Protein 3PPZ (pdb70)

Organism: Arabidopsis thaliana (NCBI:txid3702)

Structure (mmCIF, N/CA/C/O backbone):
data_3PPZ
#
_entry.id   3PPZ
#
_cell.length_a   95.271
_cell.length_b   95.271
_cell.length_c   179.692
_cell.angle_alpha   90.00
_cell.angle_beta   90.00
_cell.angle_gamma   90.00
#
_symmetry.space_group_name_H-M   'P 41 21 2'
#
loop_
_entity.id
_entity.type
_entity.pdbx_description
1 polymer 'Serine/threonine-protein kinase CTR1'
2 non-polymer STAUROSPORINE
#
loop_
_atom_site.group_PDB
_atom_site.id
_atom_site.type_symbol
_atom_site.label_atom_id
_atom_site.label_alt_id
_atom_site.label_comp_id
_atom_site.label_asym_id
_atom_site.label_entity_id
_atom_site.label_seq_id
_atom_site.pdbx_PDB_ins_code
_atom_site.Cartn_x
_atom_site.Cartn_y
_atom_site.Cartn_z
_atom_site.occupancy
_atom_site.B_iso_or_equiv
_atom_site.auth_seq_id
_atom_site.auth_comp_id
_atom_site.auth_asym_id
_atom_site.auth_atom_id
_atom_site.pdbx_PDB_model_num
ATOM 1 N N . ASP A 1 28 ? -6.763 10.152 5.337 1.00 146.85 540 ASP A N 1
ATOM 2 C CA . ASP A 1 28 ? -7.674 11.276 5.513 1.00 143.68 540 ASP A CA 1
ATOM 3 C C . ASP A 1 28 ? -8.118 11.838 4.168 1.00 141.44 540 ASP A C 1
ATOM 4 O O . ASP A 1 28 ? -8.415 11.089 3.239 1.00 141.73 540 ASP A O 1
ATOM 6 N N . GLY A 1 29 ? -8.162 13.162 4.072 1.00 98.92 541 GLY A N 1
ATOM 7 C CA . GLY A 1 29 ? -8.524 13.822 2.834 1.00 97.02 541 GLY A CA 1
ATOM 8 C C . GLY A 1 29 ? -9.936 14.368 2.835 1.00 94.45 541 GLY A C 1
ATOM 9 O O . GLY A 1 29 ? -10.905 13.615 2.748 1.00 94.20 541 GLY A O 1
ATOM 10 N N . ASP A 1 30 ? -10.050 15.688 2.940 1.00 70.64 542 ASP A N 1
ATOM 11 C CA . ASP A 1 30 ? -11.344 16.357 2.865 1.00 68.36 542 ASP A CA 1
ATOM 12 C C . ASP A 1 30 ? -11.623 16.786 1.428 1.00 67.30 542 ASP A C 1
ATOM 13 O O . ASP A 1 30 ? -12.713 17.263 1.109 1.00 65.67 542 ASP A O 1
ATOM 18 N N . ASP A 1 31 ? -10.622 16.611 0.570 1.00 78.35 543 ASP A N 1
ATOM 19 C CA . ASP A 1 31 ? -10.748 16.915 -0.851 1.00 77.80 543 ASP A CA 1
ATOM 20 C C . ASP A 1 31 ? -11.008 18.400 -1.099 1.00 76.12 543 ASP A C 1
ATOM 21 O O . ASP A 1 31 ? -11.811 18.763 -1.957 1.00 75.03 543 ASP A O 1
ATOM 26 N N . MET A 1 32 ? -10.326 19.253 -0.345 1.00 65.04 544 MET A N 1
ATOM 27 C CA . MET A 1 32 ? -10.437 20.694 -0.536 1.00 63.80 544 MET A CA 1
ATOM 28 C C . MET A 1 32 ? -9.106 21.278 -0.981 1.00 64.83 544 MET A C 1
ATOM 29 O O . MET A 1 32 ? -8.893 22.487 -0.915 1.00 64.29 544 MET A O 1
ATOM 34 N N . ASP A 1 33 ? -8.213 20.406 -1.435 1.00 55.05 545 ASP A N 1
ATOM 35 C CA . ASP A 1 33 ? -6.906 20.828 -1.916 1.00 56.85 545 ASP A CA 1
ATOM 36 C C . ASP A 1 33 ? -6.887 20.819 -3.441 1.00 56.92 545 ASP A C 1
ATOM 37 O O . ASP A 1 33 ? -7.227 19.815 -4.067 1.00 57.15 545 ASP A O 1
ATOM 42 N N . ILE A 1 34 ? -6.495 21.942 -4.035 1.00 67.74 546 ILE A N 1
ATOM 43 C CA . ILE A 1 34 ? -6.490 22.070 -5.488 1.00 67.92 546 ILE A CA 1
ATOM 44 C C . ILE A 1 34 ? -5.096 22.341 -6.044 1.00 70.21 546 ILE A C 1
ATOM 45 O O . ILE A 1 34 ? -4.395 23.235 -5.570 1.00 70.85 546 ILE A O 1
ATOM 50 N N . PRO A 1 35 ? -4.690 21.553 -7.051 1.00 62.78 547 PRO A N 1
ATOM 51 C CA . PRO A 1 35 ? -3.453 21.771 -7.808 1.00 65.08 547 PRO A CA 1
ATOM 52 C C . PRO A 1 35 ? -3.602 22.953 -8.762 1.00 64.47 547 PRO A C 1
ATOM 53 O O . PRO A 1 35 ? -4.648 23.102 -9.393 1.00 62.85 547 PRO A O 1
ATOM 57 N N . TRP A 1 36 ? -2.568 23.771 -8.881 1.00 62.32 548 TRP A N 1
ATOM 58 C CA . TRP A 1 36 ? -2.645 24.976 -9.686 1.00 62.03 548 TRP A CA 1
ATOM 59 C C . TRP A 1 36 ? -2.787 24.721 -11.179 1.00 62.49 548 TRP A C 1
ATOM 60 O O . TRP A 1 36 ? -3.177 25.609 -11.925 1.00 61.70 548 TRP A O 1
ATOM 71 N N . CYS A 1 37 ? -2.455 23.514 -11.616 1.00 54.95 549 CYS A N 1
ATOM 72 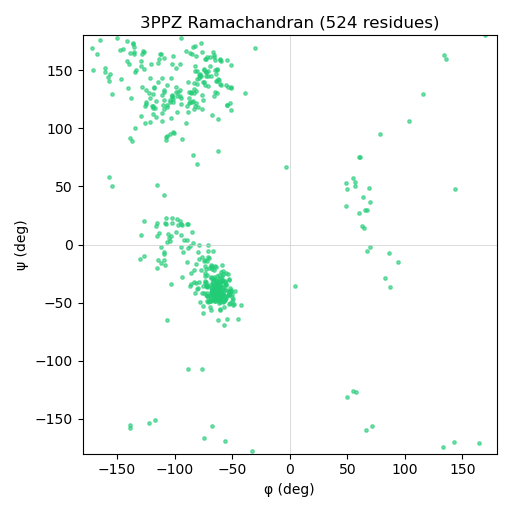C CA . CYS A 1 37 ? -2.572 23.149 -13.023 1.00 55.81 549 CYS A CA 1
ATOM 73 C C . CYS A 1 37 ? -4.016 22.850 -13.420 1.00 53.76 549 CYS A C 1
ATOM 74 O O . CYS A 1 37 ? -4.373 22.927 -14.595 1.00 54.06 549 CYS A O 1
ATOM 77 N N . ASP A 1 38 ? -4.844 22.515 -12.435 1.00 70.97 550 ASP A N 1
ATOM 78 C CA . ASP A 1 38 ? -6.246 22.194 -12.688 1.00 69.15 550 ASP A CA 1
ATOM 79 C C . ASP A 1 38 ? -7.084 23.443 -12.941 1.00 67.51 550 ASP A C 1
ATOM 80 O O . ASP A 1 38 ? -8.239 23.350 -13.359 1.00 66.31 550 ASP A O 1
ATOM 85 N N . LEU A 1 39 ? -6.497 24.608 -12.685 1.00 79.61 551 LEU A N 1
ATOM 86 C CA . LEU A 1 39 ? -7.203 25.874 -12.846 1.00 78.34 551 LEU A CA 1
ATOM 87 C C . LEU A 1 39 ? -6.783 26.614 -14.111 1.00 79.78 551 LEU A C 1
ATOM 88 O O . LEU A 1 39 ? -5.602 26.886 -14.318 1.00 81.58 551 LEU A O 1
ATOM 93 N N . ASN A 1 40 ? -7.759 26.940 -14.952 1.00 65.43 552 ASN A N 1
ATOM 94 C CA . ASN A 1 40 ? -7.511 27.768 -16.128 1.00 66.89 552 ASN A CA 1
ATOM 95 C C . ASN A 1 40 ? -7.958 29.205 -15.889 1.00 66.44 552 ASN A C 1
ATOM 96 O O . ASN A 1 40 ? -9.135 29.535 -16.035 1.00 65.61 552 ASN A O 1
ATOM 101 N N . ILE A 1 41 ? -6.994 30.037 -15.524 1.00 61.27 553 ILE A N 1
ATOM 102 C CA . ILE A 1 41 ? -7.241 31.416 -15.165 1.00 61.06 553 ILE A CA 1
ATOM 103 C C . ILE A 1 41 ? -7.774 32.247 -16.309 1.00 62.16 553 ILE A C 1
ATOM 104 O O . ILE A 1 41 ? -7.365 32.099 -17.446 1.00 63.89 553 ILE A O 1
ATOM 109 N N . LYS A 1 42 ? -8.706 33.123 -15.975 1.00 80.19 554 LYS A N 1
ATOM 110 C CA . LYS A 1 42 ? -9.352 33.995 -16.933 1.00 81.37 554 LYS A CA 1
ATOM 111 C C . LYS A 1 42 ? -9.162 35.447 -16.558 1.00 81.96 554 LYS A C 1
ATOM 112 O O . LYS A 1 42 ? -8.203 35.807 -15.887 1.00 82.43 554 LYS A O 1
ATOM 118 N N . GLU A 1 43 ? -10.097 36.276 -16.994 1.00 88.63 555 GLU A N 1
ATOM 119 C CA . GLU A 1 43 ? -10.020 37.710 -16.790 1.00 89.51 555 GLU A CA 1
ATOM 120 C C . GLU A 1 43 ? -10.000 38.100 -15.332 1.00 88.10 555 GLU A C 1
ATOM 121 O O . GLU A 1 43 ? -10.680 37.501 -14.517 1.00 86.21 555 GLU A O 1
ATOM 127 N N . LYS A 1 44 ? -9.210 39.116 -15.014 1.00 69.74 556 LYS A N 1
ATOM 128 C CA . LYS A 1 44 ? -9.163 39.641 -13.657 1.00 68.82 556 LYS A CA 1
ATOM 129 C C . LYS A 1 44 ? -10.535 40.193 -13.297 1.00 67.89 556 LYS A C 1
ATOM 130 O O . LYS A 1 44 ? -11.270 40.653 -14.171 1.00 68.74 556 LYS A O 1
ATOM 136 N N . ILE A 1 45 ? -10.882 40.148 -12.014 1.00 58.72 557 ILE A N 1
ATOM 137 C CA . ILE A 1 45 ? -12.184 40.636 -11.571 1.00 57.90 557 ILE A CA 1
ATOM 138 C C . ILE A 1 45 ? -12.092 41.600 -10.389 1.00 57.89 557 ILE A C 1
ATOM 139 O O . ILE A 1 45 ? -13.065 42.275 -10.057 1.00 57.73 557 ILE A O 1
ATOM 144 N N . GLY A 1 46 ? -10.924 41.667 -9.760 1.00 71.63 558 GLY A N 1
ATOM 145 C CA . GLY A 1 46 ? -10.724 42.572 -8.641 1.00 71.90 558 GLY A CA 1
ATOM 146 C C . GLY A 1 46 ? -9.284 42.650 -8.172 1.00 72.87 558 GLY A C 1
ATOM 147 O O . GLY A 1 46 ? -8.444 41.846 -8.577 1.00 73.09 558 GLY A O 1
ATOM 148 N N . ALA A 1 47 ? -9.001 43.623 -7.311 1.00 129.10 559 ALA A N 1
ATOM 149 C CA . ALA A 1 47 ? -7.655 43.814 -6.784 1.00 130.36 559 ALA A CA 1
ATOM 150 C C . ALA A 1 47 ? -7.677 44.170 -5.300 1.00 130.02 559 ALA A C 1
ATOM 151 O O . ALA A 1 47 ? -8.664 44.701 -4.793 1.00 129.39 559 ALA A O 1
ATOM 153 N N . GLY A 1 48 ? -6.580 43.872 -4.611 1.00 116.28 560 GLY A N 1
ATOM 154 C CA . GLY A 1 48 ? -6.462 44.160 -3.193 1.00 116.28 560 GLY A CA 1
ATOM 155 C C . GLY A 1 48 ? -5.028 44.071 -2.707 1.00 117.89 560 GLY A C 1
ATOM 156 O O . GLY A 1 48 ? -4.129 43.716 -3.469 1.00 118.91 560 GLY A O 1
ATOM 157 N N . SER A 1 49 ? -4.814 44.394 -1.436 1.00 138.66 561 SER A N 1
ATOM 158 C CA . SER A 1 49 ? -3.482 44.344 -0.843 1.00 140.45 561 SER A CA 1
ATOM 159 C C . SER A 1 49 ? -2.940 42.918 -0.830 1.00 139.71 561 SER A C 1
ATOM 160 O O . SER A 1 49 ? -1.758 42.688 -1.083 1.00 141.47 561 SER A O 1
ATOM 163 N N . PHE A 1 50 ? -3.819 41.967 -0.534 1.00 121.02 562 PHE A N 1
ATOM 164 C CA . PHE A 1 50 ? -3.453 40.555 -0.472 1.00 120.36 562 PHE A CA 1
ATOM 165 C C . PHE A 1 50 ? -2.925 40.039 -1.806 1.00 120.86 562 PHE A C 1
ATOM 166 O O . PHE A 1 50 ? -1.918 39.335 -1.858 1.00 122.27 562 PHE A O 1
ATOM 174 N N . GLY A 1 51 ? -3.615 40.393 -2.884 1.00 108.26 563 GLY A N 1
ATOM 175 C CA . GLY A 1 51 ? -3.237 39.957 -4.215 1.00 108.76 563 GLY A CA 1
ATOM 176 C C . GLY A 1 51 ? -4.361 40.168 -5.210 1.00 107.69 563 GLY A C 1
ATOM 177 O O . GLY A 1 51 ? -5.369 40.799 -4.894 1.00 106.81 563 GLY A O 1
ATOM 178 N N . THR A 1 52 ? -4.189 39.636 -6.414 1.00 118.15 564 THR A N 1
ATOM 179 C CA . THR A 1 52 ? -5.192 39.777 -7.462 1.00 117.47 564 THR A CA 1
ATOM 180 C C . THR A 1 52 ? -6.246 38.678 -7.367 1.00 115.24 564 THR A C 1
ATOM 181 O O . THR A 1 52 ? -6.052 37.677 -6.678 1.00 114.38 564 THR A O 1
ATOM 185 N N . VAL A 1 53 ? -7.366 38.875 -8.055 1.00 63.10 565 VAL A N 1
ATOM 186 C CA . VAL A 1 53 ? -8.418 37.865 -8.115 1.00 61.27 565 VAL A CA 1
ATOM 187 C C . VAL A 1 53 ? -8.979 37.735 -9.530 1.00 61.55 565 VAL A C 1
ATOM 188 O O . VAL A 1 53 ? -9.397 38.722 -10.137 1.00 62.38 565 VAL A O 1
ATOM 192 N N . HIS A 1 54 ? -8.976 36.511 -10.050 1.00 61.69 566 HIS A N 1
ATOM 193 C CA . HIS A 1 54 ? -9.436 36.250 -11.409 1.00 62.15 566 HIS A CA 1
ATOM 194 C C . HIS A 1 54 ? -10.595 35.262 -11.425 1.00 60.59 566 HIS A C 1
ATOM 195 O O . HIS A 1 54 ? -10.748 34.453 -10.510 1.00 59.29 566 HIS A O 1
ATOM 202 N N . ARG A 1 55 ? -11.410 35.332 -12.471 1.00 59.79 567 ARG A N 1
ATOM 203 C CA . ARG A 1 55 ? -12.400 34.298 -12.736 1.00 58.77 567 ARG A CA 1
ATOM 204 C C . ARG A 1 55 ? -11.696 33.165 -13.469 1.00 59.35 567 ARG A C 1
ATOM 205 O O . ARG A 1 55 ? -10.863 33.411 -14.337 1.00 60.93 567 ARG A O 1
ATOM 213 N N . ALA A 1 56 ? -12.012 31.925 -13.116 1.00 36.61 568 ALA A N 1
ATOM 214 C CA . ALA A 1 56 ? -11.316 30.787 -13.704 1.00 37.26 568 ALA A CA 1
ATOM 215 C C . ALA A 1 56 ? -12.238 29.606 -13.979 1.00 36.56 568 ALA A C 1
ATOM 216 O O . ALA A 1 56 ? -13.309 29.487 -13.384 1.00 35.30 568 ALA A O 1
ATOM 218 N N . GLU A 1 57 ? -11.810 28.740 -14.891 1.00 48.42 569 GLU A N 1
ATOM 219 C CA . GLU A 1 57 ? -12.540 27.518 -15.192 1.00 48.07 569 GLU A CA 1
ATOM 220 C C . GLU A 1 57 ? -11.907 26.346 -14.452 1.00 47.69 569 GLU A C 1
ATOM 221 O O . GLU A 1 57 ? -10.690 26.161 -14.488 1.00 48.64 569 GLU A O 1
ATOM 227 N N . TRP A 1 58 ? -12.739 25.562 -13.777 1.00 57.88 570 TRP A N 1
ATOM 228 C CA . TRP A 1 58 ? -12.265 24.429 -12.994 1.00 57.71 570 TRP A CA 1
ATOM 229 C C . TRP A 1 58 ? -13.132 23.206 -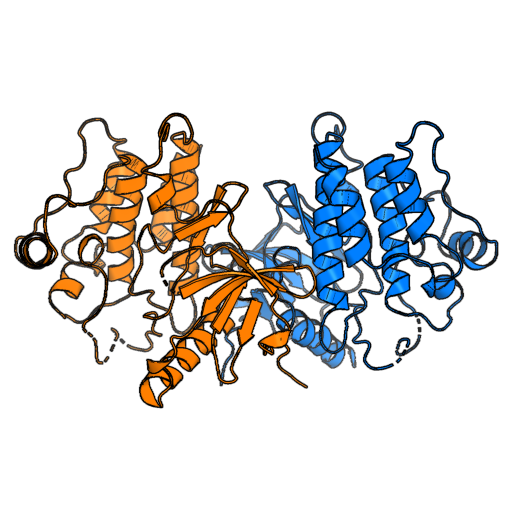13.255 1.00 57.59 570 TRP A C 1
ATOM 230 O O . TRP A 1 58 ? -14.224 23.084 -12.702 1.00 56.46 570 TRP A O 1
ATOM 241 N N . HIS A 1 59 ? -12.640 22.305 -14.099 1.00 54.08 571 HIS A N 1
ATOM 242 C CA . HIS A 1 59 ? -13.386 21.107 -14.471 1.00 54.34 571 HIS A CA 1
ATOM 243 C C . HIS A 1 59 ? -14.816 21.442 -14.876 1.00 53.64 571 HIS A C 1
ATOM 244 O O . HIS A 1 59 ? -15.768 20.876 -14.343 1.00 52.86 571 HIS A O 1
ATOM 251 N N . GLY A 1 60 ? -14.960 22.369 -15.817 1.00 54.46 572 GLY A N 1
ATOM 252 C CA . GLY A 1 60 ? -16.269 22.773 -16.294 1.00 54.30 572 GLY A CA 1
ATOM 253 C C . GLY A 1 60 ? -16.919 23.810 -15.400 1.00 52.94 572 GLY A C 1
ATOM 254 O O . GLY A 1 60 ? -17.712 24.631 -15.863 1.00 53.16 572 GLY A O 1
ATOM 255 N N . SER A 1 61 ? -16.577 23.777 -14.116 1.00 60.72 573 SER A N 1
ATOM 256 C CA . SER A 1 61 ? -17.174 24.678 -13.134 1.00 59.47 573 SER A CA 1
ATOM 257 C C . SER A 1 61 ? -16.560 26.074 -13.193 1.00 59.71 573 SER A C 1
ATOM 258 O O . SER A 1 61 ? -15.361 26.224 -13.419 1.00 60.43 573 SER A O 1
ATOM 261 N N . ASP A 1 62 ? -17.391 27.090 -12.982 1.00 62.59 574 ASP A N 1
ATOM 262 C CA . ASP A 1 62 ? -16.941 28.478 -13.019 1.00 62.98 574 ASP A CA 1
ATOM 263 C C . ASP A 1 62 ? -16.664 28.996 -11.607 1.00 61.88 574 ASP A C 1
ATOM 264 O O . ASP A 1 62 ? -17.580 29.123 -10.794 1.00 60.92 574 ASP A O 1
ATOM 269 N N . VAL A 1 63 ? -15.400 29.297 -11.322 1.00 52.24 575 VAL A N 1
ATOM 270 C CA . VAL A 1 63 ? -14.994 29.688 -9.975 1.00 51.48 575 VAL A CA 1
ATOM 271 C C . VAL A 1 63 ? -14.197 30.990 -9.955 1.00 52.22 575 VAL A C 1
ATOM 272 O O . VAL A 1 63 ? -13.697 31.439 -10.985 1.00 53.44 575 VAL A O 1
ATOM 276 N N . ALA A 1 64 ? -14.082 31.585 -8.770 1.00 52.15 576 ALA A N 1
ATOM 277 C CA . ALA A 1 64 ? -13.274 32.785 -8.577 1.00 52.95 576 ALA A CA 1
ATOM 278 C C . ALA A 1 64 ? -12.042 32.470 -7.730 1.00 53.18 576 ALA A C 1
ATOM 279 O O . ALA A 1 64 ? -12.155 31.894 -6.648 1.00 52.33 576 ALA A O 1
ATOM 281 N N . VAL A 1 65 ? -10.870 32.856 -8.226 1.00 54.55 577 VAL A N 1
ATOM 282 C CA . VAL A 1 65 ? -9.609 32.525 -7.567 1.00 55.17 577 VAL A CA 1
ATOM 283 C C . VAL A 1 65 ? -8.936 33.742 -6.937 1.00 55.96 577 VAL A C 1
ATOM 284 O O . VAL A 1 65 ? -8.784 34.781 -7.576 1.00 56.93 577 VAL A O 1
ATOM 288 N N . LYS A 1 66 ? -8.523 33.596 -5.682 1.00 72.12 578 LYS A N 1
ATOM 289 C CA . LYS A 1 66 ? -7.874 34.677 -4.951 1.00 73.00 578 LYS A CA 1
ATOM 290 C C . LYS A 1 66 ? -6.380 34.410 -4.784 1.00 74.50 578 LYS A C 1
ATOM 291 O O . LYS A 1 66 ? -5.958 33.806 -3.798 1.00 74.44 578 LYS A O 1
ATOM 297 N N . ILE A 1 67 ? -5.583 34.862 -5.748 1.00 49.09 579 ILE A N 1
ATOM 298 C CA . ILE A 1 67 ? -4.137 34.654 -5.701 1.00 51.08 579 ILE A CA 1
ATOM 299 C C . ILE A 1 67 ? -3.455 35.674 -4.793 1.00 52.41 579 ILE A C 1
ATOM 300 O O . ILE A 1 67 ? -3.844 36.841 -4.754 1.00 52.22 579 ILE A O 1
ATOM 305 N N . LEU A 1 68 ? -2.436 35.228 -4.066 1.00 85.73 580 LEU A N 1
ATOM 306 C CA . LEU A 1 68 ? -1.683 36.108 -3.179 1.00 87.40 580 LEU A CA 1
ATOM 307 C C . LEU A 1 68 ? -0.437 36.652 -3.867 1.00 90.09 580 LEU A C 1
ATOM 308 O O . LEU A 1 68 ? 0.079 36.041 -4.803 1.00 90.97 580 LEU A O 1
ATOM 313 N N . MET A 1 69 ? 0.037 37.804 -3.399 1.00 115.60 581 MET A N 1
ATOM 314 C CA . MET A 1 69 ? 1.296 38.361 -3.873 1.00 118.51 581 MET A CA 1
ATOM 315 C C . MET A 1 69 ? 2.370 37.289 -3.778 1.00 120.33 581 MET A C 1
ATOM 316 O O . MET A 1 69 ? 2.468 36.591 -2.770 1.00 120.30 581 MET A O 1
ATOM 321 N N . GLU A 1 70 ? 3.171 37.152 -4.827 1.00 146.16 582 GLU A N 1
ATOM 322 C CA . GLU A 1 70 ? 4.209 36.129 -4.843 1.00 148.18 582 GLU A CA 1
ATOM 323 C C . GLU A 1 70 ? 5.229 36.347 -3.730 1.00 150.73 582 GLU A C 1
ATOM 324 O O . GLU A 1 70 ? 5.509 35.437 -2.949 1.00 151.23 582 GLU A O 1
ATOM 330 N N . ALA A 1 75 ? 7.570 35.423 5.555 1.00 134.64 587 ALA A N 1
ATOM 331 C CA . ALA A 1 75 ? 6.394 36.083 6.106 1.00 131.92 587 ALA A CA 1
ATOM 332 C C . ALA A 1 75 ? 5.548 35.109 6.919 1.00 130.05 587 ALA A C 1
ATOM 333 O O . ALA A 1 75 ? 5.210 34.024 6.449 1.00 128.59 587 ALA A O 1
ATOM 335 N N . GLU A 1 76 ? 5.210 35.507 8.141 1.00 198.99 588 GLU A N 1
ATOM 336 C CA . GLU A 1 76 ? 4.364 34.696 9.011 1.00 197.38 588 GLU A CA 1
ATOM 337 C C . GLU A 1 76 ? 2.962 34.611 8.422 1.00 193.18 588 GLU A C 1
ATOM 338 O O . GLU A 1 76 ? 2.104 33.886 8.925 1.00 191.37 588 GLU A O 1
ATOM 344 N N . ARG A 1 77 ? 2.743 35.354 7.342 1.00 127.75 589 ARG A N 1
ATOM 345 C CA . ARG A 1 77 ? 1.452 35.378 6.668 1.00 124.10 589 ARG A CA 1
ATOM 346 C C . ARG A 1 77 ? 1.080 34.015 6.097 1.00 122.54 589 ARG A C 1
ATOM 347 O O . ARG A 1 77 ? -0.099 33.705 5.942 1.00 119.69 589 ARG A O 1
ATOM 355 N N . VAL A 1 78 ? 2.084 33.206 5.776 1.00 160.68 590 VAL A N 1
ATOM 356 C CA . VAL A 1 78 ? 1.834 31.848 5.306 1.00 159.71 590 VAL A CA 1
ATOM 357 C C . VAL A 1 78 ? 1.002 31.094 6.334 1.00 158.45 590 VAL A C 1
ATOM 358 O O . VAL A 1 78 ? 0.110 30.321 5.986 1.00 156.19 590 VAL A O 1
ATOM 362 N N . ASN A 1 79 ? 1.303 31.331 7.605 1.00 137.04 591 ASN A N 1
ATOM 363 C CA . ASN A 1 79 ? 0.544 30.738 8.694 1.00 136.18 591 ASN A CA 1
ATOM 364 C C . ASN A 1 79 ? -0.816 31.415 8.812 1.00 133.08 591 ASN A C 1
ATOM 365 O O . ASN A 1 79 ? -1.803 30.792 9.201 1.00 131.24 591 ASN A O 1
ATOM 370 N N . GLU A 1 80 ? -0.854 32.698 8.466 1.00 81.63 592 GLU A N 1
ATOM 371 C CA . GLU A 1 80 ? -2.076 33.492 8.520 1.00 79.07 592 GLU A CA 1
ATOM 372 C C . GLU A 1 80 ? -3.043 33.104 7.407 1.00 76.16 592 GLU A C 1
ATOM 373 O O . GLU A 1 80 ? -4.259 33.170 7.573 1.00 73.86 592 GLU A O 1
ATOM 379 N N . PHE A 1 81 ? -2.488 32.707 6.269 1.00 82.10 593 PHE A N 1
ATOM 380 C CA . PHE A 1 81 ? -3.288 32.246 5.144 1.00 79.78 593 PHE A CA 1
ATOM 381 C C . PHE A 1 81 ? -4.041 30.976 5.516 1.00 78.46 593 PHE A C 1
ATOM 382 O O . PHE A 1 81 ? -5.235 30.847 5.246 1.00 76.06 593 PHE A O 1
ATOM 390 N N . LEU A 1 82 ? -3.334 30.041 6.144 1.00 78.60 594 LEU A N 1
ATOM 391 C CA . LEU A 1 82 ? -3.931 28.785 6.577 1.00 77.85 594 LEU A CA 1
ATOM 392 C C . LEU A 1 82 ? -5.096 29.045 7.524 1.00 76.16 594 LEU A C 1
ATOM 393 O O . LEU A 1 82 ? -6.003 28.221 7.651 1.00 74.69 594 LEU A O 1
ATOM 398 N N . ARG A 1 83 ? -5.060 30.197 8.187 1.00 71.68 595 ARG A N 1
ATOM 399 C CA . ARG A 1 83 ? -6.116 30.585 9.112 1.00 70.37 595 ARG A CA 1
ATOM 400 C C . ARG A 1 83 ? -7.394 30.956 8.366 1.00 67.53 595 ARG A C 1
ATOM 401 O O . ARG A 1 83 ? -8.488 30.547 8.752 1.00 65.96 595 ARG A O 1
ATOM 409 N N . GLU A 1 84 ? -7.249 31.730 7.295 1.00 97.13 596 GLU A N 1
ATOM 410 C CA . GLU A 1 84 ? -8.399 32.148 6.502 1.00 94.02 596 GLU A CA 1
ATOM 411 C C . GLU A 1 84 ? -9.036 30.965 5.781 1.00 92.50 596 GLU A C 1
ATOM 412 O O . GLU A 1 84 ? -10.225 30.983 5.469 1.00 89.99 596 GLU A O 1
ATOM 418 N N . VAL A 1 85 ? -8.196 30.000 5.395 1.00 59.80 597 VAL A N 1
ATOM 419 C CA . VAL A 1 85 ? -8.626 28.707 4.834 1.00 58.80 597 VAL A CA 1
ATOM 420 C C . VAL A 1 85 ? -9.328 27.720 5.788 1.00 58.19 597 VAL A C 1
ATOM 421 O O . VAL A 1 85 ? -10.342 27.117 5.436 1.00 56.13 597 VAL A O 1
ATOM 425 N N . ALA A 1 86 ? -8.776 27.570 6.991 1.00 55.45 598 ALA A N 1
ATOM 426 C CA . ALA A 1 86 ? -9.327 26.713 8.032 1.00 55.54 598 ALA A CA 1
ATOM 427 C C . ALA A 1 86 ? -10.664 27.247 8.535 1.00 53.10 598 ALA A C 1
ATOM 428 O O . ALA A 1 86 ? -11.526 26.482 8.965 1.00 52.35 598 ALA A O 1
ATOM 430 N N . ILE A 1 87 ? -10.830 28.563 8.473 1.00 69.15 599 ILE A N 1
ATOM 431 C CA . ILE A 1 87 ? -12.040 29.205 8.972 1.00 67.07 599 ILE A CA 1
ATOM 432 C C . ILE A 1 87 ? -13.168 29.174 7.942 1.00 64.39 599 ILE A C 1
ATOM 433 O O . ILE A 1 87 ? -14.341 29.093 8.302 1.00 62.85 599 ILE A O 1
ATOM 438 N N . MET A 1 88 ? -12.814 29.237 6.662 1.00 69.75 600 MET A N 1
ATOM 439 C CA . MET A 1 88 ? -13.819 29.195 5.606 1.00 67.70 600 MET A CA 1
ATOM 440 C C . MET A 1 88 ? -14.390 27.792 5.450 1.00 67.43 600 MET A C 1
ATOM 441 O O . MET A 1 88 ? -15.510 27.617 4.970 1.00 65.84 600 MET A O 1
ATOM 446 N N . LYS A 1 89 ? -13.616 26.793 5.858 1.00 40.75 601 LYS A N 1
ATOM 447 C CA . LYS A 1 89 ? -14.079 25.414 5.815 1.00 40.88 601 LYS A CA 1
ATOM 448 C C . LYS A 1 89 ? -15.122 25.163 6.898 1.00 40.25 601 LYS A C 1
ATOM 449 O O . LYS A 1 89 ? -15.907 24.220 6.811 1.00 39.91 601 LYS A O 1
ATOM 455 N N . ARG A 1 90 ? -15.128 26.013 7.919 1.00 45.68 602 ARG A N 1
ATOM 456 C CA . ARG A 1 90 ? -16.070 25.866 9.021 1.00 45.43 602 ARG A CA 1
ATOM 457 C C . ARG A 1 90 ? -17.380 26.594 8.731 1.00 43.12 602 ARG A C 1
ATOM 458 O O . ARG A 1 90 ? -18.323 26.531 9.521 1.00 42.79 602 ARG A O 1
ATOM 466 N N . LEU A 1 91 ? -17.434 27.278 7.593 1.00 53.56 603 LEU A N 1
ATOM 467 C CA . LEU A 1 91 ? -18.614 28.054 7.228 1.00 51.64 603 LEU A CA 1
ATOM 468 C C . LEU A 1 91 ? -19.412 27.384 6.117 1.00 50.80 603 LEU A C 1
ATOM 469 O O . LEU A 1 91 ? -18.915 27.194 5.008 1.00 50.99 603 LEU A O 1
ATOM 474 N N . ARG A 1 92 ? -20.655 27.032 6.423 1.00 43.52 604 ARG A N 1
ATOM 475 C CA . ARG A 1 92 ? -21.545 26.432 5.439 1.00 43.04 604 ARG A CA 1
ATOM 476 C C . ARG A 1 92 ? -22.940 27.043 5.532 1.00 42.58 604 ARG A C 1
ATOM 477 O O . ARG A 1 92 ? -23.798 26.552 6.265 1.00 43.38 604 ARG A O 1
ATOM 485 N N . HIS A 1 93 ? -23.150 28.123 4.787 1.00 43.23 605 HIS A N 1
ATOM 486 C CA . HIS A 1 93 ? -24.431 28.817 4.771 1.00 42.96 605 HIS A CA 1
ATOM 487 C C . HIS A 1 93 ? -24.698 29.396 3.384 1.00 42.47 605 HIS A C 1
ATOM 488 O O . HIS A 1 93 ? -23.776 29.866 2.716 1.00 42.00 605 HIS A O 1
ATOM 495 N N . PRO A 1 94 ? -25.964 29.360 2.944 1.00 43.01 606 PRO A N 1
ATOM 496 C CA . PRO A 1 94 ? -26.344 29.859 1.617 1.00 42.96 606 PRO A CA 1
ATOM 497 C C . PRO A 1 94 ? -26.003 31.332 1.400 1.00 42.09 606 PRO A C 1
ATOM 498 O O . PRO A 1 94 ? -25.785 31.739 0.260 1.00 42.12 606 PRO A O 1
ATOM 502 N N . ASN A 1 95 ? -25.956 32.116 2.471 1.00 39.20 607 ASN A N 1
ATOM 503 C CA . ASN A 1 95 ? -25.661 33.541 2.348 1.00 38.63 607 ASN A CA 1
ATOM 504 C C . ASN A 1 95 ? -24.196 33.878 2.607 1.00 38.27 607 ASN A C 1
ATOM 505 O O . ASN A 1 95 ? -23.842 35.032 2.834 1.00 38.08 607 ASN A O 1
ATOM 510 N N . ILE A 1 96 ? -23.349 32.856 2.566 1.00 33.28 608 ILE A N 1
ATOM 511 C CA . ILE A 1 96 ? -21.910 33.039 2.676 1.00 33.74 608 ILE A CA 1
ATOM 512 C C . ILE A 1 96 ? -21.255 32.551 1.390 1.00 34.66 608 ILE A C 1
ATOM 513 O O . ILE A 1 96 ? -21.615 31.493 0.869 1.00 34.91 608 ILE A O 1
ATOM 518 N N . VAL A 1 97 ? -20.303 33.322 0.870 1.00 38.14 609 VAL A N 1
ATOM 519 C CA . VAL A 1 97 ? -19.606 32.930 -0.350 1.00 39.35 609 VAL A CA 1
ATOM 520 C C . VAL A 1 97 ? -19.073 31.508 -0.221 1.00 39.98 609 VAL A C 1
ATOM 521 O O . VAL A 1 97 ? -18.302 31.204 0.692 1.00 40.37 609 VAL A O 1
ATOM 525 N N . LEU A 1 98 ? -19.497 30.641 -1.135 1.00 38.76 610 LEU A N 1
ATOM 526 C CA . LEU A 1 98 ? -19.155 29.224 -1.068 1.00 39.40 610 LEU A CA 1
ATOM 527 C C . LEU A 1 98 ? -17.675 28.955 -1.305 1.00 40.90 610 LEU A C 1
ATOM 528 O O . LEU A 1 98 ? -17.171 29.135 -2.413 1.00 42.00 610 LEU A O 1
ATOM 533 N N . PHE A 1 99 ? -16.988 28.518 -0.253 1.00 32.24 611 PHE A N 1
ATOM 534 C CA . PHE A 1 99 ? -15.607 28.071 -0.364 1.00 33.96 611 PHE A CA 1
ATOM 535 C C . PHE A 1 99 ? -15.585 26.745 -1.115 1.00 34.78 611 PHE A C 1
ATOM 536 O O . PHE A 1 99 ? -16.413 25.872 -0.864 1.00 34.18 611 PHE A O 1
ATOM 544 N N . MET A 1 100 ? -14.649 26.595 -2.045 1.00 42.87 612 MET A N 1
ATOM 545 C CA . MET A 1 100 ? -14.612 25.395 -2.875 1.00 43.86 612 MET A CA 1
ATOM 546 C C . MET A 1 100 ? -13.237 24.737 -2.904 1.00 45.88 612 MET A C 1
ATOM 547 O O . MET A 1 100 ? -13.007 23.795 -3.666 1.00 47.06 612 MET A O 1
ATOM 552 N N . GLY A 1 101 ? -12.332 25.228 -2.065 1.00 48.38 613 GLY A N 1
ATOM 553 C CA . GLY A 1 101 ? -10.994 24.674 -1.987 1.00 50.61 613 GLY A CA 1
ATOM 554 C C . GLY A 1 101 ? -9.929 25.750 -2.002 1.00 51.96 613 GLY A C 1
ATOM 555 O O . GLY A 1 101 ? -10.237 26.940 -1.967 1.00 51.05 613 GLY A O 1
ATOM 556 N N . ALA A 1 102 ? -8.669 25.331 -2.058 1.00 41.70 614 ALA A N 1
ATOM 557 C CA . ALA A 1 102 ? -7.557 26.272 -2.055 1.00 43.56 614 ALA A CA 1
ATOM 558 C C . ALA A 1 102 ? -6.279 25.635 -2.587 1.00 46.54 614 ALA A C 1
ATOM 559 O O . ALA A 1 102 ? -6.059 24.435 -2.427 1.00 47.30 614 ALA A O 1
ATOM 561 N N . VAL A 1 103 ? -5.446 26.448 -3.228 1.00 64.32 615 VAL A N 1
ATOM 562 C CA . VAL A 1 103 ? -4.127 26.006 -3.657 1.00 67.59 615 VAL A CA 1
ATOM 563 C C . VAL A 1 103 ? -3.146 26.224 -2.513 1.00 69.43 615 VAL A C 1
ATOM 564 O O . VAL A 1 103 ? -2.980 27.345 -2.032 1.00 69.54 615 VAL A O 1
ATOM 568 N N . THR A 1 104 ? -2.500 25.150 -2.076 1.00 78.62 616 THR A N 1
ATOM 569 C CA . THR A 1 104 ? -1.641 25.214 -0.901 1.00 80.63 616 THR A CA 1
ATOM 570 C C . THR A 1 104 ? -0.159 25.116 -1.252 1.00 84.71 616 THR A C 1
ATOM 571 O O . THR A 1 104 ? 0.674 24.832 -0.391 1.00 87.11 616 THR A O 1
ATOM 575 N N . GLN A 1 105 ? 0.178 25.362 -2.510 1.00 87.64 617 GLN A N 1
ATOM 576 C CA . GLN A 1 105 ? 1.566 25.296 -2.926 1.00 91.76 617 GLN A CA 1
ATOM 577 C C . GLN A 1 105 ? 2.021 26.619 -3.499 1.00 93.31 617 GLN A C 1
ATOM 578 O O . GLN A 1 105 ? 1.399 27.147 -4.410 1.00 91.97 617 GLN A O 1
ATOM 584 N N . PRO A 1 106 ? 3.111 27.153 -2.961 1.00 96.54 618 PRO A N 1
ATOM 585 C CA . PRO A 1 106 ? 3.656 28.417 -3.455 1.00 98.74 618 PRO A CA 1
ATOM 586 C C . PRO A 1 106 ? 4.184 28.269 -4.868 1.00 101.34 618 PRO A C 1
ATOM 587 O O . PRO A 1 106 ? 4.367 27.161 -5.355 1.00 102.07 618 PRO A O 1
ATOM 591 N N . PRO A 1 107 ? 4.422 29.391 -5.522 1.00 128.26 619 PRO A N 1
ATOM 592 C CA . PRO A 1 107 ? 4.216 30.693 -4.900 1.00 127.73 619 PRO A CA 1
ATOM 593 C C . PRO A 1 107 ? 2.760 31.106 -4.996 1.00 123.44 619 PRO A C 1
ATOM 594 O O . PRO A 1 107 ? 2.296 31.939 -4.227 1.00 122.83 619 PRO A O 1
ATOM 598 N N . ASN A 1 108 ? 2.048 30.527 -5.951 1.00 83.84 620 ASN A N 1
ATOM 599 C CA . ASN A 1 108 ? 0.670 30.910 -6.205 1.00 80.17 620 ASN A CA 1
ATOM 600 C C . ASN A 1 108 ? -0.355 30.295 -5.258 1.00 76.21 620 ASN A C 1
ATOM 601 O O . ASN A 1 108 ? -1.164 29.472 -5.665 1.00 74.11 620 ASN A O 1
ATOM 606 N N . LEU A 1 109 ? -0.334 30.711 -3.999 1.00 78.06 621 LEU A N 1
ATOM 607 C CA . LEU A 1 109 ? -1.381 30.328 -3.070 1.00 74.54 621 LEU A CA 1
ATOM 608 C C . LEU A 1 109 ? -2.658 31.015 -3.508 1.00 71.45 621 LEU A C 1
ATOM 609 O O . LEU A 1 109 ? -2.626 32.131 -3.995 1.00 72.06 621 LEU A O 1
ATOM 614 N N . SER A 1 110 ? -3.783 30.346 -3.328 1.00 45.73 622 SER A N 1
ATOM 615 C CA . SER A 1 110 ? -5.077 30.886 -3.711 1.00 43.01 622 SER A CA 1
ATOM 616 C C . SER A 1 110 ? -6.282 30.247 -3.038 1.00 39.80 622 SER A C 1
ATOM 617 O O . SER A 1 110 ? -6.262 29.078 -2.656 1.00 39.67 622 SER A O 1
ATOM 620 N N . ILE A 1 111 ? -7.332 31.047 -2.910 1.00 53.74 623 ILE A N 1
ATOM 621 C CA . ILE A 1 111 ? -8.589 30.620 -2.310 1.00 50.84 623 ILE A CA 1
ATOM 622 C C . ILE A 1 111 ? -9.671 30.556 -3.378 1.00 49.44 623 ILE A C 1
ATOM 623 O O . ILE A 1 111 ? -10.074 31.581 -3.930 1.00 49.15 623 ILE A O 1
ATOM 628 N N . VAL A 1 112 ? -10.136 29.345 -3.666 1.00 52.84 624 VAL A N 1
ATOM 629 C CA . VAL A 1 112 ? -11.137 29.140 -4.704 1.00 51.98 624 VAL A CA 1
ATOM 630 C C . VAL A 1 112 ? -12.552 29.124 -4.133 1.00 49.35 624 VAL A C 1
ATOM 631 O O . VAL A 1 112 ? -12.851 28.373 -3.206 1.00 48.37 624 VAL A O 1
ATOM 635 N N . THR A 1 113 ? -13.416 29.964 -4.692 1.00 35.24 625 THR A N 1
ATOM 636 C CA . THR A 1 113 ? -14.812 30.012 -4.284 1.00 33.07 625 THR A CA 1
ATOM 637 C C . THR A 1 113 ? -15.700 30.086 -5.517 1.00 33.21 625 THR A C 1
ATOM 638 O O . THR A 1 113 ? -15.208 30.219 -6.638 1.00 35.00 625 THR A O 1
ATOM 642 N N . GLU A 1 114 ? -17.010 29.996 -5.311 1.00 39.37 626 GLU A N 1
ATOM 643 C CA . GLU A 1 114 ? -17.950 30.102 -6.418 1.00 39.75 626 GLU A CA 1
ATOM 644 C C . GLU A 1 114 ? -17.889 31.494 -7.034 1.00 40.48 626 GLU A C 1
ATOM 645 O O . GLU A 1 114 ? -17.441 32.446 -6.394 1.00 40.08 626 GLU A O 1
ATOM 651 N N . TYR A 1 115 ? -18.344 31.607 -8.277 1.00 47.34 627 TYR A N 1
ATOM 652 C CA . TYR A 1 115 ? -18.303 32.876 -8.995 1.00 48.55 627 TYR A CA 1
ATOM 653 C C . TYR A 1 115 ? -19.666 33.561 -9.015 1.00 47.65 627 TYR A C 1
ATOM 654 O O . TYR A 1 115 ? -20.652 32.993 -9.484 1.00 47.78 627 TYR A O 1
ATOM 663 N N . LEU A 1 116 ? -19.710 34.784 -8.497 1.00 36.63 628 LEU A N 1
ATOM 664 C CA . LEU A 1 116 ? -20.924 35.590 -8.508 1.00 36.02 628 LEU A CA 1
ATOM 665 C C . LEU A 1 116 ? -20.819 36.653 -9.599 1.00 38.25 628 LEU A C 1
ATOM 666 O O . LEU A 1 116 ? -20.055 37.607 -9.478 1.00 38.85 628 LEU A O 1
ATOM 671 N N . SER A 1 117 ? -21.597 36.483 -10.661 1.00 55.62 629 SER A N 1
ATOM 672 C CA . SER A 1 117 ? -21.393 37.245 -11.891 1.00 58.49 629 SER A CA 1
ATOM 673 C C . SER A 1 117 ? -21.748 38.731 -11.817 1.00 58.79 629 SER A C 1
ATOM 674 O O . SER A 1 117 ? -21.512 39.469 -12.776 1.00 61.42 629 SER A O 1
ATOM 677 N N . ARG A 1 118 ? -22.304 39.176 -10.694 1.00 45.07 630 ARG A N 1
ATOM 678 C CA . ARG A 1 118 ? -22.743 40.567 -10.593 1.00 45.35 630 ARG A CA 1
ATOM 679 C C . ARG A 1 118 ? -21.830 41.462 -9.755 1.00 44.62 630 ARG A C 1
ATOM 680 O O . ARG A 1 118 ? -22.145 42.626 -9.512 1.00 44.68 630 ARG A O 1
ATOM 688 N N . GLY A 1 119 ? -20.697 40.919 -9.322 1.00 41.72 631 GLY A N 1
ATOM 689 C CA . GLY A 1 119 ? -19.709 41.701 -8.602 1.00 41.61 631 GLY A CA 1
ATOM 690 C C . GLY A 1 119 ? -20.177 42.193 -7.248 1.00 39.19 631 GLY A C 1
ATOM 691 O O . GLY A 1 119 ? -21.124 41.657 -6.674 1.00 37.23 631 GLY A O 1
ATOM 692 N N . SER A 1 120 ? -19.509 43.224 -6.740 1.00 53.24 632 SER A N 1
ATOM 693 C CA . SER A 1 120 ? -19.809 43.747 -5.413 1.00 51.28 632 SER A CA 1
ATOM 694 C C . SER A 1 120 ? -21.061 44.612 -5.417 1.00 50.81 632 SER A C 1
ATOM 695 O O . SER A 1 120 ? -21.340 45.322 -6.386 1.00 52.61 632 SER A O 1
ATOM 698 N N . LEU A 1 121 ? -21.808 44.545 -4.321 1.00 30.12 633 LEU A N 1
ATOM 699 C CA . LEU A 1 121 ? -23.016 45.336 -4.154 1.00 29.81 633 LEU A CA 1
ATOM 700 C C . LEU A 1 121 ? -22.701 46.826 -4.197 1.00 31.55 633 LEU A C 1
ATOM 701 O O . LEU A 1 121 ? -23.524 47.633 -4.630 1.00 32.34 633 LEU A O 1
ATOM 706 N N . TYR A 1 122 ? -21.505 47.185 -3.742 1.00 31.12 634 TYR A N 1
ATOM 707 C CA . TYR A 1 122 ? -21.081 48.578 -3.739 1.00 33.02 634 TYR A CA 1
ATOM 708 C C . TYR A 1 122 ? -21.055 49.146 -5.152 1.00 35.49 634 TYR A C 1
ATOM 709 O O . TYR A 1 122 ? -21.705 50.149 -5.442 1.00 36.55 634 TYR A O 1
ATOM 718 N N . ARG A 1 123 ? -20.296 48.500 -6.029 1.00 51.30 635 ARG A N 1
ATOM 719 C CA . ARG A 1 123 ? -20.197 48.937 -7.415 1.00 54.10 635 ARG A CA 1
ATOM 720 C C . ARG A 1 123 ? -21.543 48.809 -8.120 1.00 53.91 635 ARG A C 1
ATOM 721 O O . ARG A 1 123 ? -21.773 49.427 -9.158 1.00 56.40 635 ARG A O 1
ATOM 729 N N . LEU A 1 124 ? -22.432 48.009 -7.542 1.00 50.29 636 LEU A N 1
ATOM 730 C CA . LEU A 1 124 ? -23.739 47.765 -8.137 1.00 50.09 636 LEU A CA 1
ATOM 731 C C . LEU A 1 124 ? -24.730 48.881 -7.816 1.00 50.20 636 LEU A C 1
ATOM 732 O O . LEU A 1 124 ? -25.498 49.307 -8.678 1.00 51.84 636 LEU A O 1
ATOM 737 N N . LEU A 1 125 ? -24.707 49.352 -6.573 1.00 56.35 637 LEU A N 1
ATOM 738 C CA . LEU A 1 125 ? -25.618 50.405 -6.131 1.00 56.43 637 LEU A CA 1
ATOM 739 C C . LEU A 1 125 ? -25.351 51.738 -6.825 1.00 59.37 637 LEU A C 1
ATOM 740 O O . LEU A 1 125 ? -26.263 52.546 -7.008 1.00 60.25 637 LEU A O 1
ATOM 745 N N . HIS A 1 126 ? -24.100 51.968 -7.206 1.00 73.49 638 HIS A N 1
ATOM 746 C CA . HIS A 1 126 ? -23.721 53.228 -7.829 1.00 76.63 638 HIS A CA 1
ATOM 747 C C . HIS A 1 126 ? -23.268 52.998 -9.264 1.00 79.38 638 HIS A C 1
ATOM 748 O O . HIS A 1 126 ? -22.184 53.423 -9.665 1.00 81.73 638 HIS A O 1
ATOM 755 N N . LYS A 1 127 ? -24.074 52.300 -10.054 1.00 115.12 639 LYS A N 1
ATOM 756 C CA . LYS A 1 127 ? -23.698 52.068 -11.445 1.00 117.90 639 LYS A CA 1
ATOM 757 C C . LYS A 1 127 ? -24.855 52.160 -12.420 1.00 119.65 639 LYS A C 1
ATOM 758 O O . LYS A 1 127 ? -25.920 51.606 -12.175 1.00 117.91 639 LYS A O 1
ATOM 764 N N . SER A 1 128 ? -24.645 52.852 -13.532 1.00 134.64 640 SER A N 1
ATOM 765 C CA . SER A 1 128 ? -25.659 52.912 -14.568 1.00 137.45 640 SER A CA 1
ATOM 766 C C . SER A 1 128 ? -26.990 53.278 -13.959 1.00 135.79 640 SER A C 1
ATOM 767 O O . SER A 1 128 ? -27.099 54.214 -13.176 1.00 134.60 640 SER A O 1
ATOM 770 N N . GLY A 1 129 ? -28.006 52.505 -14.315 1.00 128.05 641 GLY A N 1
ATOM 771 C CA . GLY A 1 129 ? -29.323 52.719 -13.770 1.00 126.80 641 GLY A CA 1
ATOM 772 C C . GLY A 1 129 ? -29.615 51.569 -12.833 1.00 122.82 641 GLY A C 1
ATOM 773 O O . GLY A 1 129 ? -29.696 50.412 -13.244 1.00 122.80 641 GLY A O 1
ATOM 774 N N . ALA A 1 130 ? -29.782 51.903 -11.562 1.00 130.90 642 ALA A N 1
ATOM 775 C CA . ALA A 1 130 ? -30.087 50.920 -10.530 1.00 127.27 642 ALA A CA 1
ATOM 776 C C . ALA A 1 130 ? -31.476 51.140 -9.946 1.00 126.38 642 ALA A C 1
ATOM 777 O O . ALA A 1 130 ? -32.000 50.287 -9.236 1.00 124.05 642 ALA A O 1
ATOM 779 N N . ARG A 1 131 ? -32.066 52.292 -10.240 1.00 107.52 643 ARG A N 1
ATOM 780 C CA . ARG A 1 131 ? -33.404 52.604 -9.758 1.00 107.19 643 ARG A CA 1
ATOM 781 C C . ARG A 1 131 ? -34.406 51.639 -10.378 1.00 108.31 643 ARG A C 1
ATOM 782 O O . ARG A 1 131 ? -35.273 51.100 -9.690 1.00 106.65 643 ARG A O 1
ATOM 790 N N . GLU A 1 132 ? -34.272 51.422 -11.683 1.00 157.42 644 GLU A N 1
ATOM 791 C CA . GLU A 1 132 ? -35.165 50.531 -12.413 1.00 159.17 644 GLU A CA 1
ATOM 792 C C . GLU A 1 132 ? -34.818 49.070 -12.145 1.00 156.86 644 GLU A C 1
ATOM 793 O O . GLU A 1 132 ? -35.703 48.235 -11.961 1.00 156.39 644 GLU A O 1
ATOM 799 N N . GLN A 1 133 ? -33.523 48.772 -12.125 1.00 92.15 645 GLN A N 1
ATOM 800 C CA . GLN A 1 133 ? -33.050 47.411 -11.899 1.00 90.15 645 GLN A CA 1
ATOM 801 C C . GLN A 1 133 ? -33.294 46.974 -10.456 1.00 86.35 645 GLN A C 1
ATOM 802 O O . GLN A 1 133 ? -33.824 45.890 -10.205 1.00 85.35 645 GLN A O 1
ATOM 808 N N . LEU A 1 134 ? -32.905 47.827 -9.512 1.00 65.15 646 LEU A N 1
ATOM 809 C CA . LEU A 1 134 ? -33.054 47.528 -8.093 1.00 61.86 646 LEU A CA 1
ATOM 810 C C . LEU A 1 134 ? -34.160 48.361 -7.458 1.00 61.71 646 LEU A C 1
ATOM 811 O O . LEU A 1 134 ? -33.923 49.479 -7.001 1.00 61.44 646 LEU A O 1
ATOM 816 N N . ASP A 1 135 ? -35.369 47.812 -7.434 1.00 50.12 647 ASP A N 1
ATOM 817 C CA . ASP A 1 135 ? -36.490 48.475 -6.781 1.00 50.08 647 ASP A CA 1
ATOM 818 C C . ASP A 1 135 ? -36.385 48.308 -5.271 1.00 47.00 647 ASP A C 1
ATOM 819 O O . ASP A 1 135 ? -35.520 47.583 -4.782 1.00 45.25 647 ASP A O 1
ATOM 824 N N . GLU A 1 136 ? -37.265 48.980 -4.536 1.00 46.64 648 GLU A N 1
ATOM 825 C CA . GLU A 1 136 ? -37.197 48.982 -3.078 1.00 45.05 648 GLU A CA 1
ATOM 826 C C . GLU A 1 136 ? -37.236 47.577 -2.482 1.00 43.83 648 GLU A C 1
ATOM 827 O O . GLU A 1 136 ? -36.433 47.245 -1.609 1.00 42.27 648 GLU A O 1
ATOM 833 N N . ARG A 1 137 ? -38.171 46.756 -2.951 1.00 35.72 649 ARG A N 1
ATOM 834 C CA . ARG A 1 137 ? -38.316 45.407 -2.417 1.00 35.05 649 ARG A CA 1
ATOM 835 C C . ARG A 1 137 ? -37.040 44.591 -2.601 1.00 33.60 649 ARG A C 1
ATOM 836 O O . ARG A 1 137 ? -36.615 43.876 -1.693 1.00 32.38 649 ARG A O 1
ATOM 844 N N . ARG A 1 138 ? -36.427 44.701 -3.775 1.00 39.27 650 ARG A N 1
ATOM 845 C CA . ARG A 1 138 ? -35.208 43.954 -4.055 1.00 38.16 650 ARG A CA 1
ATOM 846 C C . ARG A 1 138 ? -34.075 44.383 -3.126 1.00 36.54 650 ARG A C 1
ATOM 847 O O . ARG A 1 138 ? -33.345 43.548 -2.599 1.00 35.36 650 ARG A O 1
ATOM 855 N N . ARG A 1 139 ? -33.938 45.688 -2.920 1.00 38.56 651 ARG A N 1
ATOM 856 C CA . ARG A 1 139 ? -32.858 46.218 -2.094 1.00 37.55 651 ARG A CA 1
ATOM 857 C C . ARG A 1 139 ? -32.981 45.792 -0.629 1.00 36.52 651 ARG A C 1
ATOM 858 O O . ARG A 1 139 ? -31.982 45.460 0.012 1.00 35.58 651 ARG A O 1
ATOM 866 N N . LEU A 1 140 ? -34.203 45.800 -0.103 1.00 32.22 652 LEU A N 1
ATOM 867 C CA . LEU A 1 140 ? -34.438 45.357 1.268 1.00 31.67 652 LEU A CA 1
ATOM 868 C C . LEU A 1 140 ? -34.152 43.868 1.419 1.00 31.02 652 LEU A C 1
ATOM 869 O O . LEU A 1 140 ? -33.585 43.428 2.420 1.00 30.29 652 LEU A O 1
ATOM 874 N N . SER A 1 141 ? -34.561 43.097 0.417 1.00 29.75 653 SER A N 1
ATOM 875 C CA . SER A 1 141 ? -34.304 41.667 0.397 1.00 29.40 653 SER A CA 1
ATOM 876 C C . SER A 1 141 ? -32.808 41.403 0.481 1.00 28.20 653 SER A C 1
ATOM 877 O O . SER A 1 141 ? -32.366 40.518 1.210 1.00 27.61 653 SER A O 1
ATOM 880 N N . MET A 1 142 ? -32.031 42.177 -0.269 1.00 41.40 654 MET A N 1
ATOM 881 C CA . MET A 1 142 ? -30.580 42.050 -0.250 1.00 40.61 654 MET A CA 1
ATOM 882 C C . MET A 1 142 ? -30.048 42.216 1.167 1.00 39.97 654 MET A C 1
ATOM 883 O O . MET A 1 142 ? -29.075 41.569 1.552 1.00 39.41 654 MET A O 1
ATOM 888 N N . ALA A 1 143 ? -30.696 43.085 1.939 1.00 37.70 655 ALA A N 1
ATOM 889 C CA . ALA A 1 143 ? -30.310 43.322 3.324 1.00 37.42 655 ALA A CA 1
ATOM 890 C C . ALA A 1 143 ? -30.663 42.122 4.195 1.00 37.21 655 ALA A C 1
ATOM 891 O O . ALA A 1 143 ? -29.951 41.801 5.146 1.00 36.90 655 ALA A O 1
ATOM 893 N N . TYR A 1 144 ? -31.770 41.467 3.866 1.00 40.48 656 TYR A N 1
ATOM 894 C CA . TYR A 1 144 ? -32.197 40.281 4.594 1.00 40.67 656 TYR A CA 1
ATOM 895 C C . TYR A 1 144 ? -31.194 39.154 4.381 1.00 40.07 656 TYR A C 1
ATOM 896 O O . TYR A 1 144 ? -30.898 38.394 5.300 1.00 40.02 656 TYR A O 1
ATOM 905 N N . ASP A 1 145 ? -30.669 39.054 3.164 1.00 47.12 657 ASP A N 1
ATOM 906 C CA . ASP A 1 145 ? -29.647 38.060 2.859 1.00 46.66 657 ASP A CA 1
ATOM 907 C C . ASP A 1 145 ? -28.413 38.282 3.723 1.00 46.12 657 ASP A C 1
ATOM 908 O O . ASP A 1 145 ? -27.861 37.340 4.289 1.00 45.98 657 ASP A O 1
ATOM 913 N N . VAL A 1 146 ? -27.986 39.536 3.821 1.00 30.23 658 VAL A N 1
ATOM 914 C CA . VAL A 1 146 ? -26.814 39.883 4.611 1.00 30.09 658 VAL A CA 1
ATOM 915 C C . VAL A 1 146 ? -27.029 39.517 6.072 1.00 30.22 658 VAL A C 1
ATOM 916 O O . VAL A 1 146 ? -26.178 38.883 6.693 1.00 30.16 658 VAL A O 1
ATOM 920 N N . ALA A 1 147 ? -28.175 39.918 6.611 1.00 34.72 659 ALA A N 1
ATOM 921 C CA . ALA A 1 147 ? -28.506 39.643 8.004 1.00 35.16 659 ALA A CA 1
ATOM 922 C C . ALA A 1 147 ? -28.516 38.145 8.290 1.00 35.28 659 ALA A C 1
ATOM 923 O O . ALA A 1 147 ? -28.022 37.703 9.325 1.00 35.58 659 ALA A O 1
ATOM 925 N N . LYS A 1 148 ? -29.078 37.365 7.373 1.00 33.96 660 LYS A N 1
ATOM 926 C CA . LYS A 1 148 ? -29.138 35.919 7.550 1.00 34.32 660 LYS A CA 1
ATOM 927 C C . LYS A 1 148 ? -27.745 35.306 7.628 1.00 33.91 660 LYS A C 1
ATOM 928 O O . LYS A 1 148 ? -27.490 34.432 8.457 1.00 34.41 660 LYS A O 1
ATOM 934 N N . GLY A 1 149 ? -26.848 35.765 6.762 1.00 32.40 661 GLY A N 1
ATOM 935 C CA . GLY A 1 149 ? -25.484 35.274 6.758 1.00 32.18 661 GLY A CA 1
ATOM 936 C C . GLY A 1 149 ? -24.726 35.732 7.989 1.00 32.43 661 GLY A C 1
ATOM 937 O O . GLY A 1 149 ? -24.001 34.954 8.614 1.00 32.76 661 GLY A O 1
ATOM 938 N N . MET A 1 150 ? -24.897 37.002 8.339 1.00 28.89 662 MET A N 1
ATOM 939 C CA . MET A 1 150 ? -24.242 37.560 9.513 1.00 29.31 662 MET A CA 1
ATOM 940 C C . MET A 1 150 ? -24.720 36.884 10.790 1.00 30.03 662 MET A C 1
ATOM 941 O O . MET A 1 150 ? -23.940 36.642 11.711 1.00 30.57 662 MET A O 1
ATOM 946 N N . ASN A 1 151 ? -26.011 36.578 10.834 1.00 37.48 663 ASN A N 1
ATOM 947 C CA . ASN A 1 151 ? -26.583 35.863 11.961 1.00 38.52 663 ASN A CA 1
ATOM 948 C C . ASN A 1 151 ? -25.951 34.485 12.100 1.00 38.94 663 ASN A C 1
ATOM 949 O O . ASN A 1 151 ? -25.741 33.996 13.209 1.00 40.02 663 ASN A O 1
ATOM 954 N N . TYR A 1 152 ? -25.645 33.864 10.967 1.00 35.27 664 TYR A N 1
ATOM 955 C CA . TYR A 1 152 ? -24.989 32.563 10.963 1.00 35.72 664 TYR A CA 1
ATOM 956 C C . TYR A 1 152 ? -23.619 32.655 11.624 1.00 36.00 664 TYR A C 1
ATOM 957 O O . TYR A 1 152 ? -23.276 31.838 12.477 1.00 37.16 664 TYR A O 1
ATOM 966 N N . LEU A 1 153 ? -22.843 33.659 11.227 1.00 35.08 665 LEU A N 1
ATOM 967 C CA . LEU A 1 153 ? -21.509 33.872 11.782 1.00 35.88 665 LEU A CA 1
ATOM 968 C C . LEU A 1 153 ? -21.530 34.027 13.297 1.00 37.28 665 LEU A C 1
ATOM 969 O O . LEU A 1 153 ? -20.817 33.322 14.012 1.00 39.09 665 LEU A O 1
ATOM 974 N N . HIS A 1 154 ? -22.346 34.956 13.782 1.00 31.50 666 HIS A N 1
ATOM 975 C CA . HIS A 1 154 ? -22.418 35.236 15.211 1.00 33.00 666 HIS A CA 1
ATOM 976 C C . HIS A 1 154 ? -22.804 34.009 16.029 1.00 34.36 666 HIS A C 1
ATOM 977 O O . HIS A 1 154 ? -22.600 33.980 17.241 1.00 36.32 666 HIS A O 1
ATOM 984 N N . ASN A 1 155 ? -23.359 32.999 15.365 1.00 40.63 667 ASN A N 1
ATOM 985 C CA . ASN A 1 155 ? -23.810 31.794 16.052 1.00 42.31 667 ASN A CA 1
ATOM 986 C C . ASN A 1 155 ? -22.928 30.575 15.812 1.00 42.97 667 ASN A C 1
ATOM 987 O O . ASN A 1 155 ? -23.382 29.440 15.945 1.00 44.12 667 ASN A O 1
ATOM 992 N N . ARG A 1 156 ? -21.671 30.807 15.450 1.00 35.63 668 ARG A N 1
ATOM 993 C CA . ARG A 1 156 ? -20.717 29.714 15.339 1.00 37.12 668 ARG A CA 1
ATOM 994 C C . ARG A 1 156 ? -20.143 29.447 16.720 1.00 40.02 668 ARG A C 1
ATOM 995 O O . ARG A 1 156 ? -20.375 30.220 17.650 1.00 40.75 668 ARG A O 1
ATOM 1003 N N . ASN A 1 157 ? -19.401 28.355 16.863 1.00 69.24 669 ASN A N 1
ATOM 1004 C CA . ASN A 1 157 ? -18.771 28.056 18.142 1.00 72.50 669 ASN A CA 1
ATOM 1005 C C . ASN A 1 157 ? -17.268 27.831 18.012 1.00 74.34 669 ASN A C 1
ATOM 1006 O O . ASN A 1 157 ? -16.828 26.780 17.544 1.00 74.98 669 ASN A O 1
ATOM 1011 N N . PRO A 1 158 ? -16.475 28.832 18.425 1.00 45.89 670 PRO A N 1
ATOM 1012 C CA . PRO A 1 158 ? -16.991 30.090 18.975 1.00 45.25 670 PRO A CA 1
ATOM 1013 C C . PRO A 1 158 ? -17.525 31.004 17.877 1.00 41.80 670 PRO A C 1
ATOM 1014 O O . PRO A 1 158 ? -17.250 30.761 16.703 1.00 40.31 670 PRO A O 1
ATOM 1018 N N . PRO A 1 159 ? -18.287 32.043 18.253 1.00 40.05 671 PRO A N 1
ATOM 1019 C CA . PRO A 1 159 ? -18.822 33.005 17.284 1.00 37.12 671 PRO A CA 1
ATOM 1020 C C . PRO A 1 159 ? -17.711 33.608 16.436 1.00 36.92 671 PRO A C 1
ATOM 1021 O O . PRO A 1 159 ? -16.551 33.584 16.840 1.00 39.24 671 PRO A O 1
ATOM 1025 N N . ILE A 1 160 ? -18.065 34.145 15.275 1.00 56.00 672 ILE A N 1
ATOM 1026 C CA . ILE A 1 160 ? -17.080 34.760 14.395 1.00 55.95 672 ILE A CA 1
ATOM 1027 C C . ILE A 1 160 ? -17.455 36.197 14.048 1.00 54.57 672 ILE A C 1
ATOM 1028 O O . ILE A 1 160 ? -18.535 36.456 13.515 1.00 52.45 672 ILE A O 1
ATOM 1033 N N . VAL A 1 161 ? -16.556 37.127 14.358 1.00 47.38 673 VAL A N 1
ATOM 1034 C CA . VAL A 1 161 ? -16.759 38.535 14.040 1.00 46.51 673 VAL A CA 1
ATOM 1035 C C . VAL A 1 161 ? -16.083 38.867 12.712 1.00 46.13 673 VAL A C 1
ATOM 1036 O O . VAL A 1 161 ? -14.904 38.570 12.524 1.00 47.89 673 VAL A O 1
ATOM 1040 N N . HIS A 1 162 ? -16.827 39.477 11.794 1.00 43.38 674 HIS A N 1
ATOM 1041 C CA . HIS A 1 162 ? -16.299 39.774 10.465 1.00 43.19 674 HIS A CA 1
ATOM 1042 C C . HIS A 1 162 ? -15.217 40.846 10.511 1.00 45.10 674 HIS A C 1
ATOM 1043 O O . HIS A 1 162 ? -14.242 40.785 9.766 1.00 46.29 674 HIS A O 1
ATOM 1050 N N . ARG A 1 163 ? -15.410 41.834 11.378 1.00 59.38 675 ARG A N 1
ATOM 1051 C CA . ARG A 1 163 ? -14.423 42.886 11.603 1.00 61.55 675 ARG A CA 1
ATOM 1052 C C . ARG A 1 163 ? -14.218 43.811 10.404 1.00 61.40 675 ARG A C 1
ATOM 1053 O O . ARG A 1 163 ? -13.491 44.800 10.496 1.00 63.25 675 ARG A O 1
ATOM 1061 N N . ASP A 1 164 ? -14.857 43.492 9.284 1.00 39.44 676 ASP A N 1
ATOM 1062 C CA . ASP A 1 164 ? -14.751 44.328 8.094 1.00 39.51 676 ASP A CA 1
ATOM 1063 C C . ASP A 1 164 ? -15.934 44.126 7.154 1.00 37.22 676 ASP A C 1
ATOM 1064 O O . ASP A 1 164 ? -15.761 43.756 5.991 1.00 37.21 676 ASP A O 1
ATOM 1069 N N . LEU A 1 165 ? -17.135 44.373 7.664 1.00 39.37 677 LEU A N 1
ATOM 1070 C CA . LEU A 1 165 ? -18.348 44.208 6.876 1.00 38.07 677 LEU A CA 1
ATOM 1071 C C . LEU A 1 165 ? -18.685 45.488 6.123 1.00 38.81 677 LEU A C 1
ATOM 1072 O O . LEU A 1 165 ? -19.003 46.507 6.730 1.00 39.33 677 LEU A O 1
ATOM 1077 N N . LYS A 1 166 ? -18.616 45.428 4.798 1.00 40.67 678 LYS A N 1
ATOM 1078 C CA . LYS A 1 166 ? -18.868 46.601 3.965 1.00 41.68 678 LYS A CA 1
ATOM 1079 C C . LYS A 1 166 ? -19.498 46.218 2.627 1.00 41.25 678 LYS A C 1
ATOM 1080 O O . LYS A 1 166 ? -19.521 45.046 2.253 1.00 40.36 678 LYS A O 1
ATOM 1086 N N . SER A 1 167 ? -20.008 47.216 1.912 1.00 48.25 679 SER A N 1
ATOM 1087 C CA . SER A 1 167 ? -20.631 46.995 0.610 1.00 48.23 679 SER A CA 1
ATOM 1088 C C . SER A 1 167 ? -19.702 46.288 -0.377 1.00 48.99 679 SER A C 1
ATOM 1089 O O . SER A 1 167 ? -20.107 45.327 -1.032 1.00 48.20 679 SER A O 1
ATOM 1092 N N . PRO A 1 168 ? -18.454 46.768 -0.495 1.00 53.99 680 PRO A N 1
ATOM 1093 C CA . PRO A 1 168 ? -17.474 46.136 -1.384 1.00 55.11 680 PRO A CA 1
ATOM 1094 C C . PRO A 1 168 ? -17.262 44.652 -1.083 1.00 53.62 680 PRO A C 1
ATOM 1095 O O . PRO A 1 168 ? -16.981 43.883 -2.003 1.00 54.01 680 PRO A O 1
ATOM 1099 N N . ASN A 1 169 ? -17.389 44.259 0.182 1.00 36.81 681 ASN A N 1
ATOM 1100 C CA . ASN A 1 169 ? -17.213 42.859 0.568 1.00 35.63 681 ASN A CA 1
ATOM 1101 C C . ASN A 1 169 ? -18.499 42.038 0.491 1.00 33.72 681 ASN A C 1
ATOM 1102 O O . ASN A 1 169 ? -18.591 40.961 1.076 1.00 32.84 681 ASN A O 1
ATOM 1107 N N . LEU A 1 170 ? -19.488 42.555 -0.229 1.00 51.35 682 LEU A N 1
ATOM 1108 C CA . LEU A 1 170 ? -20.725 41.821 -0.468 1.00 50.00 682 LEU A CA 1
ATOM 1109 C C . LEU A 1 170 ? -20.915 41.609 -1.962 1.00 50.84 682 LEU A C 1
ATOM 1110 O O . LEU A 1 170 ? -21.006 42.571 -2.724 1.00 52.01 682 LEU A O 1
ATOM 1115 N N . LEU A 1 171 ? -20.970 40.349 -2.380 1.00 34.76 683 LEU A N 1
ATOM 1116 C CA . LEU A 1 171 ? -21.076 40.033 -3.799 1.00 36.13 683 LEU A CA 1
ATOM 1117 C C . LEU A 1 171 ? -22.496 39.636 -4.183 1.00 35.52 683 LEU A C 1
ATOM 1118 O O . LEU A 1 171 ? -23.267 39.166 -3.349 1.00 33.98 683 LEU A O 1
ATOM 1123 N N . VAL A 1 172 ? -22.835 39.824 -5.454 1.00 44.22 684 VAL A N 1
ATOM 1124 C CA . VAL A 1 172 ? -24.197 39.590 -5.921 1.00 44.23 684 VAL A CA 1
ATOM 1125 C C . VAL A 1 172 ? -24.292 38.426 -6.905 1.00 45.37 684 VAL A C 1
ATOM 1126 O O . VAL A 1 172 ? -23.439 38.253 -7.775 1.00 47.03 684 VAL A O 1
ATOM 1130 N N . ASP A 1 173 ? -25.351 37.638 -6.753 1.00 38.26 685 ASP A N 1
ATOM 1131 C CA . ASP A 1 173 ? -25.594 36.457 -7.571 1.00 39.34 685 ASP A CA 1
ATOM 1132 C C . ASP A 1 173 ? -26.229 36.856 -8.898 1.00 41.68 685 ASP A C 1
ATOM 1133 O O . ASP A 1 173 ? -26.756 37.958 -9.031 1.00 42.17 685 ASP A O 1
ATOM 1138 N N . LYS A 1 174 ? -26.173 35.962 -9.880 1.00 42.83 686 LYS A N 1
ATOM 1139 C CA . LYS A 1 174 ? -26.838 36.191 -11.159 1.00 45.50 686 LYS A CA 1
ATOM 1140 C C . LYS A 1 174 ? -28.320 36.466 -10.936 1.00 45.35 686 LYS A C 1
ATOM 1141 O O . LYS A 1 174 ? -28.947 37.215 -11.686 1.00 47.31 686 LYS A O 1
ATOM 1147 N N . LYS A 1 175 ? -28.872 35.851 -9.896 1.00 56.80 687 LYS A N 1
ATOM 1148 C CA . LYS A 1 175 ? -30.275 36.026 -9.548 1.00 56.66 687 LYS A CA 1
ATOM 1149 C C . LYS A 1 175 ? -30.425 36.984 -8.371 1.00 54.56 687 LYS A C 1
ATOM 1150 O O . LYS A 1 175 ? -31.424 36.959 -7.655 1.00 53.74 687 LYS A O 1
ATOM 1156 N N . TYR A 1 176 ? -29.410 37.821 -8.179 1.00 63.71 688 TYR A N 1
ATOM 1157 C CA . TYR A 1 176 ? -29.449 38.903 -7.196 1.00 62.17 688 TYR A CA 1
ATOM 1158 C C . TYR A 1 176 ? -29.494 38.434 -5.741 1.00 59.71 688 TYR A C 1
ATOM 1159 O O . TYR A 1 176 ? -30.051 39.115 -4.883 1.00 58.67 688 TYR A O 1
ATOM 1168 N N . THR A 1 177 ? -28.902 37.277 -5.467 1.00 35.82 689 THR A N 1
ATOM 1169 C CA . THR A 1 177 ? -28.717 36.828 -4.092 1.00 33.88 689 THR A CA 1
ATOM 1170 C C . THR A 1 177 ? -27.403 37.390 -3.569 1.00 33.13 689 THR A C 1
ATOM 1171 O O . THR A 1 177 ? -26.374 37.288 -4.230 1.00 33.99 689 THR A O 1
ATOM 1175 N N . VAL A 1 178 ? -27.436 37.990 -2.386 1.00 38.96 690 VAL A N 1
ATOM 1176 C CA . VAL A 1 178 ? -26.229 38.575 -1.817 1.00 38.38 690 VAL A CA 1
ATOM 1177 C C . VAL A 1 178 ? -25.563 37.627 -0.825 1.00 37.76 690 VAL A C 1
ATOM 1178 O O . VAL A 1 178 ? -26.220 37.073 0.056 1.00 37.55 690 VAL A O 1
ATOM 1182 N N . LYS A 1 179 ? -24.257 37.435 -0.984 1.00 39.81 691 LYS A N 1
ATOM 1183 C CA . LYS A 1 179 ? -23.487 36.583 -0.085 1.00 39.43 691 LYS A CA 1
ATOM 1184 C C . LYS A 1 179 ? -22.349 37.368 0.567 1.00 39.67 691 LYS A C 1
ATOM 1185 O O . LYS A 1 179 ? -21.739 38.232 -0.065 1.00 40.58 691 LYS A O 1
ATOM 1191 N N . VAL A 1 180 ? -22.075 37.065 1.834 1.00 43.81 692 VAL A N 1
ATOM 1192 C CA . VAL A 1 180 ? -20.977 37.697 2.558 1.00 44.38 692 VAL A CA 1
ATOM 1193 C C . VAL A 1 180 ? -19.642 37.115 2.107 1.00 45.70 692 VAL A C 1
ATOM 1194 O O . VAL A 1 180 ? -19.519 35.907 1.907 1.00 45.85 692 VAL A O 1
ATOM 1198 N N . CYS A 1 181 ? -18.639 37.961 1.961 1.00 37.00 693 CYS A N 1
ATOM 1199 C CA . CYS A 1 181 ? -17.351 37.527 1.466 1.00 38.62 693 CYS A CA 1
ATOM 1200 C C . CYS A 1 181 ? -16.171 38.181 2.153 1.00 39.98 693 CYS A C 1
ATOM 1201 O O . CYS A 1 181 ? -16.349 39.077 2.942 1.00 39.74 693 CYS A O 1
ATOM 1204 N N . ASP A 1 182 ? -14.964 37.756 1.810 1.00 36.73 694 ASP A N 1
ATOM 1205 C CA . ASP A 1 182 ? -13.757 38.323 2.406 1.00 38.66 694 ASP A CA 1
ATOM 1206 C C . ASP A 1 182 ? -13.638 38.179 3.908 1.00 38.64 694 ASP A C 1
ATOM 1207 O O . ASP A 1 182 ? -13.835 39.113 4.656 1.00 38.37 694 ASP A O 1
ATOM 1212 N N . PHE A 1 183 ? -13.321 36.974 4.336 1.00 78.55 695 PHE A N 1
ATOM 1213 C CA . PHE A 1 183 ? -13.180 36.653 5.743 1.00 79.02 695 PHE A CA 1
ATOM 1214 C C . PHE A 1 183 ? -11.742 36.727 6.234 1.00 81.82 695 PHE A C 1
ATOM 1215 O O . PHE A 1 183 ? -11.401 36.123 7.242 1.00 82.96 695 PHE A O 1
ATOM 1223 N N . GLY A 1 184 ? -10.898 37.449 5.508 1.00 63.78 696 GLY A N 1
ATOM 1224 C CA . GLY A 1 184 ? -9.502 37.583 5.876 1.00 66.84 696 GLY A CA 1
ATOM 1225 C C . GLY A 1 184 ? -9.247 38.234 7.224 1.00 68.08 696 GLY A C 1
ATOM 1226 O O . GLY A 1 184 ? -8.388 37.783 7.969 1.00 70.63 696 GLY A O 1
ATOM 1227 N N . LEU A 1 185 ? -9.992 39.285 7.544 1.00 66.28 697 LEU A N 1
ATOM 1228 C CA . LEU A 1 185 ? -9.847 39.970 8.823 1.00 67.44 697 LEU A CA 1
ATOM 1229 C C . LEU A 1 185 ? -10.822 39.417 9.856 1.00 65.87 697 LEU A C 1
ATOM 1230 O O . LEU A 1 185 ? -11.070 40.045 10.884 1.00 66.26 697 LEU A O 1
ATOM 1235 N N . SER A 1 186 ? -11.372 38.240 9.577 1.00 70.30 698 SER A N 1
ATOM 1236 C CA . SER A 1 186 ? -12.348 37.622 10.467 1.00 68.99 698 SER A CA 1
ATOM 1237 C C . SER A 1 186 ? -11.672 36.789 11.552 1.00 71.29 698 SER A C 1
ATOM 1238 O O . SER A 1 186 ? -10.909 35.870 11.257 1.00 72.60 698 SER A O 1
ATOM 1241 N N . ARG A 1 187 ? -11.960 37.120 12.807 1.00 63.08 699 ARG A N 1
ATOM 1242 C CA . ARG A 1 187 ? -11.372 36.425 13.948 1.00 65.71 699 ARG A CA 1
ATOM 1243 C C . ARG A 1 187 ? -12.429 35.669 14.747 1.00 64.75 699 ARG A C 1
ATOM 1244 O O . ARG A 1 187 ? -13.611 36.007 14.703 1.00 62.38 699 ARG A O 1
ATOM 1252 N N . LEU A 1 188 ? -11.997 34.644 15.475 1.00 68.50 700 LEU A N 1
ATOM 1253 C CA . LEU A 1 188 ? -12.893 33.888 16.344 1.00 68.35 700 LEU A CA 1
ATOM 1254 C C . LEU A 1 188 ? -13.004 34.549 17.712 1.00 70.22 700 LEU A C 1
ATOM 1255 O O . LEU A 1 188 ? -11.996 34.883 18.335 1.00 73.24 700 LEU A O 1
ATOM 1260 N N . LYS A 1 189 ? -14.236 34.733 18.172 1.00 73.77 701 LYS A N 1
ATOM 1261 C CA . LYS A 1 189 ? -14.490 35.365 19.460 1.00 75.47 701 LYS A CA 1
ATOM 1262 C C . LYS A 1 189 ? -14.946 34.341 20.496 1.00 77.17 701 LYS A C 1
ATOM 1263 O O . LYS A 1 189 ? -16.133 34.028 20.596 1.00 75.52 701 LYS A O 1
ATOM 1269 N N . ALA A 1 190 ? -13.993 33.816 21.259 1.00 101.13 702 ALA A N 1
ATOM 1270 C CA . ALA A 1 190 ? -14.301 32.848 22.305 1.00 103.48 702 ALA A CA 1
ATOM 1271 C C . ALA A 1 190 ? -14.492 33.547 23.645 1.00 105.96 702 ALA A C 1
ATOM 1272 O O . ALA A 1 190 ? -15.225 33.065 24.509 1.00 107.13 702 ALA A O 1
ATOM 1274 N N . SER A 1 191 ? -13.828 34.686 23.811 1.00 111.28 703 SER A N 1
ATOM 1275 C CA . SER A 1 191 ? -13.956 35.470 25.031 1.00 113.77 703 SER A CA 1
ATOM 1276 C C . SER A 1 191 ? -15.120 36.447 24.914 1.00 110.75 703 SER A C 1
ATOM 1277 O O . SER A 1 191 ? -15.981 36.299 24.046 1.00 107.07 703 SER A O 1
ATOM 1291 N N . PHE A 1 193 ? -14.710 39.881 24.503 1.00 135.23 705 PHE A N 1
ATOM 1292 C CA . PHE A 1 193 ? -14.335 40.824 23.455 1.00 133.33 705 PHE A CA 1
ATOM 1293 C C . PHE A 1 193 ? -13.323 40.201 22.496 1.00 133.33 705 PHE A C 1
ATOM 1294 O O . PHE A 1 193 ? -12.982 39.028 22.617 1.00 134.52 705 PHE A O 1
ATOM 1302 N N . LEU A 1 194 ? -12.875 40.986 21.518 1.00 107.64 706 LEU A N 1
ATOM 1303 C CA . LEU A 1 194 ? -11.828 40.567 20.583 1.00 108.00 706 LEU A CA 1
ATOM 1304 C C . LEU A 1 194 ? -10.460 40.572 21.263 1.00 112.48 706 LEU A C 1
ATOM 1305 O O . LEU A 1 194 ? -10.260 41.298 22.236 1.00 114.94 706 LEU A O 1
ATOM 1320 N N . SER A 1 196 ? -6.648 40.317 19.620 1.00 170.93 708 SER A N 1
ATOM 1321 C CA . SER A 1 196 ? -5.442 40.931 19.067 1.00 172.49 708 SER A CA 1
ATOM 1322 C C . SER A 1 196 ? -5.284 42.444 19.035 1.00 171.77 708 SER A C 1
ATOM 1323 O O . SER A 1 196 ? -4.176 42.950 19.200 1.00 174.28 708 SER A O 1
ATOM 1326 N N . LYS A 1 197 ? -6.358 43.181 18.808 1.00 145.44 709 LYS A N 1
ATOM 1327 C CA . LYS A 1 197 ? -6.176 44.607 18.752 1.00 144.79 709 LYS A CA 1
ATOM 1328 C C . LYS A 1 197 ? -5.606 44.893 17.385 1.00 143.93 709 LYS A C 1
ATOM 1329 O O . LYS A 1 197 ? -4.984 45.911 17.162 1.00 145.99 709 LYS A O 1
ATOM 1345 N N . ALA A 1 199 ? -7.215 45.646 15.091 1.00 229.77 711 ALA A N 1
ATOM 1346 C CA . ALA A 1 199 ? -7.950 46.850 14.708 1.00 228.36 711 ALA A CA 1
ATOM 1347 C C . ALA A 1 199 ? -7.944 47.213 13.228 1.00 227.39 711 ALA A C 1
ATOM 1348 O O . ALA A 1 199 ? -7.693 48.358 12.873 1.00 229.69 711 ALA A O 1
ATOM 1350 N N . ALA A 1 200 ? -8.214 46.244 12.372 1.00 103.46 712 ALA A N 1
ATOM 1351 C CA . ALA A 1 200 ? -8.219 46.464 10.933 1.00 102.42 712 ALA A CA 1
ATOM 1352 C C . ALA A 1 200 ? -9.649 46.599 10.417 1.00 98.60 712 ALA A C 1
ATOM 1353 O O . ALA A 1 200 ? -10.598 46.211 11.090 1.00 96.57 712 ALA A O 1
ATOM 1355 N N . GLY A 1 201 ? -9.795 47.160 9.222 1.00 76.67 713 GLY A N 1
ATOM 1356 C CA . GLY A 1 201 ? -11.102 47.344 8.620 1.00 73.54 713 GLY A CA 1
ATOM 1357 C C . GLY A 1 201 ? -11.294 48.711 7.998 1.00 73.96 713 GLY A C 1
ATOM 1358 O O . GLY A 1 201 ? -10.587 49.658 8.330 1.00 76.44 713 GLY A O 1
ATOM 1359 N N . THR A 1 202 ? -12.260 48.809 7.091 1.00 70.13 714 THR A N 1
ATOM 1360 C CA . THR A 1 202 ? -12.544 50.062 6.394 1.00 71.12 714 THR A CA 1
ATOM 1361 C C . THR A 1 202 ? -13.272 51.051 7.303 1.00 70.99 714 THR A C 1
ATOM 1362 O O . THR A 1 202 ? -14.331 50.738 7.848 1.00 68.85 714 THR A O 1
ATOM 1366 N N . PRO A 1 203 ? -12.701 52.256 7.458 1.00 51.25 715 PRO A N 1
ATOM 1367 C CA . PRO A 1 203 ? -13.143 53.281 8.413 1.00 50.93 715 PRO A CA 1
ATOM 1368 C C . PRO A 1 203 ? -14.589 53.698 8.138 1.00 49.72 715 PRO A C 1
ATOM 1369 O O . PRO A 1 203 ? -15.356 53.848 9.092 1.00 49.03 715 PRO A O 1
ATOM 1373 N N . GLU A 1 204 ? -14.991 53.853 6.889 1.00 34.52 716 GLU A N 1
ATOM 1374 C CA . GLU A 1 204 ? -16.342 54.326 6.601 1.00 33.80 716 GLU A CA 1
ATOM 1375 C C . GLU A 1 204 ? -17.418 53.416 7.154 1.00 32.46 716 GLU A C 1
ATOM 1376 O O . GLU A 1 204 ? -18.549 53.834 7.359 1.00 32.00 716 GLU A O 1
ATOM 1382 N N . TRP A 1 205 ? -17.065 52.160 7.359 1.00 25.50 717 TRP A N 1
ATOM 1383 C CA . TRP A 1 205 ? -18.012 51.161 7.850 1.00 24.72 717 TRP A CA 1
ATOM 1384 C C . TRP A 1 205 ? -17.832 50.660 9.280 1.00 24.37 717 TRP A C 1
ATOM 1385 O O . TRP A 1 205 ? -18.720 50.011 9.834 1.00 24.03 717 TRP A O 1
ATOM 1396 N N . MET A 1 206 ? -16.682 50.965 9.874 1.00 41.30 718 MET A N 1
ATOM 1397 C CA . MET A 1 206 ? -16.375 50.499 11.221 1.00 41.48 718 MET A CA 1
ATOM 1398 C C . MET A 1 206 ? -17.158 51.255 12.290 1.00 41.24 718 MET A C 1
ATOM 1399 O O . MET A 1 206 ? -17.510 52.421 12.111 1.00 41.37 718 MET A O 1
ATOM 1404 N N . ALA A 1 207 ? -17.420 50.577 13.403 1.00 31.03 719 ALA A N 1
ATOM 1405 C CA . ALA A 1 207 ? -18.147 51.170 14.520 1.00 31.18 719 ALA A CA 1
ATOM 1406 C C . ALA A 1 207 ? -17.264 52.147 15.290 1.00 32.51 719 ALA A C 1
ATOM 1407 O O . ALA A 1 207 ? -16.047 51.979 15.341 1.00 33.38 719 ALA A O 1
ATOM 1409 N N . PRO A 1 208 ? -17.879 53.175 15.893 1.00 41.25 720 PRO A N 1
ATOM 1410 C CA . PRO A 1 208 ? -17.142 54.209 16.628 1.00 42.95 720 PRO A CA 1
ATOM 1411 C C . PRO A 1 208 ? -16.172 53.636 17.660 1.00 44.19 720 PRO A C 1
ATOM 1412 O O . PRO A 1 208 ? -15.065 54.154 17.801 1.00 45.61 720 PRO A O 1
ATOM 1416 N N . GLU A 1 209 ? -16.577 52.586 18.369 1.00 47.45 721 GLU A N 1
ATOM 1417 C CA . GLU A 1 209 ? -15.713 51.989 19.382 1.00 49.01 721 GLU A CA 1
ATOM 1418 C C . GLU A 1 209 ? -14.462 51.393 18.743 1.00 49.27 721 GLU A C 1
ATOM 1419 O O . GLU A 1 209 ? -13.382 51.408 19.334 1.00 51.18 721 GLU A O 1
ATOM 1425 N N . VAL A 1 210 ? -14.615 50.872 17.531 1.00 36.06 722 VAL A N 1
ATOM 1426 C CA . VAL A 1 210 ? -13.485 50.330 16.789 1.00 36.55 722 VAL A CA 1
ATOM 1427 C C . VAL A 1 210 ? -12.577 51.455 16.301 1.00 37.54 722 VAL A C 1
ATOM 1428 O O . VAL A 1 210 ? -11.351 51.350 16.366 1.00 39.22 722 VAL A O 1
ATOM 1432 N N . LEU A 1 211 ? -13.189 52.532 15.817 1.00 32.82 723 LEU A N 1
ATOM 1433 C CA . LEU A 1 211 ? -12.446 53.705 15.372 1.00 33.94 723 LEU A CA 1
ATOM 1434 C C . LEU A 1 211 ? -11.596 54.278 16.498 1.00 36.22 723 LEU A C 1
ATOM 1435 O O . LEU A 1 211 ? -10.528 54.845 16.258 1.00 37.84 723 LEU A O 1
ATOM 1440 N N . ARG A 1 212 ? -12.077 54.132 17.728 1.00 38.81 724 ARG A N 1
ATOM 1441 C CA . ARG A 1 212 ? -11.340 54.603 18.893 1.00 41.35 724 ARG A CA 1
ATOM 1442 C C . ARG A 1 212 ? -10.319 53.567 19.348 1.00 42.81 724 ARG A C 1
ATOM 1443 O O . ARG A 1 212 ? -9.606 53.776 20.328 1.00 45.32 724 ARG A O 1
ATOM 1451 N N . ASP A 1 213 ? -10.251 52.454 18.625 1.00 41.54 725 ASP A N 1
ATOM 1452 C CA . ASP A 1 213 ? -9.305 51.383 18.926 1.00 43.17 725 ASP A CA 1
ATOM 1453 C C . ASP A 1 213 ? -9.437 50.901 20.369 1.00 44.72 725 ASP A C 1
ATOM 1454 O O . ASP A 1 213 ? -8.475 50.930 21.139 1.00 47.58 725 ASP A O 1
ATOM 1459 N N . GLU A 1 214 ? -10.636 50.458 20.728 1.00 53.28 726 GLU A N 1
ATOM 1460 C CA . GLU A 1 214 ? -10.886 49.933 22.063 1.00 54.86 726 GLU A CA 1
ATOM 1461 C C . GLU A 1 214 ? -11.698 48.643 21.977 1.00 53.42 726 GLU A C 1
ATOM 1462 O O . GLU A 1 214 ? -12.242 48.329 20.918 1.00 50.98 726 GLU A O 1
ATOM 1468 N N . PRO A 1 215 ? -11.768 47.884 23.084 1.00 61.04 727 PRO A N 1
ATOM 1469 C CA . PRO A 1 215 ? -12.461 46.592 23.084 1.00 60.70 727 PRO A CA 1
ATOM 1470 C C . PRO A 1 215 ? -13.742 46.607 22.255 1.00 57.37 727 PRO A C 1
ATOM 1471 O O . PRO A 1 215 ? -14.569 47.505 22.408 1.00 56.14 727 PRO A O 1
ATOM 1475 N N . SER A 1 216 ? -13.888 45.620 21.378 1.00 60.09 728 SER A N 1
ATOM 1476 C CA . SER A 1 216 ? -15.081 45.499 20.550 1.00 57.33 728 SER A CA 1
ATOM 1477 C C . SER A 1 216 ? -15.572 44.057 20.534 1.00 57.83 728 SER A C 1
ATOM 1478 O O . SER A 1 216 ? -14.846 43.138 20.912 1.00 60.18 728 SER A O 1
ATOM 1481 N N . ASN A 1 217 ? -16.811 43.868 20.095 1.00 57.25 729 ASN A N 1
ATOM 1482 C CA . ASN A 1 217 ? -17.413 42.542 20.035 1.00 57.79 729 ASN A CA 1
ATOM 1483 C C . ASN A 1 217 ? -18.225 42.350 18.759 1.00 55.40 729 ASN A C 1
ATOM 1484 O O . ASN A 1 217 ? -18.000 43.038 17.766 1.00 54.00 729 ASN A O 1
ATOM 1489 N N . GLU A 1 218 ? -19.167 41.414 18.786 1.00 47.89 730 GLU A N 1
ATOM 1490 C CA . GLU A 1 218 ? -19.971 41.119 17.604 1.00 46.91 730 GLU A CA 1
ATOM 1491 C C . GLU A 1 218 ? -20.907 42.275 17.268 1.00 45.21 730 GLU A C 1
ATOM 1492 O O . GLU A 1 218 ? -21.427 42.363 16.155 1.00 44.25 730 GLU A O 1
ATOM 1498 N N . LYS A 1 219 ? -21.117 43.160 18.235 1.00 27.52 731 LYS A N 1
ATOM 1499 C CA . LYS A 1 219 ? -22.009 44.296 18.046 1.00 26.34 731 LYS A CA 1
ATOM 1500 C C . LYS A 1 219 ? -21.426 45.331 17.083 1.00 24.98 731 LYS A C 1
ATOM 1501 O O . LYS A 1 219 ? -22.155 46.149 16.522 1.00 24.08 731 LYS A O 1
ATOM 1507 N N . SER A 1 220 ? -20.111 45.294 16.898 1.00 49.39 732 SER A N 1
ATOM 1508 C CA . SER A 1 220 ? -19.459 46.207 15.970 1.00 48.64 732 SER A CA 1
ATOM 1509 C C . SER A 1 220 ? -19.930 45.934 14.546 1.00 47.92 732 SER A C 1
ATOM 1510 O O . SER A 1 220 ? -20.110 46.861 13.755 1.00 47.21 732 SER A O 1
ATOM 1513 N N . ASP A 1 221 ? -20.135 44.659 14.227 1.00 24.15 733 ASP A N 1
ATOM 1514 C CA . ASP A 1 221 ? -20.644 44.273 12.914 1.00 23.83 733 ASP A CA 1
ATOM 1515 C C . ASP A 1 221 ? -22.050 44.815 12.691 1.00 23.11 733 ASP A C 1
ATOM 1516 O O . ASP A 1 221 ? -22.396 45.227 11.586 1.00 23.07 733 ASP A O 1
ATOM 1521 N N . VAL A 1 222 ? -22.857 44.811 13.747 1.00 32.66 734 VAL A N 1
ATOM 1522 C CA . VAL A 1 222 ? -24.225 45.309 13.666 1.00 32.73 734 VAL A CA 1
ATOM 1523 C C . VAL A 1 222 ? -24.250 46.764 13.211 1.00 32.43 734 VAL A C 1
ATOM 1524 O O . VAL A 1 222 ? -25.122 47.168 12.443 1.00 32.45 734 VAL A O 1
ATOM 1528 N N . TYR A 1 223 ? -23.287 47.547 13.687 1.00 32.52 735 TYR A N 1
ATOM 1529 C CA . TYR A 1 223 ? -23.160 48.938 13.269 1.00 32.39 735 TYR A CA 1
ATOM 1530 C C . TYR A 1 223 ? -22.816 49.019 11.789 1.00 32.18 735 TYR A C 1
ATOM 1531 O O . TYR A 1 223 ? -23.425 49.781 11.038 1.00 32.16 735 TYR A O 1
ATOM 1540 N N . SER A 1 224 ? -21.822 48.234 11.382 1.00 28.80 736 SER A N 1
ATOM 1541 C CA . SER A 1 224 ? -21.418 48.160 9.984 1.00 28.96 736 SER A CA 1
ATOM 1542 C C . SER A 1 224 ? -22.628 47.889 9.099 1.00 29.12 736 SER A C 1
ATOM 1543 O O . SER A 1 224 ? -22.771 48.476 8.026 1.00 29.26 736 SER A O 1
ATOM 1546 N N . PHE A 1 225 ? -23.499 46.997 9.561 1.00 35.59 737 PHE A N 1
ATOM 1547 C CA . PHE A 1 225 ? -24.728 46.683 8.846 1.00 35.87 737 PHE A CA 1
ATOM 1548 C C . PHE A 1 225 ? -25.634 47.903 8.768 1.00 35.67 737 PHE A C 1
ATOM 1549 O O . PHE A 1 225 ? -26.266 48.154 7.742 1.00 35.84 737 PHE A O 1
ATOM 1557 N N . GLY A 1 226 ? -25.702 48.654 9.862 1.00 32.89 738 GLY A N 1
ATOM 1558 C CA . GLY A 1 226 ? -26.488 49.872 9.891 1.00 32.83 738 GLY A CA 1
ATOM 1559 C C . GLY A 1 226 ? -26.150 50.752 8.705 1.00 32.70 738 GLY A C 1
ATOM 1560 O O . GLY A 1 226 ? -27.035 51.324 8.067 1.00 32.73 738 GLY A O 1
ATOM 1561 N N . VAL A 1 227 ? -24.859 50.855 8.406 1.00 30.63 739 VAL A N 1
ATOM 1562 C CA . VAL A 1 227 ? -24.401 51.648 7.275 1.00 30.76 739 VAL A CA 1
ATOM 1563 C C . VAL A 1 227 ? -24.873 51.027 5.964 1.00 31.14 739 VAL A C 1
ATOM 1564 O O . VAL A 1 227 ? -25.404 51.715 5.094 1.00 31.35 739 VAL A O 1
ATOM 1568 N N . ILE A 1 228 ? -24.680 49.720 5.834 1.00 18.35 740 ILE A N 1
ATOM 1569 C CA . ILE A 1 228 ? -25.057 48.998 4.625 1.00 19.00 740 ILE A CA 1
ATOM 1570 C C . ILE A 1 228 ? -26.552 49.114 4.330 1.00 19.12 740 ILE A C 1
ATOM 1571 O O . ILE A 1 228 ? -26.963 49.239 3.172 1.00 19.74 740 ILE A O 1
ATOM 1576 N N . LEU A 1 229 ? -27.362 49.079 5.382 1.00 29.65 741 LEU A N 1
ATOM 1577 C CA . LEU A 1 229 ? -28.800 49.256 5.235 1.00 29.82 741 LEU A CA 1
ATOM 1578 C C . LEU A 1 229 ? -29.094 50.679 4.769 1.00 29.71 741 LEU A C 1
ATOM 1579 O O . LEU A 1 229 ? -29.982 50.908 3.950 1.00 30.61 741 LEU A O 1
ATOM 1584 N N . TRP A 1 230 ? -28.333 51.629 5.300 1.00 21.61 742 TRP A N 1
ATOM 1585 C CA . TRP A 1 230 ? -28.442 53.026 4.901 1.00 22.32 742 TRP A CA 1
ATOM 1586 C C . TRP A 1 230 ? -28.176 53.189 3.404 1.00 23.12 742 TRP A C 1
ATOM 1587 O O . TRP A 1 230 ? -28.881 53.927 2.717 1.00 24.16 742 TRP A O 1
ATOM 1598 N N . GLU A 1 231 ? -27.160 52.489 2.904 1.00 40.74 743 GLU A N 1
ATOM 1599 C CA . GLU A 1 231 ? -26.793 52.558 1.492 1.00 41.73 743 GLU A CA 1
ATOM 1600 C C . GLU A 1 231 ? -27.887 51.997 0.594 1.00 42.56 743 GLU A C 1
ATOM 1601 O O . GLU A 1 231 ? -28.219 52.581 -0.436 1.00 43.80 743 GLU A O 1
ATOM 1607 N N . LEU A 1 232 ? -28.428 50.848 0.979 1.00 31.02 744 LEU A N 1
ATOM 1608 C CA . LEU A 1 232 ? -29.491 50.214 0.212 1.00 32.03 744 LEU A CA 1
ATOM 1609 C C . LEU A 1 232 ? -30.779 51.031 0.275 1.00 32.74 744 LEU A C 1
ATOM 1610 O O . LEU A 1 232 ? -31.592 50.999 -0.648 1.00 34.12 744 LEU A O 1
ATOM 1615 N N . ALA A 1 233 ? -30.953 51.771 1.364 1.00 42.11 745 ALA A N 1
ATOM 1616 C CA . ALA A 1 233 ? -32.177 52.534 1.577 1.00 43.02 745 ALA A CA 1
ATOM 1617 C C . ALA A 1 233 ? -32.144 53.912 0.918 1.00 44.07 745 ALA A C 1
ATOM 1618 O O . ALA A 1 233 ? -33.169 54.401 0.451 1.00 45.57 745 ALA A O 1
ATOM 1620 N N . THR A 1 234 ? -30.969 54.533 0.875 1.00 25.08 746 THR A N 1
ATOM 1621 C CA . THR A 1 234 ? -30.851 55.895 0.359 1.00 26.30 746 THR A CA 1
ATOM 1622 C C . THR A 1 234 ? -30.080 55.983 -0.956 1.00 27.18 746 THR A C 1
ATOM 1623 O O . THR A 1 234 ? -30.147 56.996 -1.652 1.00 28.70 746 THR A O 1
ATOM 1627 N N . LEU A 1 235 ? -29.347 54.923 -1.285 1.00 49.04 747 LEU A N 1
ATOM 1628 C CA . LEU A 1 235 ? -28.556 54.868 -2.514 1.00 50.06 747 LEU A CA 1
ATOM 1629 C C . LEU A 1 235 ? -27.426 55.894 -2.526 1.00 50.46 747 LEU A C 1
ATOM 1630 O O . LEU A 1 235 ? -27.027 56.374 -3.588 1.00 52.02 747 LEU A O 1
ATOM 1635 N N . GLN A 1 236 ? -26.912 56.224 -1.346 1.00 40.08 748 GLN A N 1
ATOM 1636 C CA . GLN A 1 236 ? -25.828 57.191 -1.232 1.00 40.63 748 GLN A CA 1
ATOM 1637 C C . GLN A 1 236 ? -24.543 56.520 -0.763 1.00 39.54 748 GLN A C 1
ATOM 1638 O O . GLN A 1 236 ? -24.569 55.394 -0.264 1.00 38.22 748 GLN A O 1
ATOM 1644 N N . GLN A 1 237 ? -23.422 57.216 -0.934 1.00 46.27 749 GLN A N 1
ATOM 1645 C CA . GLN A 1 237 ? -22.128 56.724 -0.473 1.00 45.60 749 GLN A CA 1
ATOM 1646 C C . GLN A 1 237 ? -21.776 57.337 0.874 1.00 44.97 749 GLN A C 1
ATOM 1647 O O . GLN A 1 237 ? -21.806 58.559 1.028 1.00 46.03 749 GLN A O 1
ATOM 1653 N N . PRO A 1 238 ? -21.441 56.506 1.845 1.00 41.54 750 PRO A N 1
ATOM 1654 C CA . PRO A 1 238 ? -21.138 57.030 3.170 1.00 41.04 750 PRO A CA 1
ATOM 1655 C C . PRO A 1 238 ? -19.892 57.882 3.136 1.00 42.23 750 PRO A C 1
ATOM 1656 O O . PRO A 1 238 ? -18.862 57.421 2.681 1.00 42.36 750 PRO A O 1
ATOM 1660 N N . TRP A 1 239 ? -19.973 59.100 3.650 1.00 59.99 751 TRP A N 1
ATOM 1661 C CA . TRP A 1 239 ? -18.820 59.975 3.637 1.00 61.54 751 TRP A CA 1
ATOM 1662 C C . TRP A 1 239 ? -18.333 60.163 2.210 1.00 62.98 751 TRP A C 1
ATOM 1663 O O . TRP A 1 239 ? -19.095 60.541 1.330 1.00 64.02 751 TRP A O 1
ATOM 1674 N N . GLY A 1 240 ? -17.058 59.913 1.981 1.00 69.33 752 GLY A N 1
ATOM 1675 C CA . GLY A 1 240 ? -16.496 60.008 0.650 1.00 70.97 752 GLY A CA 1
ATOM 1676 C C . GLY A 1 240 ? -15.901 61.368 0.419 1.00 73.27 752 GLY A C 1
ATOM 1677 O O . GLY A 1 240 ? -15.106 61.573 -0.487 1.00 74.97 752 GLY A O 1
ATOM 1678 N N . ASN A 1 241 ? -16.259 62.292 1.291 1.00 60.96 753 ASN A N 1
ATOM 1679 C CA . ASN A 1 241 ? -15.607 63.593 1.341 1.00 63.37 753 ASN A CA 1
ATOM 1680 C C . ASN A 1 241 ? -14.632 63.655 2.507 1.00 63.33 753 ASN A C 1
ATOM 1681 O O . ASN A 1 241 ? -14.075 64.710 2.815 1.00 65.35 753 ASN A O 1
ATOM 1686 N N . LEU A 1 242 ? -14.434 62.510 3.153 1.00 54.94 754 LEU A N 1
ATOM 1687 C CA . LEU A 1 242 ? -13.557 62.419 4.313 1.00 54.90 754 LEU A CA 1
ATOM 1688 C C . LEU A 1 242 ? -12.533 61.304 4.150 1.00 54.44 754 LEU A C 1
ATOM 1689 O O . LEU A 1 242 ? -12.866 60.201 3.714 1.00 52.96 754 LEU A O 1
ATOM 1694 N N . ASN A 1 243 ? -11.286 61.598 4.501 1.00 49.87 755 ASN A N 1
ATOM 1695 C CA . ASN A 1 243 ? -10.241 60.584 4.507 1.00 49.86 755 ASN A CA 1
ATOM 1696 C C . ASN A 1 243 ? -10.263 59.818 5.828 1.00 48.34 755 ASN A C 1
ATOM 1697 O O . ASN A 1 243 ? -10.870 60.276 6.797 1.00 47.79 755 ASN A O 1
ATOM 1702 N N . PRO A 1 244 ? -9.606 58.647 5.868 1.00 52.60 756 PRO A N 1
ATOM 1703 C CA . PRO A 1 244 ? -9.592 57.794 7.061 1.00 51.44 756 PRO A CA 1
ATOM 1704 C C . PRO A 1 244 ? -9.416 58.581 8.358 1.00 52.20 756 PRO A C 1
ATOM 1705 O O . PRO A 1 244 ? -10.212 58.419 9.283 1.00 50.88 756 PRO A O 1
ATOM 1709 N N . ALA A 1 245 ? -8.387 59.420 8.418 1.00 47.91 757 ALA A N 1
ATOM 1710 C CA . ALA A 1 245 ? -8.122 60.218 9.609 1.00 49.19 757 ALA A CA 1
ATOM 1711 C C . ALA A 1 245 ? -9.340 61.045 10.005 1.00 48.42 757 ALA A C 1
ATOM 1712 O O . ALA A 1 245 ? -9.718 61.088 11.176 1.00 48.15 757 ALA A O 1
ATOM 1714 N N . GLN A 1 246 ? -9.953 61.698 9.022 1.00 48.34 758 GLN A N 1
ATOM 1715 C CA . GLN A 1 246 ? -11.111 62.548 9.274 1.00 48.11 758 GLN A CA 1
ATOM 1716 C C . GLN A 1 246 ? -12.323 61.738 9.728 1.00 45.61 758 GLN A C 1
ATOM 1717 O O . GLN A 1 246 ? -13.165 62.228 10.481 1.00 45.57 758 GLN A O 1
ATOM 1723 N N . VAL A 1 247 ? -12.404 60.495 9.270 1.00 46.44 759 VAL A N 1
ATOM 1724 C CA . VAL A 1 247 ? -13.481 59.605 9.678 1.00 44.28 759 VAL A CA 1
ATOM 1725 C C . VAL A 1 247 ? -13.286 59.171 11.126 1.00 44.14 759 VAL A C 1
ATOM 1726 O O . VAL A 1 247 ? -14.214 59.235 11.932 1.00 43.55 759 VAL A O 1
ATOM 1730 N N . VAL A 1 248 ? -12.074 58.733 11.450 1.00 41.33 760 VAL A N 1
ATOM 1731 C CA . VAL A 1 248 ? -11.740 58.348 12.815 1.00 41.75 760 VAL A CA 1
ATOM 1732 C C . VAL A 1 248 ? -12.088 59.470 13.785 1.00 43.05 760 VAL A C 1
ATOM 1733 O O . VAL A 1 248 ? -12.644 59.231 14.854 1.00 42.80 760 VAL A O 1
ATOM 1737 N N . ALA A 1 249 ? -11.761 60.698 13.397 1.00 41.59 761 ALA A N 1
ATOM 1738 C CA . ALA A 1 249 ? -12.014 61.863 14.234 1.00 43.39 761 ALA A CA 1
ATOM 1739 C C . ALA A 1 249 ? -13.506 62.147 14.378 1.00 42.41 761 ALA A C 1
ATOM 1740 O O . ALA A 1 249 ? -14.031 62.210 15.489 1.00 42.81 761 ALA A O 1
ATOM 1742 N N . ALA A 1 250 ? -14.184 62.316 13.249 1.00 43.34 762 ALA A N 1
ATOM 1743 C CA . ALA A 1 250 ? -15.595 62.687 13.247 1.00 42.86 762 ALA A CA 1
ATOM 1744 C C . ALA A 1 250 ? -16.485 61.634 13.903 1.00 41.00 762 ALA A C 1
ATOM 1745 O O . ALA A 1 250 ? -17.102 61.889 14.936 1.00 41.69 762 ALA A O 1
ATOM 1747 N N . VAL A 1 251 ? -16.551 60.454 13.297 1.00 39.93 763 VAL A N 1
ATOM 1748 C CA . VAL A 1 251 ? -17.438 59.396 13.768 1.00 38.27 763 VAL A CA 1
ATOM 1749 C C . VAL A 1 251 ? -16.955 58.764 15.068 1.00 38.53 763 VAL A C 1
ATOM 1750 O O . VAL A 1 251 ? -17.757 58.408 15.932 1.00 38.30 763 VAL A O 1
ATOM 1754 N N . GLY A 1 252 ? -15.641 58.624 15.200 1.00 42.43 764 GLY A N 1
ATOM 1755 C CA . GLY A 1 252 ? -15.062 57.946 16.343 1.00 42.99 764 GLY A CA 1
ATOM 1756 C C . GLY A 1 252 ? -15.081 58.751 17.627 1.00 45.07 764 GLY A C 1
ATOM 1757 O O . GLY A 1 252 ? -15.561 58.275 18.654 1.00 45.24 764 GLY A O 1
ATOM 1758 N N . PHE A 1 253 ? -14.564 59.974 17.570 1.00 34.80 765 PHE A N 1
ATOM 1759 C CA . PHE A 1 253 ? -14.385 60.777 18.776 1.00 37.36 765 PHE A CA 1
ATOM 1760 C C . PHE A 1 253 ? -15.291 62.006 18.855 1.00 38.57 765 PHE A C 1
ATOM 1761 O O . PHE A 1 253 ? -15.259 62.738 19.844 1.00 41.00 765 PHE A O 1
ATOM 1769 N N . LYS A 1 254 ? -16.099 62.232 17.825 1.00 47.77 766 LYS A N 1
ATOM 1770 C CA . LYS A 1 254 ? -16.954 63.417 17.795 1.00 49.25 766 LYS A CA 1
ATOM 1771 C C . LYS A 1 254 ? -18.430 63.094 17.557 1.00 47.80 766 LYS A C 1
ATOM 1772 O O . LYS A 1 254 ? -19.207 63.960 17.150 1.00 48.72 766 LYS A O 1
ATOM 1778 N N . CYS A 1 255 ? -18.806 61.846 17.818 1.00 57.53 767 CYS A N 1
ATOM 1779 C CA . CYS A 1 255 ? -20.202 61.415 17.750 1.00 56.41 767 CYS A CA 1
ATOM 1780 C C . CYS A 1 255 ? -20.924 61.833 16.469 1.00 55.71 767 CYS A C 1
ATOM 1781 O O . CYS A 1 255 ? -22.126 62.098 16.487 1.00 56.10 767 CYS A O 1
ATOM 1784 N N . LYS A 1 256 ? -20.194 61.885 15.361 1.00 52.11 768 LYS A N 1
ATOM 1785 C CA . LYS A 1 256 ? -20.797 62.205 14.072 1.00 51.63 768 LYS A CA 1
ATOM 1786 C C . LYS A 1 256 ? -21.422 60.960 13.446 1.00 49.23 768 LYS A C 1
ATOM 1787 O O . LYS A 1 256 ? -20.811 59.891 13.424 1.00 47.77 768 LYS A O 1
ATOM 1793 N N . ARG A 1 257 ? -22.644 61.105 12.943 1.00 37.63 769 ARG A N 1
ATOM 1794 C CA . ARG A 1 257 ? -23.355 59.994 12.319 1.00 35.73 769 ARG A CA 1
ATOM 1795 C C . ARG A 1 257 ? -23.876 60.392 10.944 1.00 35.85 769 ARG A C 1
ATOM 1796 O O . ARG A 1 257 ? -24.046 61.577 10.655 1.00 37.59 769 ARG A O 1
ATOM 1804 N N . LEU A 1 258 ? -24.128 59.397 10.098 1.00 31.57 770 LEU A N 1
ATOM 1805 C CA . LEU A 1 258 ? -24.655 59.649 8.760 1.00 31.83 770 LEU A CA 1
ATOM 1806 C C . LEU A 1 258 ? -26.045 60.275 8.829 1.00 32.88 770 LEU A C 1
ATOM 1807 O O . LEU A 1 258 ? -26.822 59.987 9.741 1.00 32.74 770 LEU A O 1
ATOM 1812 N N . GLU A 1 259 ? -26.351 61.138 7.866 1.00 39.30 771 GLU A N 1
ATOM 1813 C CA . GLU A 1 259 ? -27.638 61.822 7.844 1.00 40.75 771 GLU A CA 1
ATOM 1814 C C . GLU A 1 259 ? -28.732 60.949 7.243 1.00 39.78 771 GLU A C 1
ATOM 1815 O O . GLU A 1 259 ? -28.554 60.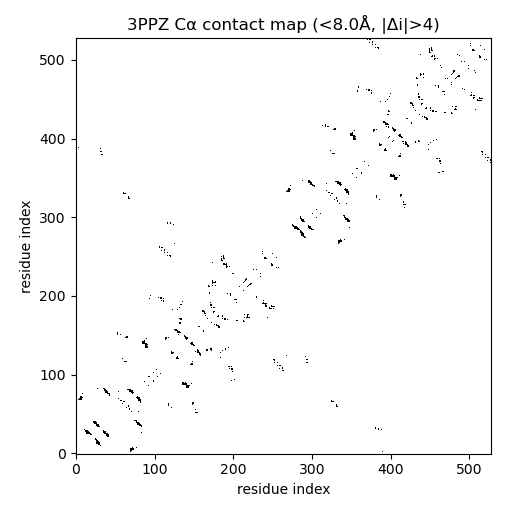355 6.180 1.00 38.99 771 GLU A O 1
ATOM 1821 N N . ILE A 1 260 ? -29.865 60.877 7.933 1.00 56.82 772 ILE A N 1
ATOM 1822 C CA . ILE A 1 260 ? -31.013 60.134 7.436 1.00 56.27 772 ILE A CA 1
ATOM 1823 C C . ILE A 1 260 ? -32.099 61.093 6.963 1.00 58.61 772 ILE A C 1
ATOM 1824 O O . ILE A 1 260 ? -32.594 61.910 7.740 1.00 60.85 772 ILE A O 1
ATOM 1829 N N . PRO A 1 261 ? -32.468 60.999 5.678 1.00 38.88 773 PRO A N 1
ATOM 1830 C CA . PRO A 1 261 ? -33.486 61.883 5.100 1.00 42.27 773 PRO A CA 1
ATOM 1831 C C . PRO A 1 261 ? -34.853 61.693 5.752 1.00 44.09 773 PRO A C 1
ATOM 1832 O O . PRO A 1 261 ? -35.236 60.566 6.064 1.00 42.59 773 PRO A O 1
ATOM 1836 N N . ARG A 1 262 ? -35.573 62.791 5.960 1.00 46.38 774 ARG A N 1
ATOM 1837 C CA . ARG A 1 262 ? -36.914 62.725 6.526 1.00 48.85 774 ARG A CA 1
ATOM 1838 C C . ARG A 1 262 ? -37.798 61.857 5.641 1.00 49.06 774 ARG A C 1
ATOM 1839 O O . ARG A 1 262 ? -38.805 61.307 6.089 1.00 50.11 774 ARG A O 1
ATOM 1847 N N . ASN A 1 263 ? -37.401 61.743 4.378 1.00 58.20 775 ASN A N 1
ATOM 1848 C CA . ASN A 1 263 ? -38.163 61.016 3.373 1.00 58.82 775 ASN A CA 1
ATOM 1849 C C . ASN A 1 263 ? -38.127 59.501 3.572 1.00 55.82 775 ASN A C 1
ATOM 1850 O O . ASN A 1 263 ? -38.922 58.772 2.982 1.00 56.59 775 ASN A O 1
ATOM 1855 N N . LEU A 1 264 ? -37.211 59.033 4.412 1.00 56.14 776 LEU A N 1
ATOM 1856 C CA . LEU A 1 264 ? -37.000 57.600 4.593 1.00 53.38 776 LEU A CA 1
ATOM 1857 C C . LEU A 1 264 ? -38.123 56.918 5.375 1.00 54.42 776 LEU A C 1
ATOM 1858 O O . LEU A 1 264 ? -38.706 57.504 6.287 1.00 56.36 776 LEU A O 1
ATOM 1863 N N . ASN A 1 265 ? -38.416 55.675 5.005 1.00 47.91 777 ASN A N 1
ATOM 1864 C CA . ASN A 1 265 ? -39.394 54.861 5.716 1.00 49.05 777 ASN A CA 1
ATOM 1865 C C . ASN A 1 265 ? -39.045 54.773 7.198 1.00 48.02 777 ASN A C 1
ATOM 1866 O O . ASN A 1 265 ? -37.971 54.295 7.558 1.00 45.48 777 ASN A O 1
ATOM 1871 N N . PRO A 1 266 ? -39.959 55.234 8.064 1.00 52.60 778 PRO A N 1
ATOM 1872 C CA . PRO A 1 266 ? -39.723 55.276 9.511 1.00 52.35 778 PRO A CA 1
ATOM 1873 C C . PRO A 1 266 ? -39.286 53.926 10.066 1.00 50.39 778 PRO A C 1
ATOM 1874 O O . PRO A 1 266 ? -38.414 53.869 10.931 1.00 48.85 778 PRO A O 1
ATOM 1878 N N . GLN A 1 267 ? -39.890 52.852 9.571 1.00 45.65 779 GLN A N 1
ATOM 1879 C CA . GLN A 1 267 ? -39.567 51.512 10.041 1.00 44.37 779 GLN A CA 1
ATOM 1880 C C . GLN A 1 267 ? -38.149 51.131 9.643 1.00 41.35 779 GLN A C 1
ATOM 1881 O O . GLN A 1 267 ? -37.441 50.466 10.399 1.00 40.08 779 GLN A O 1
ATOM 1887 N N . VAL A 1 268 ? -37.741 51.558 8.452 1.00 34.40 780 VAL A N 1
ATOM 1888 C CA . VAL A 1 268 ? -36.390 51.300 7.968 1.00 32.09 780 VAL A CA 1
ATOM 1889 C C . VAL A 1 268 ? -35.386 52.172 8.713 1.00 30.88 780 VAL A C 1
ATOM 1890 O O . VAL A 1 268 ? -34.321 51.707 9.115 1.00 29.33 780 VAL A O 1
ATOM 1894 N N . ALA A 1 269 ? -35.735 53.441 8.890 1.00 29.72 781 ALA A N 1
ATOM 1895 C CA . ALA A 1 269 ? -34.903 54.361 9.648 1.00 29.04 781 ALA A CA 1
ATOM 1896 C C . ALA A 1 269 ? -34.694 53.826 11.059 1.00 28.73 781 ALA A C 1
ATOM 1897 O O . ALA A 1 269 ? -33.589 53.878 11.599 1.00 27.43 781 ALA A O 1
ATOM 1899 N N . ALA A 1 270 ? -35.766 53.301 11.643 1.00 41.63 782 ALA A N 1
ATOM 1900 C CA . ALA A 1 270 ? -35.727 52.767 12.998 1.00 42.04 782 ALA A CA 1
ATOM 1901 C C . ALA A 1 270 ? -34.682 51.666 13.137 1.00 40.09 782 ALA A C 1
ATOM 1902 O O . ALA A 1 270 ? -33.944 51.615 14.121 1.00 39.71 782 ALA A O 1
ATOM 1904 N N . ILE A 1 271 ? -34.628 50.782 12.146 1.00 24.23 783 ILE A N 1
ATOM 1905 C CA . ILE A 1 271 ? -33.671 49.684 12.152 1.00 22.90 783 ILE A CA 1
ATOM 1906 C C . ILE A 1 271 ? -32.251 50.221 12.030 1.00 21.63 783 ILE A C 1
ATOM 1907 O O . ILE A 1 271 ? -31.332 49.735 12.689 1.00 21.41 783 ILE A O 1
ATOM 1912 N N . ILE A 1 272 ? -32.078 51.232 11.187 1.00 30.82 784 ILE A N 1
ATOM 1913 C CA . ILE A 1 272 ? -30.772 51.845 10.997 1.00 30.12 784 ILE A CA 1
ATOM 1914 C C . ILE A 1 272 ? -30.292 52.522 12.275 1.00 30.55 784 ILE A C 1
ATOM 1915 O O . ILE A 1 272 ? -29.158 52.316 12.708 1.00 30.20 784 ILE A O 1
ATOM 1920 N N . GLU A 1 273 ? -31.162 53.326 12.879 1.00 47.73 785 GLU A N 1
ATOM 1921 C CA . GLU A 1 273 ? -30.814 54.049 14.097 1.00 48.50 785 GLU A CA 1
ATOM 1922 C C . GLU A 1 273 ? -30.488 53.097 15.241 1.00 48.71 785 GLU A C 1
ATOM 1923 O O . GLU A 1 273 ? -29.649 53.400 16.092 1.00 48.91 785 GLU A O 1
ATOM 1929 N N . GLY A 1 274 ? -31.150 51.944 15.255 1.00 30.41 786 GLY A N 1
ATOM 1930 C CA . GLY A 1 274 ? -30.893 50.939 16.269 1.00 30.76 786 GLY A CA 1
ATOM 1931 C C . GLY A 1 274 ? -29.480 50.391 16.182 1.00 29.82 786 GLY A C 1
ATOM 1932 O O . GLY A 1 274 ? -28.824 50.169 17.199 1.00 30.16 786 GLY A O 1
ATOM 1933 N N . CYS A 1 275 ? -29.007 50.180 14.959 1.00 45.17 787 CYS A N 1
ATOM 1934 C CA . CYS A 1 275 ? -27.685 49.606 14.739 1.00 44.48 787 CYS A CA 1
ATOM 1935 C C . CYS A 1 275 ? -26.565 50.593 15.042 1.00 44.30 787 CYS A C 1
ATOM 1936 O O . CYS A 1 275 ? -25.398 50.209 15.138 1.00 43.97 787 CYS A O 1
ATOM 1939 N N . TRP A 1 276 ? -26.924 51.864 15.191 1.00 43.94 788 TRP A N 1
ATOM 1940 C CA . TRP A 1 276 ? -25.931 52.915 15.384 1.00 43.97 788 TRP A CA 1
ATOM 1941 C C . TRP A 1 276 ? -25.843 53.395 16.830 1.00 44.97 788 TRP A C 1
ATOM 1942 O O . TRP A 1 276 ? -25.082 54.313 17.138 1.00 45.74 788 TRP A O 1
ATOM 1953 N N . THR A 1 277 ? -26.617 52.771 17.712 1.00 32.99 789 THR A N 1
ATOM 1954 C CA . THR A 1 277 ? -26.622 53.146 19.123 1.00 34.80 789 THR A CA 1
ATOM 1955 C C . THR A 1 277 ? -25.202 53.193 19.691 1.00 35.11 789 THR A C 1
ATOM 1956 O O . THR A 1 277 ? -24.394 52.302 19.433 1.00 33.97 789 THR A O 1
ATOM 1960 N N . ASN A 1 278 ? -24.903 54.239 20.458 1.00 37.34 790 ASN A N 1
ATOM 1961 C CA . ASN A 1 278 ? -23.568 54.417 21.027 1.00 38.09 790 ASN A CA 1
ATOM 1962 C C . ASN A 1 278 ? -23.194 53.313 22.008 1.00 38.70 790 ASN A C 1
ATOM 1963 O O . ASN A 1 278 ? -22.019 52.980 22.163 1.00 38.72 790 ASN A O 1
ATOM 1968 N N . GLU A 1 279 ? -24.201 52.759 22.677 1.00 56.07 791 GLU A N 1
ATOM 1969 C CA . GLU A 1 279 ? -23.999 51.622 23.563 1.00 56.96 791 GLU A CA 1
ATOM 1970 C C . GLU A 1 279 ? -24.168 50.335 22.765 1.00 54.96 791 GLU A C 1
ATOM 1971 O O . GLU A 1 279 ? -25.288 49.949 22.434 1.00 54.59 791 GLU A O 1
ATOM 1977 N N . PRO A 1 280 ? -23.049 49.670 22.449 1.00 45.70 792 PRO A N 1
ATOM 1978 C CA . PRO A 1 280 ? -23.046 48.474 21.601 1.00 44.02 792 PRO A CA 1
ATOM 1979 C C . PRO A 1 280 ? -24.049 47.419 22.061 1.00 45.09 792 PRO A C 1
ATOM 1980 O O . PRO A 1 280 ? -24.688 46.784 21.222 1.00 44.12 792 PRO A O 1
ATOM 1984 N N . TRP A 1 281 ? -24.191 47.238 23.369 1.00 34.46 793 TRP A N 1
ATOM 1985 C CA . TRP A 1 281 ? -25.094 46.219 23.890 1.00 36.02 793 TRP A CA 1
ATOM 1986 C C . TRP A 1 281 ? -26.564 46.569 23.662 1.00 36.15 793 TRP A C 1
ATOM 1987 O O . TRP A 1 281 ? -27.442 45.724 23.830 1.00 37.27 793 TRP A O 1
ATOM 1998 N N . LYS A 1 282 ? -26.827 47.812 23.269 1.00 37.99 794 LYS A N 1
ATOM 1999 C CA . LYS A 1 282 ? -28.191 48.252 22.995 1.00 38.36 794 LYS A CA 1
ATOM 2000 C C . LYS A 1 282 ? -28.588 48.021 21.538 1.00 36.18 794 LYS A C 1
ATOM 2001 O O . LYS A 1 282 ? -29.770 48.084 21.191 1.00 36.61 794 LYS A O 1
ATOM 2007 N N . ARG A 1 283 ? -27.598 47.759 20.689 1.00 26.08 795 ARG A N 1
ATOM 2008 C CA . ARG A 1 283 ? -27.854 47.455 19.287 1.00 24.39 795 ARG A CA 1
ATOM 2009 C C . ARG A 1 283 ? -28.485 46.079 19.161 1.00 25.15 795 ARG A C 1
ATOM 2010 O O . ARG A 1 283 ? -28.157 45.172 19.925 1.00 26.34 795 ARG A O 1
ATOM 2018 N N . PRO A 1 284 ? -29.396 45.918 18.192 1.00 38.68 796 PRO A N 1
ATOM 2019 C CA . PRO A 1 284 ? -30.091 44.645 17.984 1.00 39.65 796 PRO A CA 1
ATOM 2020 C C . PRO A 1 284 ? -29.179 43.583 17.382 1.00 39.06 796 PRO A C 1
ATOM 2021 O O . PRO A 1 284 ? -28.263 43.907 16.627 1.00 37.58 796 PRO A O 1
ATOM 2025 N N . SER A 1 285 ? -29.430 42.325 17.721 1.00 28.76 797 SER A N 1
ATOM 2026 C CA . SER A 1 285 ? -28.729 41.215 17.097 1.00 28.75 797 SER A CA 1
ATOM 2027 C C . SER A 1 285 ? -29.237 41.041 15.670 1.0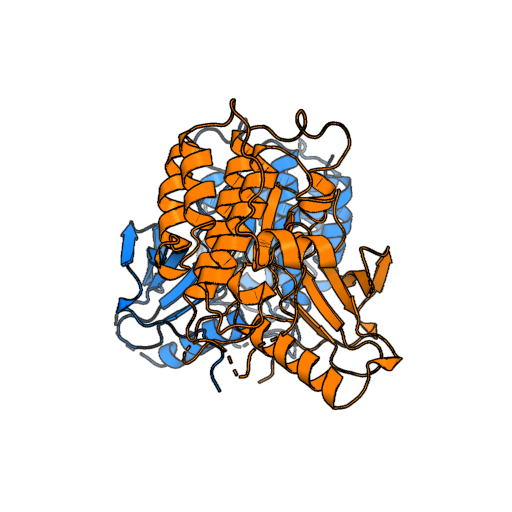0 28.03 797 SER A C 1
ATOM 2028 O O . SER A 1 285 ? -30.330 41.501 15.335 1.00 28.05 797 SER A O 1
ATOM 2031 N N . PHE A 1 286 ? -28.449 40.381 14.829 1.00 43.40 798 PHE A N 1
ATOM 2032 C CA . PHE A 1 286 ? -28.885 40.107 13.467 1.00 43.15 798 PHE A CA 1
ATOM 2033 C C . PHE A 1 286 ? -30.165 39.278 13.473 1.00 44.81 798 PHE A C 1
ATOM 2034 O O . PHE A 1 286 ? -31.006 39.415 12.585 1.00 44.80 798 PHE A O 1
ATOM 2042 N N . ALA A 1 287 ? -30.314 38.426 14.484 1.00 31.00 799 ALA A N 1
ATOM 2043 C CA . ALA A 1 287 ? -31.532 37.644 14.641 1.00 32.98 799 ALA A CA 1
ATOM 2044 C C . ALA A 1 287 ? -32.734 38.577 14.727 1.00 32.86 799 ALA A C 1
ATOM 2045 O O . ALA A 1 287 ? -33.739 38.378 14.041 1.00 33.60 799 ALA A O 1
ATOM 2047 N N . THR A 1 288 ? -32.619 39.599 15.571 1.00 36.09 800 THR A N 1
ATOM 2048 C CA . THR A 1 288 ? -33.669 40.599 15.723 1.00 36.23 800 THR A CA 1
ATOM 2049 C C . THR A 1 288 ? -33.866 41.388 14.431 1.00 34.72 800 THR A C 1
ATOM 2050 O O . THR A 1 288 ? -34.995 41.619 13.995 1.00 35.51 800 THR A O 1
ATOM 2054 N N . ILE A 1 289 ? -32.757 41.801 13.828 1.00 39.26 801 ILE A N 1
ATOM 2055 C CA . ILE A 1 289 ? -32.796 42.561 12.586 1.00 38.02 801 ILE A CA 1
ATOM 2056 C C . ILE A 1 289 ? -33.579 41.819 11.506 1.00 38.95 801 ILE A C 1
ATOM 2057 O O . ILE A 1 289 ? -34.254 42.437 10.681 1.00 38.91 801 ILE A O 1
ATOM 2062 N N . MET A 1 290 ? -33.493 40.492 11.518 1.00 40.34 802 MET A N 1
ATOM 2063 C CA . MET A 1 290 ? -34.237 39.679 10.565 1.00 41.64 802 MET A CA 1
ATOM 2064 C C . MET A 1 290 ? -35.733 39.775 10.831 1.00 43.28 802 MET A C 1
ATOM 2065 O O . MET A 1 290 ? -36.538 39.821 9.901 1.00 44.01 802 MET A O 1
ATOM 2070 N N . ASP A 1 291 ? -36.099 39.804 12.108 1.00 47.64 803 ASP A N 1
ATOM 2071 C CA . ASP A 1 291 ? -37.501 39.858 12.503 1.00 49.68 803 ASP A CA 1
ATOM 2072 C C . ASP A 1 291 ? -38.141 41.190 12.131 1.00 49.24 803 ASP A C 1
ATOM 2073 O O . ASP A 1 291 ? -39.345 41.263 11.891 1.00 51.02 803 ASP A O 1
ATOM 2078 N N . LEU A 1 292 ? -37.330 42.242 12.085 1.00 43.65 804 LEU A N 1
ATOM 2079 C CA . LEU A 1 292 ? -37.832 43.574 11.769 1.00 43.41 804 LEU A CA 1
ATOM 2080 C C . LEU A 1 292 ? -37.887 43.814 10.263 1.00 42.83 804 LEU A C 1
ATOM 2081 O O . LEU A 1 292 ? -38.661 44.646 9.789 1.00 43.57 804 LEU A O 1
ATOM 2086 N N . LEU A 1 293 ? -37.062 43.085 9.517 1.00 44.46 805 LEU A N 1
ATOM 2087 C CA . LEU A 1 293 ? -36.999 43.243 8.067 1.00 44.16 805 LEU A CA 1
ATOM 2088 C C . LEU A 1 293 ? -38.030 42.385 7.347 1.00 46.25 805 LEU A C 1
ATOM 2089 O O . LEU A 1 293 ? -38.584 42.793 6.328 1.00 46.97 805 LEU A O 1
ATOM 2094 N N . ARG A 1 294 ? -38.280 41.195 7.880 1.00 61.21 806 ARG A N 1
ATOM 2095 C CA . ARG A 1 294 ? -39.166 40.233 7.231 1.00 63.45 806 ARG A CA 1
ATOM 2096 C C . ARG A 1 294 ? -40.517 40.826 6.821 1.00 65.25 806 ARG A C 1
ATOM 2097 O O . ARG A 1 294 ? -40.983 40.587 5.708 1.00 66.49 806 ARG A O 1
ATOM 2105 N N . PRO A 1 295 ? -41.151 41.599 7.718 1.00 66.16 807 PRO A N 1
ATOM 2106 C CA . PRO A 1 295 ? -42.449 42.193 7.380 1.00 68.37 807 PRO A CA 1
ATOM 2107 C C . PRO A 1 295 ? -42.320 43.351 6.394 1.00 67.58 807 PRO A C 1
ATOM 2108 O O . PRO A 1 295 ? -43.255 43.616 5.638 1.00 69.64 807 PRO A O 1
ATOM 2112 N N . LEU A 1 296 ? -41.176 44.028 6.402 1.00 47.83 808 LEU A N 1
ATOM 2113 C CA . LEU A 1 296 ? -40.943 45.143 5.491 1.00 47.19 808 LEU A CA 1
ATOM 2114 C C . LEU A 1 296 ? -40.897 44.688 4.037 1.00 47.75 808 LEU A C 1
ATOM 2115 O O . LEU A 1 296 ? -41.104 45.482 3.121 1.00 48.37 808 LEU A O 1
ATOM 2120 N N . ILE A 1 297 ? -40.621 43.406 3.830 1.00 63.60 809 ILE A N 1
ATOM 2121 C CA . ILE A 1 297 ? -40.616 42.847 2.487 1.00 64.61 809 ILE A CA 1
ATOM 2122 C C . ILE A 1 297 ? -42.035 42.474 2.062 1.00 67.79 809 ILE A C 1
ATOM 2123 O O . ILE A 1 297 ? -42.669 41.605 2.666 1.00 69.24 809 ILE A O 1
ATOM 2128 N N . LYS A 1 298 ? -42.527 43.146 1.025 1.00 110.45 810 LYS A N 1
ATOM 2129 C CA . LYS A 1 298 ? -43.895 42.955 0.550 1.00 113.90 810 LYS A CA 1
ATOM 2130 C C . LYS A 1 298 ? -44.910 43.439 1.582 1.00 115.31 810 LYS A C 1
ATOM 2131 O O . LYS A 1 298 ? -44.914 44.612 1.959 1.00 114.74 810 LYS A O 1
ATOM 2133 N N . ASP B 1 28 ? -8.878 21.996 15.926 1.00 106.72 540 ASP B N 1
ATOM 2134 C CA . ASP B 1 28 ? -9.499 23.018 16.760 1.00 108.17 540 ASP B CA 1
ATOM 2135 C C . ASP B 1 28 ? -11.003 22.785 16.863 1.00 105.28 540 ASP B C 1
ATOM 2136 O O . ASP B 1 28 ? -11.685 23.404 17.681 1.00 106.27 540 ASP B O 1
ATOM 2141 N N . GLY B 1 29 ? -11.513 21.883 16.030 1.00 94.49 541 GLY B N 1
ATOM 2142 C CA . GLY B 1 29 ? -12.933 21.584 15.997 1.00 91.84 541 GLY B CA 1
ATOM 2143 C C . GLY B 1 29 ? -13.462 21.532 14.577 1.00 88.71 541 GLY B C 1
ATOM 2144 O O . GLY B 1 29 ? -12.817 22.022 13.649 1.00 88.76 541 GLY B O 1
ATOM 2145 N N . ASP B 1 30 ? -14.639 20.939 14.406 1.00 102.35 542 ASP B N 1
ATOM 2146 C CA . ASP B 1 30 ? -15.251 20.813 13.088 1.00 99.54 542 ASP B CA 1
ATOM 2147 C C . ASP B 1 30 ? -16.367 21.839 12.907 1.00 98.75 542 ASP B C 1
ATOM 2148 O O . ASP B 1 30 ? -16.588 22.344 11.806 1.00 97.46 542 ASP B O 1
ATOM 2153 N N . ASP B 1 31 ? -17.063 22.141 14.000 1.00 102.58 543 ASP B N 1
ATOM 2154 C CA . ASP B 1 31 ? -18.145 23.123 13.998 1.00 102.22 543 ASP B CA 1
ATOM 2155 C C . ASP B 1 31 ? -19.312 22.677 13.118 1.00 99.42 543 ASP B C 1
ATOM 2156 O O . ASP B 1 31 ? -20.194 23.472 12.790 1.00 98.82 543 ASP B O 1
ATOM 2161 N N . MET B 1 32 ? -19.313 21.402 12.743 1.00 67.21 544 MET B N 1
ATOM 2162 C CA . MET B 1 32 ? -20.383 20.843 11.924 1.00 64.93 544 MET B CA 1
ATOM 2163 C C . MET B 1 32 ? -21.188 19.816 12.708 1.00 64.82 544 MET B C 1
ATOM 2164 O O . MET B 1 32 ? -22.012 19.095 12.147 1.00 63.32 544 MET B O 1
ATOM 2169 N N . ASP B 1 33 ? -20.937 19.750 14.010 1.00 73.79 545 ASP B N 1
ATOM 2170 C CA . ASP B 1 33 ? -21.659 18.832 14.877 1.00 74.20 545 ASP B CA 1
ATOM 2171 C C . ASP B 1 33 ? -22.737 19.590 15.643 1.00 75.10 545 ASP B C 1
ATOM 2172 O O . ASP B 1 33 ? -22.449 20.575 16.321 1.00 76.80 545 ASP B O 1
ATOM 2177 N N . ILE B 1 34 ? -23.978 19.129 15.528 1.00 70.51 546 ILE B N 1
ATOM 2178 C CA . ILE B 1 34 ? -25.107 19.836 16.118 1.00 71.31 546 ILE B CA 1
ATOM 2179 C C . ILE B 1 34 ? -25.819 19.006 17.180 1.00 72.62 546 ILE B C 1
ATOM 2180 O O . ILE B 1 34 ? -26.075 17.819 16.979 1.00 72.01 546 ILE B O 1
ATOM 2185 N N . PRO B 1 35 ? -26.134 19.633 18.322 1.00 61.96 547 PRO B N 1
ATOM 2186 C CA . PRO B 1 35 ? -26.980 19.013 19.344 1.00 63.55 547 PRO B CA 1
ATOM 2187 C C . PRO B 1 35 ? -28.444 19.075 18.930 1.00 62.77 547 PRO B C 1
ATOM 2188 O O . PRO B 1 35 ? -28.862 20.047 18.302 1.00 61.88 547 PRO B O 1
ATOM 2192 N N . TRP B 1 36 ? -29.214 18.050 19.279 1.00 68.22 548 TRP B N 1
ATOM 2193 C CA . TRP B 1 36 ? -30.611 17.978 18.871 1.00 67.81 548 TRP B CA 1
ATOM 2194 C C . TRP B 1 36 ? -31.459 1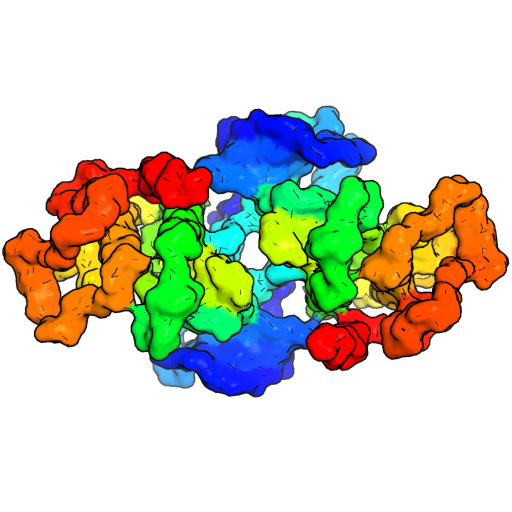9.115 19.442 1.00 69.18 548 TRP B C 1
ATOM 2195 O O . TRP B 1 36 ? -32.399 19.580 18.798 1.00 68.41 548 TRP B O 1
ATOM 2206 N N . CYS B 1 37 ? -31.124 19.562 20.648 1.00 68.90 549 CYS B N 1
ATOM 2207 C CA . CYS B 1 37 ? -31.905 20.598 21.318 1.00 70.64 549 CYS B CA 1
ATOM 2208 C C . CYS B 1 37 ? -31.747 21.971 20.662 1.00 69.62 549 CYS B C 1
ATOM 2209 O O . CYS B 1 37 ? -32.482 22.906 20.979 1.00 70.77 549 CYS B O 1
ATOM 2212 N N . ASP B 1 38 ? -30.787 22.086 19.749 1.00 64.34 550 ASP B N 1
ATOM 2213 C CA . ASP B 1 38 ? -30.543 23.343 19.045 1.00 63.50 550 ASP B CA 1
ATOM 2214 C C . ASP B 1 38 ? -31.427 23.484 17.810 1.00 61.49 550 ASP B C 1
ATOM 2215 O O . ASP B 1 38 ? -31.366 24.491 17.104 1.00 60.76 550 ASP B O 1
ATOM 2220 N N . LEU B 1 39 ? -32.246 22.470 17.556 1.00 54.72 551 LEU B N 1
ATOM 2221 C CA . LEU B 1 39 ? -33.126 22.472 16.396 1.00 53.15 551 LEU B CA 1
ATOM 2222 C C . LEU B 1 39 ? -34.589 22.621 16.793 1.00 54.51 551 LEU B C 1
ATOM 2223 O O . LEU B 1 39 ? -35.130 21.792 17.527 1.00 55.87 551 LEU B O 1
ATOM 2228 N N . ASN B 1 40 ? -35.223 23.682 16.306 1.00 71.92 552 ASN B N 1
ATOM 2229 C CA . ASN B 1 40 ? -36.656 23.866 16.491 1.00 73.17 552 ASN B CA 1
ATOM 2230 C C . ASN B 1 40 ? -37.423 23.309 15.300 1.00 71.83 552 ASN B C 1
ATOM 2231 O O . ASN B 1 40 ? -37.657 24.011 14.316 1.00 70.78 552 ASN B O 1
ATOM 2236 N N . ILE B 1 41 ? -37.804 22.040 15.395 1.00 56.31 553 ILE B N 1
ATOM 2237 C CA . ILE B 1 41 ? -38.462 21.347 14.295 1.00 55.39 553 ILE B CA 1
ATOM 2238 C C . ILE B 1 41 ? -39.777 22.006 13.897 1.00 56.21 553 ILE B C 1
ATOM 2239 O O . ILE B 1 41 ? -40.563 22.419 14.750 1.00 58.22 553 ILE B O 1
ATOM 2244 N N . LYS B 1 42 ? -40.003 22.103 12.592 1.00 60.41 554 LYS B N 1
ATOM 2245 C CA . LYS B 1 42 ? -41.236 22.665 12.060 1.00 61.22 554 LYS B CA 1
ATOM 2246 C C . LYS B 1 42 ? -41.999 21.603 11.276 1.00 61.48 554 LYS B C 1
ATOM 2247 O O . LYS B 1 42 ? -41.893 20.412 11.571 1.00 61.90 554 LYS B O 1
ATOM 2253 N N . GLU B 1 43 ? -42.762 22.032 10.275 1.00 81.80 555 GLU B N 1
ATOM 2254 C CA . GLU B 1 43 ? -43.603 21.114 9.512 1.00 82.56 555 GLU B CA 1
ATOM 2255 C C . GLU B 1 43 ? -42.791 20.023 8.818 1.00 81.09 555 GLU B C 1
ATOM 2256 O O . GLU B 1 43 ? -41.584 20.160 8.618 1.00 79.15 555 GLU B O 1
ATOM 2262 N N . LYS B 1 44 ? -43.466 18.936 8.458 1.00 88.34 556 LYS B N 1
ATOM 2263 C CA . LYS B 1 44 ? -42.820 17.820 7.780 1.00 87.37 556 LYS B CA 1
ATOM 2264 C C . LYS B 1 44 ? -42.693 18.095 6.285 1.00 86.10 556 LYS B C 1
ATOM 2265 O O . LYS B 1 44 ? -43.526 18.784 5.699 1.00 86.79 556 LYS B O 1
ATOM 2271 N N . ILE B 1 45 ? -41.646 17.553 5.672 1.00 74.39 557 ILE B N 1
ATOM 2272 C CA . ILE B 1 45 ? -41.401 17.757 4.248 1.00 73.29 557 ILE B CA 1
ATOM 2273 C C . ILE B 1 45 ? -41.706 16.504 3.431 1.00 74.21 557 ILE B C 1
ATOM 2274 O O . ILE B 1 45 ? -42.616 16.498 2.602 1.00 75.48 557 ILE B O 1
ATOM 2279 N N . GLY B 1 46 ? -40.937 15.446 3.667 1.00 116.96 558 GLY B N 1
ATOM 2280 C CA . GLY B 1 46 ? -41.121 14.196 2.952 1.00 117.99 558 GLY B CA 1
ATOM 2281 C C . GLY B 1 46 ? -40.716 12.989 3.776 1.00 118.60 558 GLY B C 1
ATOM 2282 O O . GLY B 1 46 ? -40.249 13.124 4.905 1.00 118.15 558 GLY B O 1
ATOM 2283 N N . ALA B 1 47 ? -40.898 11.802 3.207 1.00 96.89 559 ALA B N 1
ATOM 2284 C CA . ALA B 1 47 ? -40.544 10.564 3.891 1.00 97.78 559 ALA B CA 1
ATOM 2285 C C . ALA B 1 47 ? -40.325 9.423 2.901 1.00 98.45 559 ALA B C 1
ATOM 2286 O O . ALA B 1 47 ? -39.870 8.341 3.275 1.00 99.07 559 ALA B O 1
ATOM 2288 N N . THR B 1 52 ? -37.486 10.251 7.620 1.00 77.04 564 THR B N 1
ATOM 2289 C CA . THR B 1 52 ? -38.337 11.409 7.870 1.00 77.30 564 THR B CA 1
ATOM 2290 C C . THR B 1 52 ? -37.583 12.716 7.638 1.00 75.03 564 THR B C 1
ATOM 2291 O O . THR B 1 52 ? -36.431 12.860 8.043 1.00 73.81 564 THR B O 1
ATOM 2295 N N . VAL B 1 53 ? -38.243 13.666 6.982 1.00 62.90 565 VAL B N 1
ATOM 2296 C CA . VAL B 1 53 ? -37.644 14.964 6.690 1.00 61.12 565 VAL B CA 1
ATOM 2297 C C . VAL B 1 53 ? -38.508 16.104 7.222 1.00 61.87 565 VAL B C 1
ATOM 2298 O O . VAL B 1 53 ? -39.721 16.119 7.021 1.00 63.32 565 VAL B O 1
ATOM 2302 N N . HIS B 1 54 ? -37.875 17.056 7.902 1.00 75.09 566 HIS B N 1
ATOM 2303 C CA . HIS B 1 54 ? -38.587 18.190 8.483 1.00 75.92 566 HIS B CA 1
ATOM 2304 C C . HIS B 1 54 ? -37.888 19.514 8.208 1.00 74.57 566 HIS B C 1
ATOM 2305 O O . HIS B 1 54 ? -36.663 19.572 8.101 1.00 73.27 566 HIS B O 1
ATOM 2312 N N . ARG B 1 55 ? -38.675 20.579 8.093 1.00 38.82 567 ARG B N 1
ATOM 2313 C CA . ARG B 1 55 ? -38.122 21.924 8.080 1.00 38.13 567 ARG B CA 1
ATOM 2314 C C . ARG B 1 55 ? -37.847 22.307 9.525 1.00 39.09 567 ARG B C 1
ATOM 2315 O O . ARG B 1 55 ? -38.542 21.850 10.429 1.00 40.61 567 ARG B O 1
ATOM 2323 N N . ALA B 1 56 ? -36.829 23.129 9.751 1.00 47.05 568 ALA B N 1
ATOM 2324 C CA . ALA B 1 56 ? -36.464 23.509 11.111 1.00 48.21 568 ALA B CA 1
ATOM 2325 C C . ALA B 1 56 ? -35.707 24.828 11.161 1.00 48.11 568 ALA B C 1
ATOM 2326 O O . ALA B 1 56 ? -34.953 25.161 10.248 1.00 46.84 568 ALA B O 1
ATOM 2328 N N . GLU B 1 57 ? -35.917 25.574 12.239 1.00 39.20 569 GLU B N 1
ATOM 2329 C CA . GLU B 1 57 ? -35.168 26.798 12.481 1.00 39.66 569 GLU B CA 1
ATOM 2330 C C . GLU B 1 57 ? -33.967 26.492 13.367 1.00 40.12 569 GLU B C 1
ATOM 2331 O O . GLU B 1 57 ? -34.117 26.004 14.486 1.00 41.44 569 GLU B O 1
ATOM 2337 N N . TRP B 1 58 ? -32.775 26.774 12.856 1.00 65.63 570 TRP B N 1
ATOM 2338 C CA . TRP B 1 58 ? -31.544 26.473 13.574 1.00 66.16 570 TRP B CA 1
ATOM 2339 C C . TRP B 1 58 ? -30.728 27.737 13.805 1.00 67.34 570 TRP B C 1
ATOM 2340 O O . TRP B 1 58 ? -30.111 28.264 12.881 1.00 66.55 570 TRP B O 1
ATOM 2351 N N . HIS B 1 59 ? -30.729 28.218 15.045 1.00 82.55 571 HIS B N 1
ATOM 2352 C CA . HIS B 1 59 ? -30.037 29.455 15.381 1.00 84.24 571 HIS B CA 1
ATOM 2353 C C . HIS B 1 59 ? -30.430 30.556 14.406 1.00 83.82 571 HIS B C 1
ATOM 2354 O O . HIS B 1 59 ? -29.576 31.256 13.865 1.00 83.97 571 HIS B O 1
ATOM 2361 N N . GLY B 1 60 ? -31.732 30.694 14.180 1.00 53.05 572 GLY B N 1
ATOM 2362 C CA . GLY B 1 60 ? -32.252 31.701 13.274 1.00 52.82 572 GLY B CA 1
ATOM 2363 C C . GLY B 1 60 ? -32.305 31.218 11.839 1.00 50.48 572 GLY B C 1
ATOM 2364 O O . GLY B 1 60 ? -33.227 31.555 11.098 1.00 50.01 572 GLY B O 1
ATOM 2365 N N . SER B 1 61 ? -31.315 30.422 11.449 1.00 67.16 573 SER B N 1
ATOM 2366 C CA . SER B 1 61 ? -31.220 29.927 10.079 1.00 65.16 573 SER B CA 1
ATOM 2367 C C . SER B 1 61 ? -32.365 28.981 9.731 1.00 64.05 573 SER B C 1
ATOM 2368 O O . SER B 1 61 ? -33.050 28.465 10.612 1.00 64.69 573 SER B O 1
ATOM 2371 N N . ASP B 1 62 ? -32.565 28.760 8.437 1.00 56.03 574 ASP B N 1
ATOM 2372 C CA . ASP B 1 62 ? -33.653 27.919 7.952 1.00 55.27 574 ASP B CA 1
ATOM 2373 C C . ASP B 1 62 ? -33.097 26.690 7.233 1.00 53.78 574 ASP B C 1
ATOM 2374 O O . ASP B 1 62 ? -32.546 26.799 6.137 1.00 52.90 574 ASP B O 1
ATOM 2379 N N . VAL B 1 63 ? -33.246 25.522 7.853 1.00 44.41 575 VAL B N 1
ATOM 2380 C CA . VAL B 1 63 ? -32.620 24.304 7.345 1.00 43.27 575 VAL B CA 1
ATOM 2381 C C . VAL B 1 63 ? -33.594 23.143 7.171 1.00 43.18 575 VAL B C 1
ATOM 2382 O O . VAL B 1 63 ? -34.720 23.175 7.663 1.00 44.17 575 VAL B O 1
ATOM 2386 N N . ALA B 1 64 ? -33.135 22.115 6.465 1.00 39.51 576 ALA B N 1
ATOM 2387 C CA . ALA B 1 64 ? -33.889 20.881 6.296 1.00 39.68 576 ALA B CA 1
ATOM 2388 C C . ALA B 1 64 ? -33.200 19.758 7.064 1.00 39.77 576 ALA B C 1
ATOM 2389 O O . ALA B 1 64 ? -31.971 19.697 7.123 1.00 39.17 576 ALA B O 1
ATOM 2391 N N . VAL B 1 65 ? -33.995 18.869 7.650 1.00 41.65 577 VAL B N 1
ATOM 2392 C CA . VAL B 1 65 ? -33.464 17.832 8.528 1.00 42.13 577 VAL B CA 1
ATOM 2393 C C . VAL B 1 65 ? -33.873 16.425 8.099 1.00 42.43 577 VAL B C 1
ATOM 2394 O O . VAL B 1 65 ? -35.058 16.112 8.022 1.00 43.47 577 VAL B O 1
ATOM 2398 N N . LYS B 1 66 ? -32.883 15.581 7.826 1.00 41.06 578 LYS B N 1
ATOM 2399 C CA . LYS B 1 66 ? -33.132 14.183 7.489 1.00 41.58 578 LYS B CA 1
ATOM 2400 C C . LYS B 1 66 ? -32.871 13.297 8.702 1.00 42.75 578 LYS B C 1
ATOM 2401 O O . LYS B 1 66 ? -31.735 12.903 8.962 1.00 42.34 578 LYS B O 1
ATOM 2407 N N . ILE B 1 67 ? -33.931 12.983 9.438 1.00 37.35 579 ILE B N 1
ATOM 2408 C CA . ILE B 1 67 ? -33.809 12.242 10.689 1.00 38.86 579 ILE B CA 1
ATOM 2409 C C . ILE B 1 67 ? -33.654 10.737 10.479 1.00 39.58 579 ILE B C 1
ATOM 2410 O O . ILE B 1 67 ? -34.326 10.143 9.635 1.00 39.96 579 ILE B O 1
ATOM 2415 N N . LEU B 1 68 ? -32.762 10.130 11.257 1.00 57.09 580 LEU B N 1
ATOM 2416 C CA . LEU B 1 68 ? -32.582 8.682 11.247 1.00 58.13 580 LEU B CA 1
ATOM 2417 C C . LEU B 1 68 ? -33.619 8.024 12.151 1.00 60.71 580 LEU B C 1
ATOM 2418 O O . LEU B 1 68 ? -33.797 8.426 13.302 1.00 61.83 580 LEU B O 1
ATOM 2423 N N . MET B 1 69 ? -34.298 7.010 11.624 1.00 62.27 581 MET B N 1
ATOM 2424 C CA . MET B 1 69 ? -35.375 6.341 12.347 1.00 65.10 581 MET B CA 1
ATOM 2425 C C . MET B 1 69 ? -34.897 5.724 13.663 1.00 66.76 581 MET B C 1
ATOM 2426 O O . MET B 1 69 ? -33.709 5.452 13.841 1.00 65.90 581 MET B O 1
ATOM 2431 N N . GLU B 1 70 ? -35.836 5.505 14.579 1.00 74.45 582 GLU B N 1
ATOM 2432 C CA . GLU B 1 70 ? -35.532 4.939 15.890 1.00 76.53 582 GLU B CA 1
ATOM 2433 C C . GLU B 1 70 ? -34.937 3.535 15.804 1.00 77.52 582 GLU B C 1
ATOM 2434 O O . GLU B 1 70 ? -33.907 3.253 16.415 1.00 77.47 582 GLU B O 1
ATOM 2440 N N . GLN B 1 71 ? -35.589 2.656 15.048 1.00 73.81 583 GLN B N 1
ATOM 2441 C CA . GLN B 1 71 ? -35.151 1.267 14.950 1.00 75.21 583 GLN B CA 1
ATOM 2442 C C . GLN B 1 71 ? -33.969 1.084 14.001 1.00 72.69 583 GLN B C 1
ATOM 2443 O O . GLN B 1 71 ? -33.480 -0.029 13.819 1.00 73.62 583 GLN B O 1
ATOM 2449 N N . ASP B 1 72 ? -33.516 2.177 13.392 1.00 65.35 584 ASP B N 1
ATOM 2450 C CA . ASP B 1 72 ? -32.347 2.137 12.518 1.00 63.04 584 ASP B CA 1
ATOM 2451 C C . ASP B 1 72 ? -31.073 2.438 13.298 1.00 62.16 584 ASP B C 1
ATOM 2452 O O . ASP B 1 72 ? -29.987 2.520 12.723 1.00 60.37 584 ASP B O 1
ATOM 2457 N N . PHE B 1 73 ? -31.213 2.606 14.608 1.00 78.35 585 PHE B N 1
ATOM 2458 C CA . PHE B 1 73 ? -30.082 2.946 15.462 1.00 78.02 585 PHE B CA 1
ATOM 2459 C C . PHE B 1 73 ? -29.297 1.705 15.875 1.00 79.55 585 PHE B C 1
ATOM 2460 O O . PHE B 1 73 ? -29.427 1.217 16.998 1.00 81.97 585 PHE B O 1
ATOM 2468 N N . HIS B 1 74 ? -28.488 1.193 14.953 1.00 49.11 586 HIS B N 1
ATOM 2469 C CA . HIS B 1 74 ? -27.607 0.068 15.241 1.00 50.39 586 HIS B CA 1
ATOM 2470 C C . HIS B 1 74 ? -26.289 0.206 14.484 1.00 48.33 586 HIS B C 1
ATOM 2471 O O . HIS B 1 74 ? -26.160 1.047 13.594 1.00 46.01 586 HIS B O 1
ATOM 2478 N N . ALA B 1 75 ? -25.316 -0.623 14.846 1.00 48.96 587 ALA B N 1
ATOM 2479 C CA . ALA B 1 75 ? -23.963 -0.525 14.303 1.00 47.49 587 ALA B CA 1
ATOM 2480 C C . ALA B 1 75 ? -23.907 -0.330 12.784 1.00 45.34 587 ALA B C 1
ATOM 2481 O O . ALA B 1 75 ? -23.436 0.700 12.302 1.00 43.31 587 ALA B O 1
ATOM 2483 N N . GLU B 1 76 ? -24.388 -1.320 12.038 1.00 52.76 588 GLU B N 1
ATOM 2484 C CA . GLU B 1 76 ? -24.288 -1.301 10.580 1.00 51.19 588 GLU B CA 1
ATOM 2485 C C . GLU B 1 76 ? -24.947 -0.074 9.954 1.00 49.23 588 GLU B C 1
ATOM 2486 O O . GLU B 1 76 ? -24.344 0.604 9.122 1.00 47.34 588 GLU B O 1
ATOM 2492 N N . ARG B 1 77 ? -26.182 0.207 10.358 1.00 63.44 589 ARG B N 1
ATOM 2493 C CA . ARG B 1 77 ? -26.940 1.321 9.792 1.00 61.91 589 ARG B CA 1
ATOM 2494 C C . ARG B 1 77 ? -26.315 2.677 10.117 1.00 60.15 589 ARG B C 1
ATOM 2495 O O . ARG B 1 77 ? -26.304 3.579 9.280 1.00 58.38 589 ARG B O 1
ATOM 2503 N N . VAL B 1 78 ? -25.798 2.822 11.332 1.00 54.57 590 VAL B N 1
ATOM 2504 C CA . VAL B 1 78 ? -25.174 4.075 11.741 1.00 53.41 590 VAL B CA 1
ATOM 2505 C C . VAL B 1 78 ? -23.886 4.332 10.961 1.00 51.96 590 VAL B C 1
ATOM 2506 O O . VAL B 1 78 ? -23.555 5.476 10.653 1.00 50.58 590 VAL B O 1
ATOM 2510 N N . ASN B 1 79 ? -23.162 3.266 10.638 1.00 49.77 591 ASN B N 1
ATOM 2511 C CA . ASN B 1 79 ? -21.946 3.392 9.843 1.00 48.71 591 ASN B CA 1
ATOM 2512 C C . ASN B 1 79 ? -22.236 3.939 8.448 1.00 47.01 591 ASN B C 1
ATOM 2513 O O . ASN B 1 79 ? -21.475 4.751 7.919 1.00 45.85 591 ASN B O 1
ATOM 2518 N N . GLU B 1 80 ? -23.339 3.486 7.859 1.00 49.91 592 GLU B N 1
ATOM 2519 C CA . GLU B 1 80 ? -23.786 3.998 6.570 1.00 48.63 592 GLU B CA 1
ATOM 2520 C C . GLU B 1 80 ? -24.083 5.486 6.694 1.00 47.39 592 GLU B C 1
ATOM 2521 O O . GLU B 1 80 ? -23.793 6.269 5.789 1.00 46.13 592 GLU B O 1
ATOM 2527 N N . PHE B 1 81 ? -24.672 5.865 7.823 1.00 43.77 593 PHE B N 1
ATOM 2528 C CA . PHE B 1 81 ? -24.949 7.263 8.122 1.00 42.95 593 PHE B CA 1
ATOM 2529 C C . PHE B 1 81 ? -23.651 8.060 8.135 1.00 42.20 593 PHE B C 1
ATOM 2530 O O . PHE B 1 81 ? -23.562 9.133 7.538 1.00 41.11 593 PHE B O 1
ATOM 2538 N N . LEU B 1 82 ? -22.641 7.519 8.809 1.00 44.27 594 LEU B N 1
ATOM 2539 C CA . LEU B 1 82 ? -21.350 8.187 8.918 1.00 44.08 594 LEU B CA 1
ATOM 2540 C C . LEU B 1 82 ? -20.672 8.354 7.561 1.00 43.00 594 LEU B C 1
ATOM 2541 O O . LEU B 1 82 ? -19.972 9.339 7.333 1.00 42.58 594 LEU B O 1
ATOM 2546 N N . ARG B 1 83 ? -20.876 7.392 6.666 1.00 41.65 595 ARG B N 1
ATOM 2547 C CA . ARG B 1 83 ? -20.305 7.476 5.327 1.00 40.87 595 ARG B CA 1
ATOM 2548 C C . ARG B 1 83 ? -20.961 8.604 4.537 1.00 39.72 595 ARG B C 1
ATOM 2549 O O . ARG B 1 83 ? -20.289 9.356 3.829 1.00 39.20 595 ARG B O 1
ATOM 2557 N N . GLU B 1 84 ? -22.281 8.712 4.658 1.00 52.17 596 GLU B N 1
ATOM 2558 C CA . GLU B 1 84 ? -23.034 9.738 3.949 1.00 51.28 596 GLU B CA 1
ATOM 2559 C C . GLU B 1 84 ? -22.605 11.129 4.397 1.00 50.92 596 GLU B C 1
ATOM 2560 O O . GLU B 1 84 ? -22.526 12.056 3.591 1.00 50.27 596 GLU B O 1
ATOM 2566 N N . VAL B 1 85 ? -22.383 11.276 5.702 1.00 55.80 597 VAL B N 1
ATOM 2567 C CA . VAL B 1 85 ? -21.874 12.520 6.277 1.00 55.49 597 VAL B CA 1
ATOM 2568 C C . VAL B 1 85 ? -20.458 12.850 5.807 1.00 55.54 597 VAL B C 1
ATOM 2569 O O . VAL B 1 85 ? -20.146 14.001 5.500 1.00 54.41 597 VAL B O 1
ATOM 2573 N N . ALA B 1 86 ? -19.607 11.829 5.751 1.00 42.00 598 ALA B N 1
ATOM 2574 C CA . ALA B 1 86 ? -18.232 11.986 5.292 1.00 42.64 598 ALA B CA 1
ATOM 2575 C C . ALA B 1 86 ? -18.187 12.500 3.856 1.00 40.55 598 ALA B C 1
ATOM 2576 O O . ALA B 1 86 ? -17.392 13.379 3.526 1.00 40.36 598 ALA B O 1
ATOM 2578 N N . ILE B 1 87 ? -19.049 11.948 3.008 1.00 39.49 599 ILE B N 1
ATOM 2579 C CA . ILE B 1 87 ? -19.100 12.336 1.604 1.00 37.82 599 ILE B CA 1
ATOM 2580 C C . ILE B 1 87 ? -19.553 13.781 1.422 1.00 36.02 599 ILE B C 1
ATOM 2581 O O . ILE B 1 87 ? -18.964 14.528 0.643 1.00 35.50 599 ILE B O 1
ATOM 2586 N N . MET B 1 88 ? -20.600 14.171 2.142 1.00 54.97 600 MET B N 1
ATOM 2587 C CA . MET B 1 88 ? -21.171 15.505 1.992 1.00 53.61 600 MET B CA 1
ATOM 2588 C C . MET B 1 88 ? -20.232 16.602 2.487 1.00 54.23 600 MET B C 1
ATOM 2589 O O . MET B 1 88 ? -20.366 17.763 2.103 1.00 53.43 600 MET B O 1
ATOM 2594 N N . LYS B 1 89 ? -19.282 16.231 3.337 1.00 48.18 601 LYS B N 1
ATOM 2595 C CA . LYS B 1 89 ? -18.253 17.169 3.766 1.00 49.27 601 LYS B CA 1
ATOM 2596 C C . LYS B 1 89 ? -17.262 17.401 2.630 1.00 49.27 601 LYS B C 1
ATOM 2597 O O . LYS B 1 89 ? -16.518 18.381 2.629 1.00 49.98 601 LYS B O 1
ATOM 2603 N N . ARG B 1 90 ? -17.263 16.491 1.661 1.00 48.46 602 ARG B N 1
ATOM 2604 C CA . ARG B 1 90 ? -16.339 16.563 0.536 1.00 48.84 602 ARG B CA 1
ATOM 2605 C C . ARG B 1 90 ? -17.004 17.177 -0.694 1.00 47.05 602 ARG B C 1
ATOM 2606 O O . ARG B 1 90 ? -16.447 17.148 -1.793 1.00 47.32 602 ARG B O 1
ATOM 2614 N N . LEU B 1 91 ? -18.195 17.736 -0.502 1.00 46.48 603 LEU B N 1
ATOM 2615 C CA . LEU B 1 91 ? -18.943 18.332 -1.603 1.00 45.09 603 LEU B CA 1
ATOM 2616 C C . LEU B 1 91 ? -19.190 19.823 -1.390 1.00 44.87 603 LEU B C 1
ATOM 2617 O O . LEU B 1 91 ? -19.857 20.225 -0.434 1.00 44.73 603 LEU B O 1
ATOM 2622 N N . ARG B 1 92 ? -18.648 20.635 -2.292 1.00 52.05 604 ARG B N 1
ATOM 2623 C CA . ARG B 1 92 ? -18.815 22.082 -2.242 1.00 52.27 604 ARG B CA 1
ATOM 2624 C C . ARG B 1 92 ? -19.056 22.641 -3.640 1.00 51.97 604 ARG B C 1
ATOM 2625 O O . ARG B 1 92 ? -18.111 22.963 -4.361 1.00 53.05 604 ARG B O 1
ATOM 2633 N N . HIS B 1 93 ? -20.326 22.754 -4.015 1.00 36.25 605 HIS B N 1
ATOM 2634 C CA . HIS B 1 93 ? -20.697 23.225 -5.343 1.00 36.36 605 HIS B CA 1
ATOM 2635 C C . HIS B 1 93 ? -22.115 23.794 -5.350 1.00 35.81 605 HIS B C 1
ATOM 2636 O O . HIS B 1 93 ? -23.009 23.253 -4.698 1.00 34.99 605 HIS B O 1
ATOM 2643 N N . PRO B 1 94 ? -22.320 24.896 -6.086 1.00 38.76 606 PRO B N 1
ATOM 2644 C CA . PRO B 1 94 ? -23.607 25.594 -6.193 1.00 38.69 606 PRO B CA 1
ATOM 2645 C C . PRO B 1 94 ? -24.780 24.700 -6.603 1.00 37.67 606 PRO B C 1
ATOM 2646 O O . PRO B 1 94 ? -25.924 25.029 -6.289 1.00 37.64 606 PRO B O 1
ATOM 2650 N N . ASN B 1 95 ? -24.510 23.597 -7.295 1.00 20.93 607 ASN B N 1
ATOM 2651 C CA . ASN B 1 95 ? -25.582 22.711 -7.747 1.00 20.29 607 ASN B CA 1
ATOM 2652 C C . ASN B 1 95 ? -25.687 21.413 -6.947 1.00 19.62 607 ASN B C 1
ATOM 2653 O O . ASN B 1 95 ? -26.434 20.503 -7.310 1.00 19.37 607 ASN B O 1
ATOM 2658 N N . ILE B 1 96 ? -24.934 21.343 -5.854 1.00 34.61 608 ILE B N 1
ATOM 2659 C CA . ILE B 1 96 ? -25.082 20.275 -4.874 1.00 34.29 608 ILE B CA 1
ATOM 2660 C C . ILE B 1 96 ? -25.703 20.875 -3.620 1.00 34.30 608 ILE B C 1
ATOM 2661 O O . ILE B 1 96 ? -25.275 21.936 -3.161 1.00 34.66 608 ILE B O 1
ATOM 2666 N N . VAL B 1 97 ? -26.715 20.210 -3.071 1.00 28.60 609 VAL B N 1
ATOM 2667 C CA . VAL B 1 97 ? -27.388 20.726 -1.884 1.00 29.16 609 VAL B CA 1
ATOM 2668 C C . VAL B 1 97 ? -26.370 21.010 -0.785 1.00 29.58 609 VAL B C 1
ATOM 2669 O O . VAL B 1 97 ? -25.468 20.208 -0.536 1.00 29.57 609 VAL B O 1
ATOM 2673 N N . LEU B 1 98 ? -26.511 22.160 -0.137 1.00 33.88 610 LEU B N 1
ATOM 2674 C CA . LEU B 1 98 ? -25.541 22.586 0.861 1.00 34.64 610 LEU B CA 1
ATOM 2675 C C . LEU B 1 98 ? -25.686 21.846 2.187 1.00 35.35 610 LEU B C 1
ATOM 2676 O O . LEU B 1 98 ? -26.709 21.955 2.866 1.00 36.02 610 LEU B O 1
ATOM 2681 N N . PHE B 1 99 ? -24.651 21.094 2.547 1.00 32.21 611 PHE B N 1
ATOM 2682 C CA . PHE B 1 99 ? -24.582 20.447 3.848 1.00 33.34 611 PHE B CA 1
ATOM 2683 C C . PHE B 1 99 ? -24.224 21.502 4.885 1.00 34.71 611 PHE B C 1
ATOM 2684 O O . PHE B 1 99 ? -23.259 22.240 4.708 1.00 35.00 611 PHE B O 1
ATOM 2692 N N . MET B 1 100 ? -24.999 21.582 5.961 1.00 45.64 612 MET B N 1
ATOM 2693 C CA . MET B 1 100 ? -24.775 22.618 6.964 1.00 47.29 612 MET B CA 1
ATOM 2694 C C . MET B 1 100 ? -24.346 22.068 8.325 1.00 49.11 612 MET B C 1
ATOM 2695 O O . MET B 1 100 ? -23.770 22.792 9.138 1.00 50.74 612 MET B O 1
ATOM 2700 N N . GLY B 1 101 ? -24.627 20.792 8.567 1.00 47.01 613 G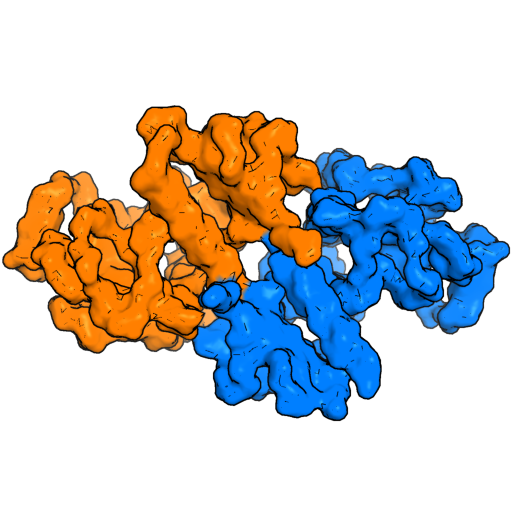LY B N 1
ATOM 2701 C CA . GLY B 1 101 ? -24.254 20.157 9.818 1.00 49.05 613 GLY B CA 1
ATOM 2702 C C . GLY B 1 101 ? -24.892 18.792 9.975 1.00 49.30 613 GLY B C 1
ATOM 2703 O O . GLY B 1 101 ? -25.633 18.343 9.100 1.00 47.87 613 GLY B O 1
ATOM 2704 N N . ALA B 1 102 ? -24.607 18.130 11.092 1.00 44.20 614 ALA B N 1
ATOM 2705 C CA . ALA B 1 102 ? -25.165 16.809 11.348 1.00 45.06 614 ALA B CA 1
ATOM 2706 C C . ALA B 1 102 ? -25.255 16.502 12.839 1.00 48.14 614 ALA B C 1
ATOM 2707 O O . ALA B 1 102 ? -24.282 16.657 13.574 1.00 49.74 614 ALA B O 1
ATOM 2709 N N . VAL B 1 103 ? -26.433 16.072 13.277 1.00 44.56 615 VAL B N 1
ATOM 2710 C CA . VAL B 1 103 ? -26.611 15.598 14.642 1.00 47.85 615 VAL B CA 1
ATOM 2711 C C . VAL B 1 103 ? -26.098 14.168 14.728 1.00 48.99 615 VAL B C 1
ATOM 2712 O O . VAL B 1 103 ? -26.603 13.280 14.041 1.00 48.22 615 VAL B O 1
ATOM 2716 N N . THR B 1 104 ? -25.086 13.950 15.562 1.00 63.91 616 THR B N 1
ATOM 2717 C CA . THR B 1 104 ? -24.450 12.640 15.657 1.00 65.42 616 THR B CA 1
ATOM 2718 C C . THR B 1 104 ? -24.650 12.001 17.025 1.00 69.47 616 THR B C 1
ATOM 2719 O O . THR B 1 104 ? -23.930 11.076 17.396 1.00 71.64 616 THR B O 1
ATOM 2723 N N . GLN B 1 105 ? -25.633 12.494 17.770 1.00 76.40 617 GLN B N 1
ATOM 2724 C CA . GLN B 1 105 ? -25.913 11.963 19.099 1.00 80.61 617 GLN B CA 1
ATOM 2725 C C . GLN B 1 105 ? -27.348 11.465 19.213 1.00 81.70 617 GLN B C 1
ATOM 2726 O O . GLN B 1 105 ? -28.287 12.175 18.853 1.00 80.19 617 GLN B O 1
ATOM 2732 N N . PRO B 1 106 ? -27.520 10.235 19.715 1.00 71.15 618 PRO B N 1
ATOM 2733 C CA . PRO B 1 106 ? -28.848 9.643 19.903 1.00 72.97 618 PRO B CA 1
ATOM 2734 C C . PRO B 1 106 ? -29.686 10.438 20.900 1.00 75.32 618 PRO B C 1
ATOM 2735 O O . PRO B 1 106 ? -29.152 10.933 21.893 1.00 77.48 618 PRO B O 1
ATOM 2739 N N . PRO B 1 107 ? -30.994 10.561 20.633 1.00 104.47 619 PRO B N 1
ATOM 2740 C CA . PRO B 1 107 ? -31.611 9.955 19.454 1.00 102.26 619 PRO B CA 1
ATOM 2741 C C . PRO B 1 107 ? -31.684 10.934 18.289 1.00 97.77 619 PRO B C 1
ATOM 2742 O O . PRO B 1 107 ? -31.280 12.089 18.425 1.00 96.51 619 PRO B O 1
ATOM 2746 N N . ASN B 1 108 ? -32.192 10.464 17.155 1.00 81.45 620 ASN B N 1
ATOM 2747 C CA . ASN B 1 108 ? -32.427 11.321 16.000 1.00 77.67 620 ASN B CA 1
ATOM 2748 C C . ASN B 1 108 ? -31.149 11.817 15.333 1.00 74.40 620 ASN B C 1
ATOM 2749 O O . ASN B 1 108 ? -31.003 13.008 15.065 1.00 72.47 620 ASN B O 1
ATOM 2754 N N . LEU B 1 109 ? -30.226 10.900 15.068 1.00 75.61 621 LEU B N 1
ATOM 2755 C CA . LEU B 1 109 ? -29.045 11.227 14.285 1.00 72.75 621 LEU B CA 1
ATOM 2756 C C . LEU B 1 109 ? -29.499 11.656 12.899 1.00 69.43 621 LEU B C 1
ATOM 2757 O O . LEU B 1 109 ? -29.949 10.832 12.109 1.00 68.94 621 LEU B O 1
ATOM 2762 N N . SER B 1 110 ? -29.386 12.943 12.600 1.00 63.99 622 SER B N 1
ATOM 2763 C CA . SER B 1 110 ? -29.907 13.456 11.339 1.00 61.27 622 SER B CA 1
ATOM 2764 C C . SER B 1 110 ? -28.879 14.241 10.530 1.00 58.62 622 SER B C 1
ATOM 2765 O O . SER B 1 110 ? -27.820 14.611 11.039 1.00 58.93 622 SER B O 1
ATOM 2768 N N . ILE B 1 111 ? -29.198 14.481 9.262 1.00 54.03 623 ILE B N 1
ATOM 2769 C CA . ILE B 1 111 ? -28.346 15.286 8.396 1.00 51.75 623 ILE B CA 1
ATOM 2770 C C . ILE B 1 111 ? -29.008 16.625 8.096 1.00 50.90 623 ILE B C 1
ATOM 2771 O O . ILE B 1 111 ? -30.136 16.678 7.603 1.00 50.71 623 ILE B O 1
ATOM 2776 N N . VAL B 1 112 ? -28.297 17.707 8.397 1.00 39.81 624 VAL B N 1
ATOM 2777 C CA . VAL B 1 112 ? -28.842 19.049 8.239 1.00 39.55 624 VAL B CA 1
ATOM 2778 C C . VAL B 1 112 ? -28.310 19.725 6.979 1.00 37.47 624 VAL B C 1
ATOM 2779 O O . VAL B 1 112 ? -27.101 19.783 6.754 1.00 36.83 624 VAL B O 1
ATOM 2783 N N . THR B 1 113 ? -29.224 20.233 6.161 1.00 35.09 625 THR B N 1
ATOM 2784 C CA . THR B 1 113 ? -28.855 20.931 4.938 1.00 33.51 625 THR B CA 1
ATOM 2785 C C . THR B 1 113 ? -29.666 22.213 4.797 1.00 34.10 625 THR B C 1
ATOM 2786 O O . THR B 1 113 ? -30.613 22.440 5.549 1.00 35.66 625 THR B O 1
ATOM 2790 N N . GLU B 1 114 ? -29.289 23.051 3.837 1.00 41.01 626 GLU B N 1
ATOM 2791 C CA . GLU B 1 114 ? -30.064 24.243 3.520 1.00 41.79 626 GLU B CA 1
ATOM 2792 C C . GLU B 1 114 ? -31.462 23.825 3.079 1.00 42.10 626 GLU B C 1
ATOM 2793 O O . GLU B 1 114 ? -31.671 22.685 2.663 1.00 41.29 626 GLU B O 1
ATOM 2799 N N . TYR B 1 115 ? -32.415 24.747 3.164 1.00 33.78 627 TYR B N 1
ATOM 2800 C CA . TYR B 1 115 ? -33.796 24.450 2.796 1.00 34.66 627 TYR B CA 1
ATOM 2801 C C . TYR B 1 115 ? -34.159 25.001 1.416 1.00 34.34 627 TYR B C 1
ATOM 2802 O O . TYR B 1 115 ? -33.938 26.179 1.132 1.00 34.88 627 TYR B O 1
ATOM 2811 N N . LEU B 1 116 ? -34.716 24.144 0.562 1.00 40.19 628 LEU B N 1
ATOM 2812 C CA . LEU B 1 116 ? -35.155 24.558 -0.771 1.00 40.27 628 LEU B CA 1
ATOM 2813 C C . LEU B 1 116 ? -36.679 24.528 -0.868 1.00 42.34 628 LEU B C 1
ATOM 2814 O O . LEU B 1 116 ? -37.288 23.462 -0.960 1.00 42.51 628 LEU B O 1
ATOM 2819 N N . SER B 1 117 ? -37.282 25.714 -0.862 1.00 35.07 629 SER B N 1
ATOM 2820 C CA . SER B 1 117 ? -38.715 25.865 -0.607 1.00 37.78 629 SER B CA 1
ATOM 2821 C C . SER B 1 117 ? -39.668 25.334 -1.680 1.00 38.57 629 SER B C 1
ATOM 2822 O O . SER B 1 117 ? -40.846 25.106 -1.400 1.00 40.87 629 SER B O 1
ATOM 2825 N N . ARG B 1 118 ? -39.177 25.140 -2.898 1.00 48.08 630 ARG B N 1
ATOM 2826 C CA . ARG B 1 118 ? -40.048 24.686 -3.980 1.00 49.12 630 ARG B CA 1
ATOM 2827 C C . ARG B 1 118 ? -40.130 23.165 -4.071 1.00 48.18 630 ARG B C 1
ATOM 2828 O O . ARG B 1 118 ? -40.766 22.621 -4.975 1.00 49.03 630 ARG B O 1
ATOM 2836 N N . GLY B 1 119 ? -39.490 22.484 -3.128 1.00 45.15 631 GLY B N 1
ATOM 2837 C CA . GLY B 1 119 ? -39.563 21.037 -3.054 1.00 44.70 631 GLY B CA 1
ATOM 2838 C C . GLY B 1 119 ? -38.798 20.338 -4.160 1.00 42.84 631 GLY B C 1
ATOM 2839 O O . GLY B 1 119 ? -37.866 20.901 -4.735 1.00 41.32 631 GLY B O 1
ATOM 2840 N N . SER B 1 120 ? -39.198 19.106 -4.461 1.00 36.58 632 SER B N 1
ATOM 2841 C CA . SER B 1 120 ? -38.508 18.303 -5.462 1.00 35.23 632 SER B CA 1
ATOM 2842 C C . SER B 1 120 ? -38.963 18.652 -6.874 1.00 36.07 632 SER B C 1
ATOM 2843 O O . SER B 1 120 ? -40.087 19.112 -7.080 1.00 38.22 632 SER B O 1
ATOM 2846 N N . LEU B 1 121 ? -38.079 18.427 -7.841 1.00 27.14 633 LEU B N 1
ATOM 2847 C CA . LEU B 1 121 ? -38.391 18.673 -9.241 1.00 28.10 633 LEU B CA 1
ATOM 2848 C C . LEU B 1 121 ? -39.569 17.810 -9.665 1.00 30.32 633 LEU B C 1
ATOM 2849 O O . LEU B 1 121 ? -40.413 18.234 -10.454 1.00 32.29 633 LEU B O 1
ATOM 2854 N N . TYR B 1 122 ? -39.619 16.597 -9.125 1.00 28.66 634 TYR B N 1
ATOM 2855 C CA . TYR B 1 122 ? -40.695 15.663 -9.428 1.00 31.06 634 TYR B CA 1
ATOM 2856 C C . TYR B 1 122 ? -42.062 16.287 -9.153 1.00 33.65 634 TYR B C 1
ATOM 2857 O O . TYR B 1 122 ? -42.856 16.490 -10.069 1.00 35.73 634 TYR B O 1
ATOM 2866 N N . ARG B 1 123 ? -42.327 16.594 -7.887 1.00 58.74 635 ARG B N 1
ATOM 2867 C CA . ARG B 1 123 ? -43.597 17.193 -7.490 1.00 61.53 635 ARG B CA 1
ATOM 2868 C C . ARG B 1 123 ? -43.905 18.422 -8.334 1.00 62.41 635 ARG B C 1
ATOM 2869 O O . ARG B 1 123 ? -45.055 18.668 -8.696 1.00 65.45 635 ARG B O 1
ATOM 2877 N N . LEU B 1 124 ? -42.864 19.186 -8.646 1.00 38.61 636 LEU B N 1
ATOM 2878 C CA . LEU B 1 124 ? -43.011 20.438 -9.376 1.00 39.50 636 LEU B CA 1
ATOM 2879 C C . LEU B 1 124 ? -43.475 20.220 -10.813 1.00 41.20 636 LEU B C 1
ATOM 2880 O O . LEU B 1 124 ? -44.324 20.954 -11.316 1.00 43.84 636 LEU B O 1
ATOM 2885 N N . LEU B 1 125 ? -42.915 19.211 -11.470 1.00 57.80 637 LEU B N 1
ATOM 2886 C CA . LEU B 1 125 ? -43.241 18.936 -12.864 1.00 59.48 637 LEU B CA 1
ATOM 2887 C C . LEU B 1 125 ? -44.642 18.361 -13.029 1.00 62.96 637 LEU B C 1
ATOM 2888 O O . LEU B 1 125 ? -45.262 18.508 -14.082 1.00 65.45 637 LEU B O 1
ATOM 2893 N N . HIS B 1 126 ? -45.136 17.703 -11.986 1.00 75.88 638 HIS B N 1
ATOM 2894 C CA . HIS B 1 126 ? -46.455 17.087 -12.033 1.00 79.49 638 HIS B CA 1
ATOM 2895 C C . HIS B 1 126 ? -47.435 17.845 -11.147 1.00 81.74 638 HIS B C 1
ATOM 2896 O O . HIS B 1 126 ? -48.233 17.245 -10.428 1.00 83.78 638 HIS B O 1
ATOM 2903 N N . LYS B 1 127 ? -47.365 19.170 -11.208 1.00 93.51 639 LYS B N 1
ATOM 2904 C CA . LYS B 1 127 ? -48.233 20.025 -10.409 1.00 95.91 639 LYS B CA 1
ATOM 2905 C C . LYS B 1 127 ? -49.185 20.807 -11.309 1.00 99.64 639 LYS B C 1
ATOM 2906 O O . LYS B 1 127 ? -48.928 20.971 -12.502 1.00 99.67 639 LYS B O 1
ATOM 2912 N N . SER B 1 128 ? -50.285 21.284 -10.732 1.00 133.52 640 SER B N 1
ATOM 2913 C CA . SER B 1 128 ? -51.291 22.030 -11.482 1.00 137.78 640 SER B CA 1
ATOM 2914 C C . SER B 1 128 ? -50.691 23.238 -12.196 1.00 136.98 640 SER B C 1
ATOM 2915 O O . SER B 1 128 ? -49.878 23.967 -11.628 1.00 134.45 640 SER B O 1
ATOM 2918 N N . GLY B 1 129 ? -51.102 23.446 -13.443 1.00 127.91 641 GLY B N 1
ATOM 2919 C CA . GLY B 1 129 ? -50.597 24.549 -14.240 1.00 127.84 641 GLY B CA 1
ATOM 2920 C C . GLY B 1 129 ? -49.088 24.509 -14.368 1.00 122.96 641 GLY B C 1
ATOM 2921 O O . GLY B 1 129 ? -48.402 25.487 -14.072 1.00 121.49 641 GLY B O 1
ATOM 2922 N N . ALA B 1 130 ? -48.571 23.370 -14.816 1.00 128.10 642 ALA B N 1
ATOM 2923 C CA . ALA B 1 130 ? -47.131 23.167 -14.922 1.00 123.73 642 ALA B CA 1
ATOM 2924 C C . ALA B 1 130 ? -46.525 23.910 -16.110 1.00 123.89 642 ALA B C 1
ATOM 2925 O O . ALA B 1 130 ? -45.638 24.745 -15.941 1.00 122.01 642 ALA B O 1
ATOM 2927 N N . ARG B 1 131 ? -47.007 23.603 -17.310 1.00 92.31 643 ARG B N 1
ATOM 2928 C CA . ARG B 1 131 ? -46.486 24.227 -18.523 1.00 93.03 643 ARG B CA 1
ATOM 2929 C C . ARG B 1 131 ? -46.498 25.749 -18.437 1.00 94.47 643 ARG B C 1
ATOM 2930 O O . ARG B 1 131 ? -45.542 26.408 -18.842 1.00 93.21 643 ARG B O 1
ATOM 2938 N N . GLU B 1 132 ? -47.585 26.299 -17.909 1.00 119.55 644 GLU B N 1
ATOM 2939 C CA . GLU B 1 132 ? -47.707 27.739 -17.729 1.00 121.49 644 GLU B CA 1
ATOM 2940 C C . GLU B 1 132 ? -46.571 28.249 -16.855 1.00 117.73 644 GLU B C 1
ATOM 2941 O O . GLU B 1 132 ? -45.952 29.271 -17.147 1.00 117.90 644 GLU B O 1
ATOM 2947 N N . GLN B 1 133 ? -46.307 27.518 -15.778 1.00 107.35 645 GLN B N 1
ATOM 2948 C CA . GLN B 1 133 ? -45.324 27.923 -14.785 1.00 104.10 645 GLN B CA 1
ATOM 2949 C C . GLN B 1 133 ? -43.893 27.796 -15.305 1.00 100.82 645 GLN B C 1
ATOM 2950 O O . GLN B 1 133 ? -43.034 28.616 -14.981 1.00 99.53 645 GLN B O 1
ATOM 2956 N N . LEU B 1 134 ? -43.644 26.772 -16.116 1.00 67.96 646 LEU B N 1
ATOM 2957 C CA . LEU B 1 134 ? -42.297 26.500 -16.607 1.00 65.11 646 LEU B CA 1
ATOM 2958 C C . LEU B 1 134 ? -42.209 26.571 -18.126 1.00 67.05 646 LEU B C 1
ATOM 2959 O O . LEU B 1 134 ? -42.764 25.729 -18.829 1.00 68.37 646 LEU B O 1
ATOM 2964 N N . ASP B 1 135 ? -41.501 27.578 -18.627 1.00 67.14 647 ASP B N 1
ATOM 2965 C CA . ASP B 1 135 ? -41.284 27.725 -20.061 1.00 69.16 647 ASP B CA 1
ATOM 2966 C C . ASP B 1 135 ? -40.128 26.839 -20.510 1.00 66.47 647 ASP B C 1
ATOM 2967 O O . ASP B 1 135 ? -39.423 26.262 -19.685 1.00 63.09 647 ASP B O 1
ATOM 2972 N N . GLU B 1 136 ? -39.938 26.729 -21.821 1.00 71.67 648 GLU B N 1
ATOM 2973 C CA . GLU B 1 136 ? -38.883 25.882 -22.364 1.00 69.80 648 GLU B CA 1
ATOM 2974 C C . GLU B 1 136 ? -37.508 26.313 -21.864 1.00 67.11 648 GLU B C 1
ATOM 2975 O O . GLU B 1 136 ? -36.721 25.487 -21.400 1.00 64.17 648 GLU B O 1
ATOM 2981 N N . ARG B 1 137 ? -37.226 27.610 -21.957 1.00 56.27 649 ARG B N 1
ATOM 2982 C CA . ARG B 1 137 ? -35.948 28.151 -21.506 1.00 54.35 649 ARG B CA 1
ATOM 2983 C C . ARG B 1 137 ? -35.620 27.731 -20.076 1.00 50.80 649 ARG B C 1
ATOM 2984 O O . ARG B 1 137 ? -34.523 27.243 -19.804 1.00 48.39 649 ARG B O 1
ATOM 2992 N N . ARG B 1 138 ? -36.570 27.923 -19.166 1.00 43.46 650 ARG B N 1
ATOM 2993 C CA . ARG B 1 138 ? -36.339 27.609 -17.761 1.00 40.59 650 ARG B CA 1
ATOM 2994 C C . ARG B 1 138 ? -36.130 26.116 -17.546 1.00 38.22 650 ARG B C 1
ATOM 2995 O O . ARG B 1 138 ? -35.236 25.710 -16.807 1.00 35.62 650 ARG B O 1
ATOM 3003 N N . ARG B 1 139 ? -36.964 25.306 -18.190 1.00 55.69 651 ARG B N 1
ATOM 3004 C CA . ARG B 1 139 ? -36.877 23.855 -18.069 1.00 54.07 651 ARG B CA 1
ATOM 3005 C C . ARG B 1 139 ? -35.525 23.329 -18.545 1.00 52.53 651 ARG B C 1
ATOM 3006 O O . ARG B 1 139 ? -34.982 22.385 -17.971 1.00 50.39 651 ARG B O 1
ATOM 3014 N N . LEU B 1 140 ? -34.984 23.947 -19.590 1.00 45.08 652 LEU B N 1
ATOM 3015 C CA . LEU B 1 140 ? -33.671 23.572 -20.100 1.00 44.19 652 LEU B CA 1
ATOM 3016 C C . LEU B 1 140 ? -32.567 24.018 -19.148 1.00 41.98 652 LEU B C 1
ATOM 3017 O O . LEU B 1 140 ? -31.558 23.331 -18.987 1.00 40.42 652 LEU B O 1
ATOM 3022 N N . SER B 1 141 ? -32.766 25.172 -18.519 1.00 30.46 653 SER B N 1
ATOM 3023 C CA . SER B 1 141 ? -31.809 25.700 -17.554 1.00 28.79 653 SER B CA 1
ATOM 3024 C C . SER B 1 141 ? -31.704 24.789 -16.335 1.00 26.20 653 SER B C 1
ATOM 3025 O O . SER B 1 141 ? -30.620 24.584 -15.792 1.00 24.62 653 SER B O 1
ATOM 3028 N N . MET B 1 142 ? -32.840 24.249 -15.907 1.00 32.47 654 MET B N 1
ATOM 3029 C CA . MET B 1 142 ? -32.866 23.329 -14.779 1.00 30.51 654 MET B CA 1
ATOM 3030 C C . MET B 1 142 ? -32.104 22.058 -15.132 1.00 29.47 654 MET B C 1
ATOM 3031 O O . MET B 1 142 ? -31.400 21.488 -14.298 1.00 27.78 654 MET B O 1
ATOM 3036 N N . ALA B 1 143 ? -32.249 21.622 -16.378 1.00 44.32 655 ALA B N 1
ATOM 3037 C CA . ALA B 1 143 ? -31.494 20.483 -16.879 1.00 43.93 655 ALA B CA 1
ATOM 3038 C C . ALA B 1 143 ? -30.000 20.787 -16.842 1.00 43.11 655 ALA B C 1
ATOM 3039 O O . ALA B 1 143 ? -29.191 19.938 -16.469 1.00 42.03 655 ALA B O 1
ATOM 3041 N N . TYR B 1 144 ? -29.645 22.008 -17.230 1.00 32.88 656 TYR B N 1
ATOM 3042 C CA . TYR B 1 144 ? -28.256 22.450 -17.232 1.00 32.65 656 TYR B CA 1
ATOM 3043 C C . TYR B 1 144 ? -27.686 22.503 -15.819 1.00 30.74 656 TYR B C 1
ATOM 3044 O O . TYR B 1 144 ? -26.515 22.190 -15.600 1.00 30.20 656 TYR B O 1
ATOM 3053 N N . ASP B 1 145 ? -28.519 22.902 -14.862 1.00 39.13 657 ASP B N 1
ATOM 3054 C CA . ASP B 1 145 ? -28.110 22.954 -13.464 1.00 37.62 657 ASP B CA 1
ATOM 3055 C C . ASP B 1 145 ? -27.726 21.568 -12.963 1.00 36.37 657 ASP B C 1
ATOM 3056 O O . ASP B 1 145 ? -26.697 21.398 -12.311 1.00 35.62 657 ASP B O 1
ATOM 3061 N N . VAL B 1 146 ? -28.556 20.578 -13.272 1.00 29.67 658 VAL B N 1
ATOM 3062 C CA . VAL B 1 146 ? -28.265 19.204 -12.885 1.00 28.96 658 VAL B CA 1
ATOM 3063 C C . VAL B 1 146 ? -26.958 18.741 -13.513 1.00 29.26 658 VAL B C 1
ATOM 3064 O O . VAL B 1 146 ? -26.161 18.055 -12.874 1.00 28.69 658 VAL B O 1
ATOM 3068 N N . ALA B 1 147 ? -26.741 19.125 -14.766 1.00 32.91 659 ALA B N 1
ATOM 3069 C CA . ALA B 1 147 ? -25.542 18.724 -15.493 1.00 33.75 659 ALA B CA 1
ATOM 3070 C C . ALA B 1 147 ? -24.275 19.280 -14.850 1.00 33.37 659 ALA B C 1
ATOM 3071 O O . ALA B 1 147 ? -23.245 18.612 -14.821 1.00 33.68 659 ALA B O 1
ATOM 3073 N N . LYS B 1 148 ? -24.353 20.501 -14.334 1.00 38.13 660 LYS B N 1
ATOM 3074 C CA . LYS B 1 148 ? -23.207 21.116 -13.676 1.00 38.09 660 LYS B CA 1
ATOM 3075 C C . LYS B 1 148 ? -22.845 20.387 -12.382 1.00 36.88 660 LYS B C 1
ATOM 3076 O O . LYS B 1 148 ? -21.676 20.084 -12.136 1.00 37.29 660 LYS B O 1
ATOM 3082 N N . GLY B 1 149 ? -23.853 20.105 -11.562 1.00 33.49 661 GLY B N 1
ATOM 3083 C CA . GLY B 1 149 ? -23.641 19.415 -10.304 1.00 32.64 661 GLY B CA 1
ATOM 3084 C C . GLY B 1 149 ? -23.143 17.994 -10.486 1.00 32.94 661 GLY B C 1
ATOM 3085 O O . GLY B 1 149 ? -22.326 17.505 -9.702 1.00 32.99 661 GLY B O 1
ATOM 3086 N N . MET B 1 150 ? -23.636 17.328 -11.525 1.00 37.39 662 MET B N 1
ATOM 3087 C CA . MET B 1 150 ? -23.252 15.948 -11.805 1.00 38.10 662 MET B CA 1
ATOM 3088 C C . MET B 1 150 ? -21.835 15.856 -12.352 1.00 39.33 662 MET B C 1
ATOM 3089 O O . MET B 1 150 ? -21.104 14.909 -12.062 1.00 40.03 662 MET B O 1
ATOM 3094 N N . ASN B 1 151 ? -21.457 16.846 -13.148 1.00 28.90 663 ASN B N 1
ATOM 3095 C CA . ASN B 1 151 ? -20.103 16.930 -13.663 1.00 30.45 663 ASN B CA 1
ATOM 3096 C C . ASN B 1 151 ? -19.124 17.180 -12.522 1.00 30.33 663 ASN B C 1
ATOM 3097 O O . ASN B 1 151 ? -17.994 16.691 -12.538 1.00 31.71 663 ASN B O 1
ATOM 3102 N N . TYR B 1 152 ? -19.570 17.939 -11.526 1.00 39.26 664 TYR B N 1
ATOM 3103 C CA . TYR B 1 152 ? -18.757 18.204 -10.346 1.00 39.28 664 TYR B CA 1
ATOM 3104 C C . TYR B 1 152 ? -18.475 16.917 -9.574 1.00 39.38 664 TYR B C 1
ATOM 3105 O O . TYR B 1 152 ? -17.353 16.692 -9.117 1.00 40.55 664 TYR B O 1
ATOM 3114 N N . LEU B 1 153 ? -19.495 16.076 -9.434 1.00 40.53 665 LEU B N 1
ATOM 3115 C CA . LEU B 1 153 ? -19.347 14.801 -8.742 1.00 40.94 665 LEU B CA 1
ATOM 3116 C C . LEU B 1 153 ? -18.324 13.915 -9.435 1.00 42.85 665 LEU B C 1
ATOM 3117 O O . LEU B 1 153 ? -17.359 13.462 -8.820 1.00 44.07 665 LEU B O 1
ATOM 3122 N N . HIS B 1 154 ? -18.549 13.669 -10.721 1.00 32.88 666 HIS B N 1
ATOM 3123 C CA . HIS B 1 154 ? -17.693 12.779 -11.494 1.00 35.03 666 HIS B CA 1
ATOM 3124 C C . HIS B 1 154 ? -16.279 13.327 -11.613 1.00 36.61 666 HIS B C 1
ATOM 3125 O O . HIS B 1 154 ? -15.337 12.577 -11.859 1.00 38.79 666 HIS B O 1
ATOM 3132 N N . ASN B 1 155 ? -16.108 14.622 -11.391 1.00 61.41 667 ASN B N 1
ATOM 3133 C CA . ASN B 1 155 ? -14.774 15.232 -11.412 1.00 63.16 667 ASN B CA 1
ATOM 3134 C C . ASN B 1 155 ? -13.951 15.418 -10.127 1.00 63.28 667 ASN B C 1
ATOM 3135 O O . ASN B 1 155 ? -12.772 15.719 -10.176 1.00 64.85 667 ASN B O 1
ATOM 3140 N N . ARG B 1 156 ? -14.583 15.027 -9.034 1.00 46.42 668 ARG B N 1
ATOM 3141 C CA . ARG B 1 156 ? -14.001 14.992 -7.723 1.00 46.90 668 ARG B CA 1
ATOM 3142 C C . ARG B 1 156 ? -13.003 13.913 -7.767 1.00 49.61 668 ARG B C 1
ATOM 3143 O O . ARG B 1 156 ? -13.061 13.085 -8.628 1.00 50.86 668 ARG B O 1
ATOM 3151 N N . ASN B 1 157 ? -12.069 13.908 -6.831 1.00 83.30 669 ASN B N 1
ATOM 3152 C CA . ASN B 1 157 ? -11.101 12.834 -6.768 1.00 86.31 669 ASN B CA 1
ATOM 3153 C C . ASN B 1 157 ? -11.108 12.222 -5.387 1.00 87.06 669 ASN B C 1
ATOM 3154 O O . ASN B 1 157 ? -10.779 12.901 -4.419 1.00 87.39 669 ASN B O 1
ATOM 3159 N N . PRO B 1 158 ? -11.420 10.936 -5.278 1.00 59.06 670 PRO B N 1
ATOM 3160 C CA . PRO B 1 158 ? -11.874 10.094 -6.374 1.00 59.03 670 PRO B CA 1
ATOM 3161 C C . PRO B 1 158 ? -13.279 10.474 -6.758 1.00 55.87 670 PRO B C 1
ATOM 3162 O O . PRO B 1 158 ? -13.950 11.099 -5.963 1.00 53.85 670 PRO B O 1
ATOM 3166 N N . PRO B 1 159 ? -13.713 10.100 -7.950 1.00 37.12 671 PRO B N 1
ATOM 3167 C CA . PRO B 1 159 ? -15.030 10.461 -8.441 1.00 34.65 671 PRO B CA 1
ATOM 3168 C C . PRO B 1 159 ? -16.139 9.883 -7.627 1.00 33.42 671 PRO B C 1
ATOM 3169 O O . PRO B 1 159 ? -15.966 8.858 -7.022 1.00 34.93 671 PRO B O 1
ATOM 3173 N N . ILE B 1 160 ? -17.272 10.564 -7.595 1.00 40.75 672 ILE B N 1
ATOM 3174 C CA . ILE B 1 160 ? -18.399 10.072 -6.817 1.00 39.79 672 ILE B CA 1
ATOM 3175 C C . ILE B 1 160 ? -19.585 9.751 -7.712 1.00 39.07 672 ILE B C 1
ATOM 3176 O O . ILE B 1 160 ? -20.126 10.630 -8.380 1.00 37.74 672 ILE B O 1
ATOM 3181 N N . VAL B 1 161 ? -19.978 8.483 -7.725 1.00 43.54 673 VAL B N 1
ATOM 3182 C CA . VAL B 1 161 ? -21.165 8.053 -8.450 1.00 43.29 673 VAL B CA 1
ATOM 3183 C C . VAL B 1 161 ? -22.387 8.191 -7.548 1.00 42.05 673 VAL B C 1
ATOM 3184 O O . VAL B 1 161 ? -22.404 7.673 -6.432 1.00 42.66 673 VAL B O 1
ATOM 3188 N N . HIS B 1 162 ? -23.405 8.894 -8.030 1.00 35.34 674 HIS B N 1
ATOM 3189 C CA . HIS B 1 162 ? -24.589 9.150 -7.222 1.00 34.43 674 HIS B CA 1
ATOM 3190 C C . HIS B 1 162 ? -25.366 7.870 -6.935 1.00 35.92 674 HIS B C 1
ATOM 3191 O O . HIS B 1 162 ? -25.813 7.647 -5.808 1.00 36.15 674 HIS B O 1
ATOM 3198 N N . ARG B 1 163 ? -25.532 7.043 -7.965 1.00 42.53 675 ARG B N 1
ATOM 3199 C CA . ARG B 1 163 ? -26.204 5.751 -7.834 1.00 44.48 675 ARG B CA 1
ATOM 3200 C C . ARG B 1 163 ? -27.709 5.853 -7.587 1.00 44.32 675 ARG B C 1
ATOM 3201 O O . ARG B 1 163 ? -28.397 4.836 -7.505 1.00 46.18 675 ARG B O 1
ATOM 3209 N N . ASP B 1 164 ? -28.219 7.075 -7.473 1.00 47.63 676 ASP B N 1
ATOM 3210 C CA . ASP B 1 164 ? -29.647 7.278 -7.245 1.00 47.91 676 ASP B CA 1
ATOM 3211 C C . ASP B 1 164 ? -30.112 8.643 -7.750 1.00 46.37 676 ASP B C 1
ATOM 3212 O O . ASP B 1 164 ? -30.765 9.396 -7.025 1.00 45.75 676 ASP B O 1
ATOM 3217 N N . LEU B 1 165 ? -29.770 8.954 -8.996 1.00 34.07 677 LEU B N 1
ATOM 3218 C CA . LEU B 1 165 ? -30.148 10.225 -9.604 1.00 32.97 677 LEU B CA 1
ATOM 3219 C C . LEU B 1 165 ? -31.551 10.156 -10.200 1.00 34.02 677 LEU B C 1
ATOM 3220 O O . LEU B 1 165 ? -31.831 9.315 -11.054 1.00 35.55 677 LEU B O 1
ATOM 3225 N N . LYS B 1 166 ? -32.428 11.046 -9.745 1.00 36.91 678 LYS B N 1
ATOM 3226 C CA . LYS B 1 166 ? -33.818 11.044 -10.188 1.00 38.35 678 LYS B CA 1
ATOM 3227 C C . LYS B 1 166 ? -34.543 12.324 -9.780 1.00 37.85 678 LYS B C 1
ATOM 3228 O O . LYS B 1 166 ? -34.075 13.061 -8.914 1.00 36.50 678 LYS B O 1
ATOM 3234 N N . SER B 1 167 ? -35.693 12.573 -10.403 1.00 46.88 679 SER B N 1
ATOM 3235 C CA . SER B 1 167 ? -36.480 13.778 -10.142 1.00 47.02 679 SER B CA 1
ATOM 3236 C C . SER B 1 167 ? -36.700 14.058 -8.655 1.00 46.63 679 SER B C 1
ATOM 3237 O O . SER B 1 167 ? -36.460 15.174 -8.193 1.00 45.65 679 SER B O 1
ATOM 3240 N N . PRO B 1 168 ? -37.171 13.051 -7.903 1.00 46.60 680 PRO B N 1
ATOM 3241 C CA . PRO B 1 168 ? -37.435 13.251 -6.475 1.00 46.71 680 PRO B CA 1
ATOM 3242 C C . PRO B 1 168 ? -36.193 13.695 -5.706 1.00 44.63 680 PRO B C 1
ATOM 3243 O O . PRO B 1 168 ? -36.319 14.425 -4.724 1.00 44.49 680 PRO B O 1
ATOM 3247 N N . ASN B 1 169 ? -35.015 13.260 -6.144 1.00 43.77 681 ASN B N 1
ATOM 3248 C CA . ASN B 1 169 ? -33.772 13.630 -5.471 1.00 42.17 681 ASN B CA 1
ATOM 3249 C C . ASN B 1 169 ? -33.155 14.916 -6.014 1.00 40.83 681 ASN B C 1
ATOM 3250 O O . ASN B 1 169 ? -31.974 15.188 -5.799 1.00 39.68 681 ASN B O 1
ATOM 3255 N N . LEU B 1 170 ? -33.961 15.698 -6.721 1.00 32.34 682 LEU B N 1
ATOM 3256 C CA . LEU B 1 170 ? -33.544 17.013 -7.185 1.00 31.61 682 LEU B CA 1
ATOM 3257 C C . LEU B 1 170 ? -34.451 18.066 -6.571 1.00 32.38 682 LEU B C 1
ATOM 3258 O O . LEU B 1 170 ? -35.663 18.051 -6.790 1.00 33.89 682 LEU B O 1
ATOM 3263 N N . LEU B 1 171 ? -33.869 18.972 -5.794 1.00 27.20 683 LEU B N 1
ATOM 3264 C CA . LEU B 1 171 ? -34.656 19.992 -5.113 1.00 28.23 683 LEU B CA 1
ATOM 3265 C C . LEU B 1 171 ? -34.553 21.350 -5.802 1.00 28.48 683 LEU B C 1
ATOM 3266 O O . LEU B 1 171 ? -33.499 21.724 -6.315 1.00 27.50 683 LEU B O 1
ATOM 3271 N N . VAL B 1 172 ? -35.661 22.084 -5.805 1.00 35.64 684 VAL B N 1
ATOM 3272 C CA . VAL B 1 172 ? -35.730 23.372 -6.485 1.00 36.50 684 VAL B CA 1
ATOM 3273 C C . VAL B 1 172 ? -35.680 24.555 -5.520 1.00 37.20 684 VAL B C 1
ATOM 3274 O O . VAL B 1 172 ? -36.506 24.679 -4.615 1.00 38.49 684 VAL B O 1
ATOM 3278 N N . ASP B 1 173 ? -34.699 25.422 -5.738 1.00 39.60 685 ASP B N 1
ATOM 3279 C CA . ASP B 1 173 ? -34.509 26.632 -4.951 1.00 40.53 685 ASP B CA 1
ATOM 3280 C C . ASP B 1 173 ? -35.671 27.601 -5.153 1.00 43.09 685 ASP B C 1
ATOM 3281 O O . ASP B 1 173 ? -36.413 27.495 -6.129 1.00 44.08 685 ASP B O 1
ATOM 3286 N N . LYS B 1 174 ? -35.824 28.543 -4.227 1.00 44.29 686 LYS B N 1
ATOM 3287 C CA . LYS B 1 174 ? -36.882 29.546 -4.310 1.00 47.21 686 LYS B CA 1
ATOM 3288 C C . LYS B 1 174 ? -36.838 30.316 -5.629 1.00 48.29 686 LYS B C 1
ATOM 3289 O O . LYS B 1 174 ? -37.875 30.705 -6.170 1.00 50.63 686 LYS B O 1
ATOM 3295 N N . LYS B 1 175 ? -35.632 30.540 -6.138 1.00 41.58 687 LYS B N 1
ATOM 3296 C CA . LYS B 1 175 ? -35.451 31.266 -7.390 1.00 42.79 687 LYS B CA 1
ATOM 3297 C C . LYS B 1 175 ? -35.262 30.307 -8.561 1.00 41.42 687 LYS B C 1
ATOM 3298 O O . LYS B 1 175 ? -34.710 30.674 -9.598 1.00 41.80 687 LYS B O 1
ATOM 3304 N N . TYR B 1 176 ? -35.725 29.075 -8.375 1.00 52.14 688 TYR B N 1
ATOM 3305 C CA . TYR B 1 176 ? -35.702 28.053 -9.420 1.00 51.21 688 TYR B CA 1
ATOM 3306 C C . TYR B 1 176 ? -34.303 27.545 -9.761 1.00 49.00 688 TYR B C 1
ATOM 3307 O O . TYR B 1 176 ? -34.003 27.259 -10.920 1.00 49.02 688 TYR B O 1
ATOM 3316 N N . THR B 1 177 ? -33.454 27.429 -8.746 1.00 41.15 689 THR B N 1
ATOM 3317 C CA . THR B 1 177 ? -32.146 26.813 -8.917 1.00 39.29 689 THR B CA 1
ATOM 3318 C C . THR B 1 177 ? -32.240 25.348 -8.511 1.00 37.74 689 THR B C 1
ATOM 3319 O O . THR B 1 177 ? -32.795 25.025 -7.463 1.00 37.62 689 THR B O 1
ATOM 3323 N N . VAL B 1 178 ? -31.703 24.456 -9.336 1.00 30.01 690 VAL B N 1
ATOM 3324 C CA . VAL B 1 178 ? -31.785 23.029 -9.039 1.00 28.95 690 VAL B CA 1
ATOM 3325 C C . VAL B 1 178 ? -30.503 22.508 -8.397 1.00 27.52 690 VAL B C 1
ATOM 3326 O O . VAL B 1 178 ? -29.401 22.836 -8.832 1.00 27.28 690 VAL B O 1
ATOM 3330 N N . LYS B 1 179 ? -30.660 21.697 -7.355 1.00 29.90 691 LYS B N 1
ATOM 3331 C CA . LYS B 1 179 ? -29.523 21.115 -6.651 1.00 28.93 691 LYS B CA 1
ATOM 3332 C C . LYS B 1 179 ? -29.724 19.620 -6.414 1.00 28.66 691 LYS B C 1
ATOM 3333 O O . LYS B 1 179 ? -30.857 19.150 -6.282 1.00 29.25 691 LYS B O 1
ATOM 3339 N N . VAL B 1 180 ? -28.618 18.881 -6.365 1.00 42.38 692 VAL B N 1
ATOM 3340 C CA . VAL B 1 180 ? -28.661 17.431 -6.199 1.00 42.60 692 VAL B CA 1
ATOM 3341 C C . VAL B 1 180 ? -28.681 17.054 -4.720 1.00 42.74 692 VAL B C 1
ATOM 3342 O O . VAL B 1 180 ? -27.962 17.650 -3.918 1.00 42.53 692 VAL B O 1
ATOM 3346 N N . CYS B 1 181 ? -29.485 16.046 -4.384 1.00 50.58 693 CYS B N 1
ATOM 3347 C CA . CYS B 1 181 ? -29.681 15.574 -3.012 1.00 51.10 693 CYS B CA 1
ATOM 3348 C C . CYS B 1 181 ? -29.674 14.052 -2.850 1.00 52.01 693 CYS B C 1
ATOM 3349 O O . CYS B 1 181 ? -29.647 13.320 -3.825 1.00 52.25 693 CYS B O 1
ATOM 3352 N N . ASP B 1 182 ? -29.697 13.592 -1.601 1.00 68.83 694 ASP B N 1
ATOM 3353 C CA . ASP B 1 182 ? -29.722 12.159 -1.275 1.00 70.16 694 ASP B CA 1
ATOM 3354 C C . ASP B 1 182 ? -28.573 11.270 -1.721 1.00 70.18 694 ASP B C 1
ATOM 3355 O O . ASP B 1 182 ? -28.688 10.500 -2.665 1.00 70.41 694 ASP B O 1
ATOM 3360 N N . PHE B 1 183 ? -27.463 11.402 -1.014 1.00 48.98 695 PHE B N 1
ATOM 3361 C CA . PHE B 1 183 ? -26.249 10.659 -1.286 1.00 49.47 695 PHE B CA 1
ATOM 3362 C C . PHE B 1 183 ? -26.133 9.386 -0.448 1.00 51.45 695 PHE B C 1
ATOM 3363 O O . PHE B 1 183 ? -25.051 8.832 -0.297 1.00 52.33 695 PHE B O 1
ATOM 3371 N N . GLY B 1 184 ? -27.248 8.940 0.120 1.00 53.26 696 GLY B N 1
ATOM 3372 C CA . GLY B 1 184 ? -27.255 7.748 0.947 1.00 55.56 696 GLY B CA 1
ATOM 3373 C C . GLY B 1 184 ? -26.696 6.531 0.234 1.00 56.88 696 GLY B C 1
ATOM 3374 O O . GLY B 1 184 ? -26.215 5.595 0.871 1.00 58.97 696 GLY B O 1
ATOM 3375 N N . LEU B 1 185 ? -26.761 6.544 -1.093 1.00 51.58 697 LEU B N 1
ATOM 3376 C CA . LEU B 1 185 ? -26.268 5.429 -1.895 1.00 53.04 697 LEU B CA 1
ATOM 3377 C C . LEU B 1 185 ? -25.001 5.796 -2.654 1.00 52.22 697 LEU B C 1
ATOM 3378 O O . LEU B 1 185 ? -24.384 4.946 -3.293 1.00 53.65 697 LEU B O 1
ATOM 3383 N N . SER B 1 186 ? -24.619 7.066 -2.581 1.00 46.43 698 SER B N 1
ATOM 3384 C CA . SER B 1 186 ? -23.452 7.560 -3.300 1.00 45.83 698 SER B CA 1
ATOM 3385 C C . SER B 1 186 ? -22.166 6.926 -2.784 1.00 47.66 698 SER B C 1
ATOM 3386 O O . SER B 1 186 ? -21.927 6.881 -1.578 1.00 48.41 698 SER B O 1
ATOM 3389 N N . ARG B 1 187 ? -21.342 6.436 -3.705 1.00 45.69 699 ARG B N 1
ATOM 3390 C CA . ARG B 1 187 ? -20.082 5.795 -3.347 1.00 47.92 699 ARG B CA 1
ATOM 3391 C C . ARG B 1 187 ? -18.921 6.378 -4.151 1.00 47.87 699 ARG B C 1
ATOM 3392 O O . ARG B 1 187 ? -19.113 6.891 -5.253 1.00 46.68 699 ARG B O 1
ATOM 3400 N N . LEU B 1 188 ? -17.717 6.304 -3.592 1.00 52.27 700 LEU B N 1
ATOM 3401 C CA . LEU B 1 188 ? -16.520 6.757 -4.292 1.00 52.95 700 LEU B CA 1
ATOM 3402 C C . LEU B 1 188 ? -15.976 5.646 -5.179 1.00 55.51 700 LEU B C 1
ATOM 3403 O O . LEU B 1 188 ? -15.825 4.507 -4.739 1.00 57.88 700 LEU B O 1
ATOM 3408 N N . LYS B 1 189 ? -15.684 5.982 -6.431 1.00 62.14 701 LYS B N 1
ATOM 3409 C CA . LYS B 1 189 ? -15.185 4.997 -7.381 1.00 64.78 701 LYS B CA 1
ATOM 3410 C C . LYS B 1 189 ? -13.687 5.155 -7.600 1.00 67.11 701 LYS B C 1
ATOM 3411 O O . LYS B 1 189 ? -13.253 5.963 -8.421 1.00 66.70 701 LYS B O 1
ATOM 3417 N N . ALA B 1 190 ? -12.898 4.379 -6.864 1.00 67.70 702 ALA B N 1
ATOM 3418 C CA . ALA B 1 190 ? -11.449 4.417 -7.007 1.00 70.60 702 ALA B CA 1
ATOM 3419 C C . ALA B 1 190 ? -11.010 3.650 -8.251 1.00 73.32 702 ALA B C 1
ATOM 3420 O O . ALA B 1 190 ? -10.241 4.160 -9.067 1.00 74.32 702 ALA B O 1
ATOM 3422 N N . SER B 1 191 ? -11.507 2.425 -8.392 1.00 72.63 703 SER B N 1
ATOM 3423 C CA . SER B 1 191 ? -11.193 1.599 -9.552 1.00 75.54 703 SER B CA 1
ATOM 3424 C C . SER B 1 191 ? -11.972 2.071 -10.773 1.00 73.38 703 SER B C 1
ATOM 3425 O O . SER B 1 191 ? -12.635 3.109 -10.734 1.00 69.78 703 SER B O 1
ATOM 3439 N N . PHE B 1 193 ? -14.496 0.479 -12.067 1.00 89.33 705 PHE B N 1
ATOM 3440 C CA . PHE B 1 193 ? -15.897 0.248 -11.733 1.00 87.35 705 PHE B CA 1
ATOM 3441 C C . PHE B 1 193 ? -16.083 0.250 -10.220 1.00 86.26 705 PHE B C 1
ATOM 3442 O O . PHE B 1 193 ? -15.109 0.254 -9.468 1.00 87.51 705 PHE B O 1
ATOM 3450 N N . LEU B 1 194 ? -17.336 0.281 -9.789 1.00 107.73 706 LEU B N 1
ATOM 3451 C CA . LEU B 1 194 ? -17.600 0.203 -8.374 1.00 106.92 706 LEU B CA 1
ATOM 3452 C C . LEU B 1 194 ? -17.189 -1.186 -7.933 1.00 110.57 706 LEU B C 1
ATOM 3453 O O . LEU B 1 194 ? -17.565 -2.186 -8.544 1.00 112.24 706 LEU B O 1
ATOM 3468 N N . SER B 1 196 ? -17.408 -4.361 -5.400 1.00 173.77 708 SER B N 1
ATOM 3469 C CA . SER B 1 196 ? -18.510 -5.010 -4.701 1.00 174.52 708 SER B CA 1
ATOM 3470 C C . SER B 1 196 ? -19.827 -4.281 -4.943 1.00 170.76 708 SER B C 1
ATOM 3471 O O . SER B 1 196 ? -20.403 -3.698 -4.025 1.00 168.71 708 SER B O 1
ATOM 3474 N N . LYS B 1 197 ? -20.294 -4.311 -6.187 1.00 181.15 709 LYS B N 1
ATOM 3475 C CA . LYS B 1 197 ? -21.535 -3.639 -6.559 1.00 178.06 709 LYS B CA 1
ATOM 3476 C C . LYS B 1 197 ? -22.715 -4.114 -5.717 1.00 178.73 709 LYS B C 1
ATOM 3477 O O . LYS B 1 197 ? -22.947 -5.313 -5.572 1.00 182.30 709 LYS B O 1
ATOM 3493 N N . ALA B 1 199 ? -26.769 -4.158 -5.163 1.00 130.80 711 ALA B N 1
ATOM 3494 C CA . ALA B 1 199 ? -28.055 -3.986 -5.830 1.00 130.23 711 ALA B CA 1
ATOM 3495 C C . ALA B 1 199 ? -28.949 -3.011 -5.069 1.00 127.75 711 ALA B C 1
ATOM 3496 O O . ALA B 1 199 ? -29.424 -3.318 -3.976 1.00 129.10 711 ALA B O 1
ATOM 3498 N N . ALA B 1 200 ? -29.176 -1.837 -5.652 1.00 126.91 712 ALA B N 1
ATOM 3499 C CA . ALA B 1 200 ? -29.993 -0.808 -5.014 1.00 124.66 712 ALA B CA 1
ATOM 3500 C C . ALA B 1 200 ? -30.288 0.354 -5.960 1.00 121.78 712 ALA B C 1
ATOM 3501 O O . ALA B 1 200 ? -29.489 0.668 -6.840 1.00 120.66 712 ALA B O 1
ATOM 3503 N N . GLY B 1 201 ? -31.439 0.992 -5.766 1.00 124.51 713 GLY B N 1
ATOM 3504 C CA . GLY B 1 201 ? -31.831 2.129 -6.579 1.00 122.25 713 GLY B CA 1
ATOM 3505 C C . GLY B 1 201 ? -33.317 2.159 -6.881 1.00 123.45 713 GLY B C 1
ATOM 3506 O O . GLY B 1 201 ? -34.092 1.393 -6.309 1.00 125.90 713 GLY B O 1
ATOM 3507 N N . THR B 1 202 ? -33.715 3.052 -7.783 1.00 118.49 714 THR B N 1
ATOM 3508 C CA . THR B 1 202 ? -35.112 3.164 -8.194 1.00 118.50 714 THR B CA 1
ATOM 3509 C C . THR B 1 202 ? -35.266 2.827 -9.674 1.00 117.58 714 THR B C 1
ATOM 3510 O O . THR B 1 202 ? -34.638 3.455 -10.526 1.00 116.42 714 THR B O 1
ATOM 3514 N N . PRO B 1 203 ? -36.121 1.838 -9.979 1.00 49.37 715 PRO B N 1
ATOM 3515 C CA . PRO B 1 203 ? -36.270 1.226 -11.306 1.00 49.20 715 PRO B CA 1
ATOM 3516 C C . PRO B 1 203 ? -36.434 2.215 -12.463 1.00 48.18 715 PRO B C 1
ATOM 3517 O O . PRO B 1 203 ? -35.706 2.115 -13.453 1.00 47.71 715 PRO B O 1
ATOM 3521 N N . GLU B 1 204 ? -37.374 3.146 -12.343 1.00 50.40 716 GLU B N 1
ATOM 3522 C CA . GLU B 1 204 ? -37.690 4.060 -13.439 1.00 50.03 716 GLU B CA 1
ATOM 3523 C C . GLU B 1 204 ? -36.472 4.801 -13.999 1.00 48.86 716 GLU B C 1
ATOM 3524 O O . GLU B 1 204 ? -36.443 5.146 -15.180 1.00 48.84 716 GLU B O 1
ATOM 3530 N N . TRP B 1 205 ? -35.472 5.039 -13.156 1.00 47.68 717 TRP B N 1
ATOM 3531 C CA . TRP B 1 205 ? -34.309 5.826 -13.562 1.00 46.85 717 TRP B CA 1
ATOM 3532 C C . TRP B 1 205 ? -33.029 5.009 -13.720 1.00 46.73 717 TRP B C 1
ATOM 3533 O O . TRP B 1 205 ? -32.021 5.522 -14.205 1.00 46.36 717 TRP B O 1
ATOM 3544 N N . MET B 1 206 ? -33.064 3.744 -13.316 1.00 47.97 718 MET B N 1
ATOM 3545 C CA . MET B 1 206 ? -31.862 2.915 -13.337 1.00 48.42 718 MET B CA 1
ATOM 3546 C C . MET B 1 206 ? -31.447 2.480 -14.741 1.00 48.81 718 MET B C 1
ATOM 3547 O O . MET B 1 206 ? -32.282 2.093 -15.561 1.00 49.25 718 MET B O 1
ATOM 3552 N N . ALA B 1 207 ? -30.145 2.549 -15.003 1.00 35.09 719 ALA B N 1
ATOM 3553 C CA . ALA B 1 207 ? -29.587 2.131 -16.281 1.00 35.99 719 ALA B CA 1
ATOM 3554 C C . ALA B 1 207 ? -29.675 0.618 -16.430 1.00 37.56 719 ALA B C 1
ATOM 3555 O O . ALA B 1 207 ? -29.692 -0.105 -15.436 1.00 38.06 719 ALA B O 1
ATOM 3557 N N . PRO B 1 208 ? -29.731 0.135 -17.680 1.00 39.71 720 PRO B N 1
ATOM 3558 C CA . PRO B 1 208 ? -29.848 -1.297 -17.968 1.00 41.65 720 PRO B CA 1
ATOM 3559 C C . PRO B 1 208 ? -28.821 -2.144 -17.218 1.00 42.95 720 PRO B C 1
ATOM 3560 O O . PRO B 1 208 ? -29.197 -3.142 -16.603 1.00 43.98 720 PRO B O 1
ATOM 3564 N N . GLU B 1 209 ? -27.550 -1.754 -17.265 1.00 47.08 721 GLU B N 1
ATOM 3565 C CA . GLU B 1 209 ? -26.502 -2.527 -16.602 1.00 48.84 721 GLU B CA 1
ATOM 3566 C C . GLU B 1 209 ? -26.743 -2.624 -15.096 1.00 48.30 721 GLU B C 1
ATOM 3567 O O . GLU B 1 209 ? -26.429 -3.637 -14.472 1.00 50.22 721 GLU B O 1
ATOM 3573 N N . VAL B 1 210 ? -27.306 -1.564 -14.524 1.00 38.45 722 VAL B N 1
ATOM 3574 C CA . VAL B 1 210 ? -27.631 -1.531 -13.102 1.00 38.17 722 VAL B CA 1
ATOM 3575 C C . VAL B 1 210 ? -28.778 -2.484 -12.787 1.00 38.89 722 VAL B C 1
ATOM 3576 O O . VAL B 1 210 ? -28.699 -3.277 -11.851 1.00 40.44 722 VAL B O 1
ATOM 3580 N N . LEU B 1 211 ? -29.844 -2.397 -13.578 1.00 38.90 723 LEU B N 1
ATOM 3581 C CA . LEU B 1 211 ? -30.991 -3.283 -13.432 1.00 39.80 723 LEU B CA 1
ATOM 3582 C C . LEU B 1 211 ? -30.566 -4.746 -13.436 1.00 42.40 723 LEU B C 1
ATOM 3583 O O . LEU B 1 211 ? -31.201 -5.589 -12.802 1.00 43.73 723 LEU B O 1
ATOM 3588 N N . ARG B 1 212 ? -29.490 -5.041 -14.157 1.00 47.82 724 ARG B N 1
ATOM 3589 C CA . ARG B 1 212 ? -29.020 -6.412 -14.295 1.00 50.80 724 ARG B CA 1
ATOM 3590 C C . ARG B 1 212 ? -27.936 -6.765 -13.276 1.00 52.41 724 ARG B C 1
ATOM 3591 O O . ARG B 1 212 ? -27.337 -7.839 -13.347 1.00 55.32 724 ARG B O 1
ATOM 3599 N N . ASP B 1 213 ? -27.695 -5.866 -12.326 1.00 57.81 725 ASP B N 1
ATOM 3600 C CA . ASP B 1 213 ? -26.677 -6.082 -11.300 1.00 59.55 725 ASP B CA 1
ATOM 3601 C C . ASP B 1 213 ? -25.306 -6.342 -11.919 1.00 61.39 725 ASP B C 1
ATOM 3602 O O . ASP B 1 213 ? -24.632 -7.314 -11.577 1.00 64.52 725 ASP B O 1
ATOM 3607 N N . GLU B 1 214 ? -24.903 -5.465 -12.832 1.00 69.09 726 GLU B N 1
ATOM 3608 C CA . GLU B 1 214 ? -23.619 -5.595 -13.511 1.00 70.97 726 GLU B CA 1
ATOM 3609 C C . GLU B 1 214 ? -22.673 -4.480 -13.084 1.00 70.06 726 GLU B C 1
ATOM 3610 O O . GLU B 1 214 ? -23.109 -3.482 -12.512 1.00 67.58 726 GLU B O 1
ATOM 3616 N N . PRO B 1 215 ? -21.368 -4.649 -13.357 1.00 99.94 727 PRO B N 1
ATOM 3617 C CA . PRO B 1 215 ? -20.385 -3.612 -13.028 1.00 99.52 727 PRO B CA 1
ATOM 3618 C C . PRO B 1 215 ? -20.811 -2.252 -13.573 1.00 96.19 727 PRO B C 1
ATOM 3619 O O . PRO B 1 215 ? -20.908 -2.080 -14.788 1.00 95.80 727 PRO B O 1
ATOM 3623 N N . SER B 1 216 ? -21.067 -1.302 -12.680 1.00 59.57 728 SER B N 1
ATOM 3624 C CA . SER B 1 216 ? -21.525 0.024 -13.082 1.00 56.72 728 SER B CA 1
ATOM 3625 C C . SER B 1 216 ? -20.455 1.090 -12.864 1.00 56.84 728 SER B C 1
ATOM 3626 O O . SER B 1 216 ? -19.514 0.895 -12.093 1.00 58.81 728 SER B O 1
ATOM 3629 N N . ASN B 1 217 ? -20.609 2.214 -13.554 1.00 47.11 729 ASN B N 1
ATOM 3630 C CA . ASN B 1 217 ? -19.684 3.336 -13.437 1.00 47.22 729 ASN B CA 1
ATOM 3631 C C . ASN B 1 217 ? -20.437 4.662 -13.415 1.00 44.71 729 ASN B C 1
ATOM 3632 O O . ASN B 1 217 ? -21.607 4.709 -13.038 1.00 43.11 729 ASN B O 1
ATOM 3637 N N . GLU B 1 218 ? -19.770 5.738 -13.817 1.00 47.23 730 GLU B N 1
ATOM 3638 C CA . GLU B 1 218 ? -20.406 7.052 -13.829 1.00 45.38 730 GLU B CA 1
ATOM 3639 C C . GLU B 1 218 ? -21.315 7.218 -15.042 1.00 44.23 730 GLU B C 1
ATOM 3640 O O . GLU B 1 218 ? -22.113 8.155 -15.107 1.00 42.84 730 GLU B O 1
ATOM 3646 N N . LYS B 1 219 ? -21.190 6.306 -16.001 1.00 35.79 731 LYS B N 1
ATOM 3647 C CA . LYS B 1 219 ? -22.022 6.343 -17.196 1.00 35.28 731 LYS B CA 1
ATOM 3648 C C . LYS B 1 219 ? -23.442 5.880 -16.887 1.00 33.87 731 LYS B C 1
ATOM 3649 O O . LYS B 1 219 ? -24.359 6.082 -17.684 1.00 33.31 731 LYS B O 1
ATOM 3655 N N . SER B 1 220 ? -23.622 5.258 -15.727 1.00 40.66 732 SER B N 1
ATOM 3656 C CA . SER B 1 220 ? -24.950 4.838 -15.302 1.00 39.63 732 SER B CA 1
ATOM 3657 C C . SER B 1 220 ? -25.773 6.050 -14.873 1.00 38.11 732 SER B C 1
ATOM 3658 O O . SER B 1 220 ? -26.988 6.080 -15.055 1.00 37.38 732 SER B O 1
ATOM 3661 N N . ASP B 1 221 ? -25.104 7.050 -14.307 1.00 30.54 733 ASP B N 1
ATOM 3662 C CA . ASP B 1 221 ? -25.767 8.297 -13.941 1.00 29.77 733 ASP B CA 1
ATOM 3663 C C . ASP B 1 221 ? -26.214 9.044 -15.192 1.00 29.54 733 ASP B C 1
ATOM 3664 O O . ASP B 1 221 ? -27.294 9.639 -15.219 1.00 28.99 733 ASP B O 1
ATOM 3669 N N . VAL B 1 222 ? -25.376 9.009 -16.224 1.00 34.47 734 VAL B N 1
ATOM 3670 C CA . VAL B 1 222 ? -25.696 9.644 -17.496 1.00 34.80 734 VAL B CA 1
ATOM 3671 C C . VAL B 1 222 ? -27.049 9.164 -18.006 1.00 34.31 734 VAL B C 1
ATOM 3672 O O . VAL B 1 222 ? -27.859 9.960 -18.481 1.00 34.31 734 VAL B O 1
ATOM 3676 N N . TYR B 1 223 ? -27.292 7.860 -17.903 1.00 37.40 735 TYR B N 1
ATOM 3677 C CA . TYR B 1 223 ? -28.576 7.301 -18.307 1.00 37.36 735 TYR B CA 1
ATOM 3678 C C . TYR B 1 223 ? -29.705 7.911 -17.491 1.00 36.46 735 TYR B C 1
ATOM 3679 O O . TYR B 1 223 ? -30.715 8.348 -18.041 1.00 36.69 735 TYR B O 1
ATOM 3688 N N . SER B 1 224 ? -29.531 7.931 -16.174 1.00 44.60 736 SER B N 1
ATOM 3689 C CA . SER B 1 224 ? -30.527 8.513 -15.286 1.00 44.20 736 SER B CA 1
ATOM 3690 C C . SER B 1 224 ? -30.856 9.935 -15.720 1.00 44.35 736 SER B C 1
ATOM 3691 O O . SER B 1 224 ? -32.020 10.331 -15.749 1.00 44.64 736 SER B O 1
ATOM 3694 N N . PHE B 1 225 ? -29.824 10.698 -16.066 1.00 45.33 737 PHE B N 1
ATOM 3695 C CA . PHE B 1 225 ? -30.018 12.076 -16.499 1.00 45.86 737 PHE B CA 1
ATOM 3696 C C . PHE B 1 225 ? -30.905 12.153 -17.739 1.00 46.65 737 PHE B C 1
ATOM 3697 O O . PHE B 1 225 ? -31.796 12.997 -17.818 1.00 47.32 737 PHE B O 1
ATOM 3705 N N . GLY B 1 226 ? -30.655 11.271 -18.703 1.00 37.58 738 GLY B N 1
ATOM 3706 C CA . GLY B 1 226 ? -31.455 11.223 -19.914 1.00 38.74 738 GLY B CA 1
ATOM 3707 C C . GLY B 1 226 ? -32.937 11.129 -19.605 1.00 38.89 738 GLY B C 1
ATOM 3708 O O . GLY B 1 226 ? -33.760 11.773 -20.257 1.00 40.16 738 GLY B O 1
ATOM 3709 N N . VAL B 1 227 ? -33.274 10.324 -18.603 1.00 27.50 739 VAL B N 1
ATOM 3710 C CA . VAL B 1 227 ? -34.658 10.169 -18.174 1.00 27.86 739 VAL B CA 1
ATOM 3711 C C . VAL B 1 227 ? -35.170 11.466 -17.559 1.00 28.30 739 VAL B C 1
ATOM 3712 O O . VAL B 1 227 ? -36.305 11.874 -17.798 1.00 29.56 739 VAL B O 1
ATOM 3716 N N . ILE B 1 228 ? -34.322 12.111 -16.766 1.00 28.57 740 ILE B N 1
ATOM 3717 C CA . ILE B 1 228 ? -34.682 13.370 -16.132 1.00 29.32 740 ILE B CA 1
ATOM 3718 C C . ILE B 1 228 ? -34.911 14.458 -17.175 1.00 30.77 740 ILE B C 1
ATOM 3719 O O . ILE B 1 228 ? -35.858 15.238 -17.074 1.00 32.25 740 ILE B O 1
ATOM 3724 N N . LEU B 1 229 ? -34.041 14.507 -18.178 1.00 35.60 741 LEU B N 1
ATOM 3725 C CA . LEU B 1 229 ? -34.191 15.464 -19.265 1.00 37.37 741 LEU B CA 1
ATOM 3726 C C . LEU B 1 229 ? -35.455 15.156 -20.054 1.00 38.82 741 LEU B C 1
ATOM 3727 O O . LEU B 1 229 ? -36.148 16.062 -20.514 1.00 40.86 741 LEU B O 1
ATOM 3732 N N . TRP B 1 230 ? -35.746 13.868 -20.207 1.00 24.93 742 TRP B N 1
ATOM 3733 C CA . TRP B 1 230 ? -36.956 13.427 -20.889 1.00 26.44 742 TRP B CA 1
ATOM 3734 C C . TRP B 1 230 ? -38.197 13.891 -20.134 1.00 27.41 742 TRP B C 1
ATOM 3735 O O . TRP B 1 230 ? -39.233 14.169 -20.738 1.00 29.60 742 TRP B O 1
ATOM 3746 N N . GLU B 1 231 ? -38.087 13.970 -18.811 1.00 38.37 743 G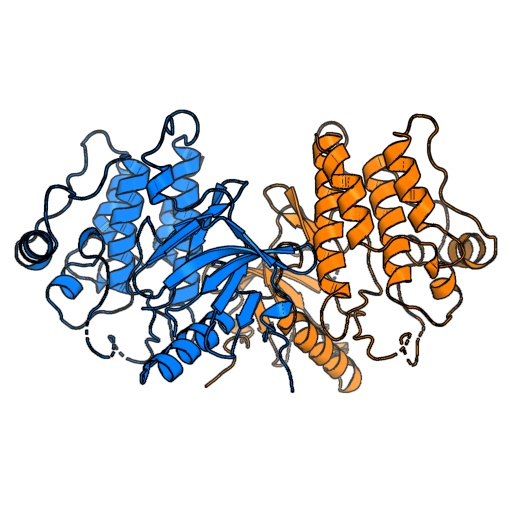LU B N 1
ATOM 3747 C CA . GLU B 1 231 ? -39.183 14.458 -17.985 1.00 39.64 743 GLU B CA 1
ATOM 3748 C C . GLU B 1 231 ? -39.366 15.956 -18.168 1.00 41.65 743 GLU B C 1
ATOM 3749 O O . GLU B 1 231 ? -40.486 16.439 -18.305 1.00 44.03 743 GLU B O 1
ATOM 3755 N N . LEU B 1 232 ? -38.259 16.689 -18.160 1.00 48.93 744 LEU B N 1
ATOM 3756 C CA . LEU B 1 232 ? -38.306 18.134 -18.331 1.00 51.04 744 LEU B CA 1
ATOM 3757 C C . LEU B 1 232 ? -38.814 18.510 -19.721 1.00 53.41 744 LEU B C 1
ATOM 3758 O O . LEU B 1 232 ? -39.458 19.543 -19.899 1.00 56.17 744 LEU B O 1
ATOM 3763 N N . ALA B 1 233 ? -38.533 17.659 -20.702 1.00 46.64 745 ALA B N 1
ATOM 3764 C CA . ALA B 1 233 ? -38.901 17.942 -22.082 1.00 49.18 745 ALA B CA 1
ATOM 3765 C C . ALA B 1 233 ? -40.367 17.632 -22.364 1.00 51.33 745 ALA B C 1
ATOM 3766 O O . ALA B 1 233 ? -41.032 18.359 -23.103 1.00 54.55 745 ALA B O 1
ATOM 3768 N N . THR B 1 234 ? -40.869 16.555 -21.771 1.00 42.45 746 THR B N 1
ATOM 3769 C CA . THR B 1 234 ? -42.220 16.091 -22.063 1.00 44.53 746 THR B CA 1
ATOM 3770 C C . THR B 1 234 ? -43.187 16.336 -20.908 1.00 45.29 746 THR B C 1
ATOM 3771 O O . THR B 1 234 ? -44.405 16.311 -21.091 1.00 47.91 746 THR B O 1
ATOM 3775 N N . LEU B 1 235 ? -42.636 16.576 -19.723 1.00 61.77 747 LEU B N 1
ATOM 3776 C CA . LEU B 1 235 ? -43.439 16.708 -18.512 1.00 62.53 747 LEU B CA 1
ATOM 3777 C C . LEU B 1 235 ? -44.228 15.432 -18.254 1.00 62.20 747 LEU B C 1
ATOM 3778 O O . LEU B 1 235 ? -45.294 15.458 -17.639 1.00 64.11 747 LEU B O 1
ATOM 3783 N N . GLN B 1 236 ? -43.693 14.314 -18.733 1.00 61.56 748 GLN B N 1
ATOM 3784 C CA . GLN B 1 236 ? -44.319 13.017 -18.523 1.00 61.25 748 GLN B CA 1
ATOM 3785 C C . GLN B 1 236 ? -43.668 12.269 -17.368 1.00 58.60 748 GLN B C 1
ATOM 3786 O O . GLN B 1 236 ? -42.487 12.457 -17.074 1.00 56.50 748 GLN B O 1
ATOM 3792 N N . GLN B 1 237 ? -44.452 11.420 -16.716 1.00 50.18 749 GLN B N 1
ATOM 3793 C CA . GLN B 1 237 ? -43.938 10.540 -15.678 1.00 48.23 749 GLN B CA 1
ATOM 3794 C C . GLN B 1 237 ? -43.349 9.293 -16.333 1.00 46.67 749 GLN B C 1
ATOM 3795 O O . GLN B 1 237 ? -44.034 8.601 -17.087 1.00 47.86 749 GLN B O 1
ATOM 3801 N N . PRO B 1 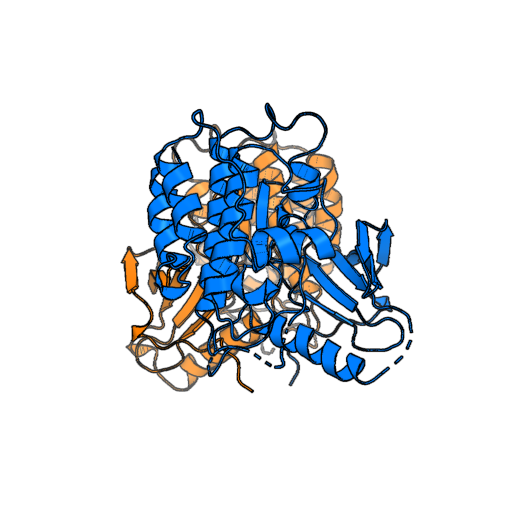238 ? -42.081 9.002 -16.078 1.00 48.29 750 PRO B N 1
ATOM 3802 C CA . PRO B 1 238 ? -41.448 7.878 -16.765 1.00 47.15 750 PRO B CA 1
ATOM 3803 C C . PRO B 1 238 ? -42.114 6.575 -16.403 1.00 47.79 750 PRO B C 1
ATOM 3804 O O . PRO B 1 238 ? -42.299 6.280 -15.238 1.00 47.58 750 PRO B O 1
ATOM 3808 N N . TRP B 1 239 ? -42.458 5.782 -17.405 1.00 81.69 751 TRP B N 1
ATOM 3809 C CA . TRP B 1 239 ? -43.138 4.533 -17.139 1.00 82.79 751 TRP B CA 1
ATOM 3810 C C . TRP B 1 239 ? -44.351 4.933 -16.322 1.00 84.44 751 TRP B C 1
ATOM 3811 O O . TRP B 1 239 ? -45.134 5.770 -16.745 1.00 86.43 751 TRP B O 1
ATOM 3822 N N . GLY B 1 240 ? -44.536 4.333 -15.167 1.00 62.50 752 GLY B N 1
ATOM 3823 C CA . GLY B 1 240 ? -45.612 4.761 -14.300 1.00 64.37 752 GLY B CA 1
ATOM 3824 C C . GLY B 1 240 ? -46.878 4.059 -14.675 1.00 66.73 752 GLY B C 1
ATOM 3825 O O . GLY B 1 240 ? -47.881 4.123 -13.986 1.00 68.62 752 GLY B O 1
ATOM 3826 N N . ASN B 1 241 ? -46.801 3.344 -15.776 1.00 51.96 753 ASN B N 1
ATOM 3827 C CA . ASN B 1 241 ? -47.845 2.411 -16.165 1.00 54.33 753 ASN B CA 1
ATOM 3828 C C . ASN B 1 241 ? -47.341 0.993 -15.937 1.00 53.73 753 ASN B C 1
ATOM 3829 O O . ASN B 1 241 ? -48.030 0.014 -16.227 1.00 55.63 753 ASN B O 1
ATOM 3834 N N . LEU B 1 242 ? -46.124 0.898 -15.409 1.00 48.52 754 LEU B N 1
ATOM 3835 C CA . LEU B 1 242 ? -45.486 -0.386 -15.146 1.00 48.12 754 LEU B CA 1
ATOM 3836 C C . LEU B 1 242 ? -45.028 -0.470 -13.696 1.00 47.37 754 LEU B C 1
ATOM 3837 O O . LEU B 1 242 ? -44.713 0.548 -13.076 1.00 46.29 754 LEU B O 1
ATOM 3842 N N . ASN B 1 243 ? -44.995 -1.686 -13.159 1.00 58.46 755 ASN B N 1
ATOM 3843 C CA . ASN B 1 243 ? -44.451 -1.917 -11.829 1.00 58.19 755 ASN B CA 1
ATOM 3844 C C . ASN B 1 243 ? -42.957 -2.215 -11.931 1.00 56.41 755 ASN B C 1
ATOM 3845 O O . ASN B 1 243 ? -42.452 -2.472 -13.024 1.00 55.78 755 ASN B O 1
ATOM 3850 N N . PRO B 1 244 ? -42.242 -2.177 -10.796 1.00 50.03 756 PRO B N 1
ATOM 3851 C CA . PRO B 1 244 ? -40.786 -2.364 -10.788 1.00 48.68 756 PRO B CA 1
ATOM 3852 C C . PRO B 1 244 ? -40.309 -3.570 -11.599 1.00 49.29 756 PRO B C 1
ATOM 3853 O O . PRO B 1 244 ? -39.290 -3.471 -12.281 1.00 48.12 756 PRO B O 1
ATOM 3857 N N . ALA B 1 245 ? -41.030 -4.684 -11.526 1.00 42.54 757 ALA B N 1
ATOM 3858 C CA . ALA B 1 245 ? -40.624 -5.899 -12.231 1.00 43.72 757 ALA B CA 1
ATOM 3859 C C . ALA B 1 245 ? -40.740 -5.745 -13.744 1.00 43.32 757 ALA B C 1
ATOM 3860 O O . ALA B 1 245 ? -39.874 -6.202 -14.488 1.00 43.38 757 ALA B O 1
ATOM 3862 N N . GLN B 1 246 ? -41.815 -5.104 -14.193 1.00 43.64 758 GLN B N 1
ATOM 3863 C CA . GLN B 1 246 ? -42.010 -4.848 -15.615 1.00 43.67 758 GLN B CA 1
ATOM 3864 C C . GLN B 1 246 ? -40.871 -4.006 -16.174 1.00 41.61 758 GLN B C 1
ATOM 3865 O O . GLN B 1 246 ? -40.458 -4.188 -17.319 1.00 41.98 758 GLN B O 1
ATOM 3871 N N . VAL B 1 247 ? -40.367 -3.086 -15.358 1.00 46.64 759 VAL B N 1
ATOM 3872 C CA . VAL B 1 247 ? -39.273 -2.210 -15.761 1.00 44.82 759 VAL B CA 1
ATOM 3873 C C . VAL B 1 247 ? -37.976 -2.991 -15.922 1.00 44.94 759 VAL B C 1
ATOM 3874 O O . VAL B 1 247 ? -37.277 -2.851 -16.925 1.00 44.79 759 VAL B O 1
ATOM 3878 N N . VAL B 1 248 ? -37.658 -3.809 -14.924 1.00 48.75 760 VAL B N 1
ATOM 3879 C CA . VAL B 1 248 ? -36.482 -4.666 -14.980 1.00 49.54 760 VAL B CA 1
ATOM 3880 C C . VAL B 1 248 ? -36.491 -5.496 -16.259 1.00 51.19 760 VAL B C 1
ATOM 3881 O O . VAL B 1 248 ? -35.465 -5.646 -16.922 1.00 51.50 760 VAL B O 1
ATOM 3885 N N . ALA B 1 249 ? -37.658 -6.029 -16.603 1.00 36.58 761 ALA B N 1
ATOM 3886 C CA . ALA B 1 249 ? -37.804 -6.817 -17.818 1.00 38.62 761 ALA B CA 1
ATOM 3887 C C . ALA B 1 249 ? -37.672 -5.937 -19.054 1.00 37.93 761 ALA B C 1
ATOM 3888 O O . ALA B 1 249 ? -36.854 -6.206 -19.933 1.00 38.86 761 ALA B O 1
ATOM 3890 N N . ALA B 1 250 ? -38.477 -4.881 -19.109 1.00 47.32 762 ALA B N 1
ATOM 3891 C CA . ALA B 1 250 ? -38.509 -3.987 -20.263 1.00 47.09 762 ALA B CA 1
ATOM 3892 C C . ALA B 1 250 ? -37.142 -3.389 -20.585 1.00 45.91 762 ALA B C 1
ATOM 3893 O O . ALA B 1 250 ? -36.538 -3.711 -21.608 1.00 47.28 762 ALA B O 1
ATOM 3895 N N . VAL B 1 251 ? -36.664 -2.512 -19.710 1.00 53.09 763 VAL B N 1
ATOM 3896 C CA . VAL B 1 251 ? -35.413 -1.799 -19.942 1.00 52.01 763 VAL B CA 1
ATOM 3897 C C . VAL B 1 251 ? -34.192 -2.704 -19.818 1.00 52.85 763 VAL B C 1
ATOM 3898 O O . VAL B 1 251 ? -33.327 -2.720 -20.694 1.00 53.75 763 VAL B O 1
ATOM 3902 N N . GLY B 1 252 ? -34.131 -3.455 -18.724 1.00 35.24 764 GLY B N 1
ATOM 3903 C CA . GLY B 1 252 ? -32.964 -4.258 -18.413 1.00 36.30 764 GLY B CA 1
ATOM 3904 C C . GLY B 1 252 ? -32.675 -5.399 -19.370 1.00 39.04 764 GLY B C 1
ATOM 3905 O O . GLY B 1 252 ? -31.515 -5.685 -19.661 1.00 40.17 764 GLY B O 1
ATOM 3906 N N . PHE B 1 253 ? -33.721 -6.052 -19.867 1.00 46.39 765 PHE B N 1
ATOM 3907 C CA . PHE B 1 253 ? -33.533 -7.265 -20.658 1.00 49.52 765 PHE B CA 1
ATOM 3908 C C . PHE B 1 253 ? -34.201 -7.253 -22.030 1.00 51.02 765 PHE B C 1
ATOM 3909 O O . PHE B 1 253 ? -33.959 -8.143 -22.845 1.00 53.95 765 PHE B O 1
ATOM 3917 N N . LYS B 1 254 ? -35.037 -6.257 -22.292 1.00 46.87 766 LYS B N 1
ATOM 3918 C CA . LYS B 1 254 ? -35.769 -6.228 -23.552 1.00 48.69 766 LYS B CA 1
ATOM 3919 C C . LYS B 1 254 ? -35.385 -5.041 -24.435 1.00 48.03 766 LYS B C 1
ATOM 3920 O O . LYS B 1 254 ? -36.004 -4.801 -25.471 1.00 49.58 766 LYS B O 1
ATOM 3926 N N . CYS B 1 255 ? -34.356 -4.309 -24.020 1.00 42.09 767 CYS B N 1
ATOM 3927 C CA . CYS B 1 255 ? -33.827 -3.197 -24.807 1.00 41.72 767 CYS B CA 1
ATOM 3928 C C . CYS B 1 255 ? -34.843 -2.076 -25.007 1.00 40.63 767 CYS B C 1
ATOM 3929 O O . CYS B 1 255 ? -34.661 -1.218 -25.870 1.00 41.13 767 CYS B O 1
ATOM 3932 N N . LYS B 1 256 ? -35.908 -2.083 -24.211 1.00 48.92 768 LYS B N 1
ATOM 3933 C CA . LYS B 1 256 ? -36.938 -1.050 -24.302 1.00 48.30 768 LYS B CA 1
ATOM 3934 C C . LYS B 1 256 ? -36.449 0.299 -23.780 1.00 45.89 768 LYS B C 1
ATOM 3935 O O . LYS B 1 256 ? -35.604 0.364 -22.885 1.00 44.15 768 LYS B O 1
ATOM 3941 N N . ARG B 1 257 ? -36.991 1.372 -24.350 1.00 56.26 769 ARG B N 1
ATOM 3942 C CA . ARG B 1 257 ? -36.686 2.727 -23.909 1.00 54.46 769 ARG B CA 1
ATOM 3943 C C . ARG B 1 257 ? -37.964 3.555 -23.889 1.00 54.87 769 ARG B C 1
ATOM 3944 O O . ARG B 1 257 ? -38.975 3.161 -24.472 1.00 56.85 769 ARG B O 1
ATOM 3952 N N . LEU B 1 258 ? -37.923 4.701 -23.218 1.00 45.43 770 LEU B N 1
ATOM 3953 C CA . LEU B 1 258 ? -39.074 5.595 -23.193 1.00 46.25 770 LEU B CA 1
ATOM 3954 C C . LEU B 1 258 ? -39.347 6.139 -24.590 1.00 48.68 770 LEU B C 1
ATOM 3955 O O . LEU B 1 258 ? -38.430 6.293 -25.398 1.00 49.17 770 LEU B O 1
ATOM 3960 N N . GLU B 1 259 ? -40.613 6.422 -24.875 1.00 58.92 771 GLU B N 1
ATOM 3961 C CA . GLU B 1 259 ? -41.000 6.910 -26.193 1.00 61.86 771 GLU B CA 1
ATOM 3962 C C . GLU B 1 259 ? -40.774 8.412 -26.320 1.00 62.10 771 GLU B C 1
ATOM 3963 O O . GLU B 1 259 ? -41.352 9.202 -25.574 1.00 61.74 771 GLU B O 1
ATOM 3969 N N . ILE B 1 260 ? -39.927 8.798 -27.268 1.00 63.19 772 ILE B N 1
ATOM 3970 C CA . ILE B 1 260 ? -39.637 10.207 -27.502 1.00 63.87 772 ILE B CA 1
ATOM 3971 C C . ILE B 1 260 ? -40.610 10.813 -28.506 1.00 67.70 772 ILE B C 1
ATOM 3972 O O . ILE B 1 260 ? -40.683 10.372 -29.654 1.00 70.32 772 ILE B O 1
ATOM 3977 N N . PRO B 1 261 ? -41.366 11.830 -28.066 1.00 67.56 773 PRO B N 1
ATOM 3978 C CA . PRO B 1 261 ? -42.385 12.511 -28.870 1.00 71.58 773 PRO B CA 1
ATOM 3979 C C . PRO B 1 261 ? -41.868 12.963 -30.231 1.00 74.49 773 PRO B C 1
ATOM 3980 O O . PRO B 1 261 ? -40.672 13.196 -30.406 1.00 73.31 773 PRO B O 1
ATOM 3984 N N . ARG B 1 262 ? -42.783 13.089 -31.185 1.00 73.38 774 ARG B N 1
ATOM 3985 C CA . ARG B 1 262 ? -42.440 13.517 -32.533 1.00 77.04 774 ARG B CA 1
ATOM 3986 C C . ARG B 1 262 ? -42.160 15.015 -32.603 1.00 78.38 774 ARG B C 1
ATOM 3987 O O . ARG B 1 262 ? -41.290 15.455 -33.353 1.00 79.71 774 ARG B O 1
ATOM 3995 N N . ASN B 1 263 ? -42.893 15.794 -31.815 1.00 86.90 775 ASN B N 1
ATOM 3996 C CA . ASN B 1 263 ? -42.771 17.249 -31.852 1.00 88.80 775 ASN B CA 1
ATOM 3997 C C . ASN B 1 263 ? -41.650 17.798 -30.973 1.00 85.13 775 ASN B C 1
ATOM 3998 O O . ASN B 1 263 ? -41.563 19.006 -30.755 1.00 86.30 775 ASN B O 1
ATOM 4003 N N . LEU B 1 264 ? -40.796 16.913 -30.472 1.00 73.18 776 LEU B N 1
ATOM 4004 C CA . LEU B 1 264 ? -39.726 17.326 -29.570 1.00 69.78 776 LEU B CA 1
ATOM 4005 C C . LEU B 1 264 ? -38.559 17.953 -30.325 1.00 70.90 776 LEU B C 1
ATOM 4006 O O . LEU B 1 264 ? -38.267 17.577 -31.461 1.00 73.06 776 LEU B O 1
ATOM 4011 N N . ASN B 1 265 ? -37.902 18.918 -29.688 1.00 67.84 777 ASN B N 1
ATOM 4012 C CA . ASN B 1 265 ? -36.726 19.560 -30.263 1.00 68.82 777 ASN B CA 1
ATOM 4013 C C . ASN B 1 265 ? -35.675 18.524 -30.641 1.00 67.14 777 ASN B C 1
ATOM 4014 O O . ASN B 1 265 ? -35.184 17.789 -29.785 1.00 63.47 777 ASN B O 1
ATOM 4019 N N . PRO B 1 266 ? -35.324 18.467 -31.932 1.00 72.06 778 PRO B N 1
ATOM 4020 C CA . PRO B 1 266 ? -34.396 17.467 -32.471 1.00 71.54 778 PRO B CA 1
ATOM 4021 C C . PRO B 1 266 ? -33.028 17.502 -31.795 1.00 68.63 778 PRO B C 1
ATOM 4022 O O . PRO B 1 266 ? -32.372 16.465 -31.694 1.00 66.86 778 PRO B O 1
ATOM 4026 N N . GLN B 1 267 ? -32.607 18.679 -31.342 1.00 59.41 779 GLN B N 1
ATOM 4027 C CA . GLN B 1 267 ? -31.317 18.825 -30.675 1.00 57.09 779 GLN B CA 1
ATOM 4028 C C . GLN B 1 267 ? -31.384 18.366 -29.221 1.00 52.82 779 GLN B C 1
ATOM 4029 O O . GLN B 1 267 ? -30.404 17.863 -28.670 1.00 50.55 779 GLN B O 1
ATOM 4035 N N . VAL B 1 268 ? -32.547 18.547 -28.605 1.00 57.89 780 VAL B N 1
ATOM 4036 C CA . VAL B 1 268 ? -32.777 18.069 -27.249 1.00 54.40 780 VAL B CA 1
ATOM 4037 C C . VAL B 1 268 ? -32.958 16.556 -27.264 1.00 52.84 780 VAL B C 1
ATOM 4038 O O . VAL B 1 268 ? -32.435 15.847 -26.405 1.00 50.09 780 VAL B O 1
ATOM 4042 N N . ALA B 1 269 ? -33.701 16.069 -28.252 1.00 47.66 781 ALA B N 1
ATOM 4043 C CA . ALA B 1 269 ? -33.909 14.638 -28.419 1.00 46.88 781 ALA B CA 1
ATOM 4044 C C . ALA B 1 269 ? -32.579 13.936 -28.663 1.00 46.19 781 ALA B C 1
ATOM 4045 O O . ALA B 1 269 ? -32.331 12.853 -28.136 1.00 44.21 781 ALA B O 1
ATOM 4047 N N . ALA B 1 270 ? -31.723 14.565 -29.462 1.00 47.38 782 ALA B N 1
ATOM 4048 C CA . ALA B 1 270 ? -30.406 14.015 -29.760 1.00 47.41 782 ALA B CA 1
ATOM 4049 C C . ALA B 1 270 ? -29.626 13.744 -28.479 1.00 44.05 782 ALA B C 1
ATOM 4050 O O . ALA B 1 270 ? -28.922 12.741 -28.368 1.00 43.32 782 ALA B O 1
ATOM 4052 N N . ILE B 1 271 ? -29.758 14.647 -27.514 1.00 40.89 783 ILE B N 1
ATOM 4053 C CA . ILE B 1 271 ? -29.071 14.513 -26.236 1.00 38.11 783 ILE B CA 1
ATOM 4054 C C . ILE B 1 271 ? -29.637 13.347 -25.432 1.00 35.92 783 ILE B C 1
ATOM 4055 O O . ILE B 1 271 ? -28.890 12.534 -24.887 1.00 34.60 783 ILE B O 1
ATOM 4060 N N . ILE B 1 272 ? -30.961 13.269 -25.368 1.00 52.35 784 ILE B N 1
ATOM 4061 C CA . ILE B 1 272 ? -31.635 12.217 -24.617 1.00 50.67 784 ILE B CA 1
ATOM 4062 C C . ILE B 1 272 ? -31.266 10.829 -25.133 1.00 51.02 784 ILE B C 1
ATOM 4063 O O . ILE B 1 272 ? -30.975 9.925 -24.349 1.00 49.47 784 ILE B O 1
ATOM 4068 N N . GLU B 1 273 ? -31.277 10.665 -26.453 1.00 37.92 785 GLU B N 1
ATOM 4069 C CA . GLU B 1 273 ? -30.934 9.387 -27.064 1.00 38.97 785 GLU B CA 1
ATOM 4070 C C . GLU B 1 273 ? -29.497 9.002 -26.739 1.00 38.33 785 GLU B C 1
ATOM 4071 O O . GLU B 1 273 ? -29.209 7.841 -26.448 1.00 37.95 785 GLU B O 1
ATOM 4077 N N . GLY B 1 274 ? -28.599 9.982 -26.785 1.00 42.34 786 GLY B N 1
ATOM 4078 C CA . GLY B 1 274 ? -27.192 9.743 -26.521 1.00 42.24 786 GLY B CA 1
ATOM 4079 C C . GLY B 1 274 ? -26.937 9.176 -25.138 1.00 39.75 786 GLY B C 1
ATOM 4080 O O . GLY B 1 274 ? -25.966 8.449 -24.925 1.00 40.02 786 GLY B O 1
ATOM 4081 N N . CYS B 1 275 ? -27.816 9.508 -24.197 1.00 44.66 787 CYS B N 1
ATOM 4082 C CA . CYS B 1 275 ? -27.684 9.045 -22.821 1.00 42.62 787 CYS B CA 1
ATOM 4083 C C . CYS B 1 275 ? -28.223 7.631 -22.647 1.00 42.46 787 CYS B C 1
ATOM 4084 O O . CYS B 1 275 ? -27.932 6.965 -21.654 1.00 41.47 787 CYS B O 1
ATOM 4087 N N . TRP B 1 276 ? -29.013 7.180 -23.615 1.00 32.41 788 TRP B N 1
ATOM 4088 C CA . TRP B 1 276 ? -29.667 5.880 -23.519 1.00 32.60 788 TRP B CA 1
ATOM 4089 C C . TRP B 1 276 ? -28.977 4.805 -24.355 1.00 34.70 788 TRP B C 1
ATOM 4090 O O . TRP B 1 276 ? -29.570 3.772 -24.659 1.00 35.70 788 TRP B O 1
ATOM 4101 N N . THR B 1 277 ? -27.724 5.049 -24.720 1.00 53.79 789 THR B N 1
ATOM 4102 C CA . THR B 1 277 ? -26.957 4.074 -25.484 1.00 56.28 789 THR B CA 1
ATOM 4103 C C . THR B 1 277 ? -26.841 2.771 -24.704 1.00 56.07 789 THR B C 1
ATOM 4104 O O . THR B 1 277 ? -26.605 2.782 -23.496 1.00 54.25 789 THR B O 1
ATOM 4108 N N . ASN B 1 278 ? -27.017 1.649 -25.395 1.00 66.75 790 ASN B N 1
ATOM 4109 C CA . ASN B 1 278 ? -26.867 0.342 -24.768 1.00 67.26 790 ASN B CA 1
ATOM 4110 C C . ASN B 1 278 ? -25.519 0.238 -24.067 1.00 67.39 790 ASN B C 1
ATOM 4111 O O . ASN B 1 278 ? -25.442 -0.122 -22.891 1.00 66.13 790 ASN B O 1
ATOM 4116 N N . GLU B 1 279 ? -24.458 0.563 -24.801 1.00 68.20 791 GLU B N 1
ATOM 4117 C CA . GLU B 1 279 ? -23.109 0.570 -24.252 1.00 68.83 791 GLU B CA 1
ATOM 4118 C C . GLU B 1 279 ? -22.863 1.868 -23.495 1.00 66.26 791 GLU B C 1
ATOM 4119 O O . GLU B 1 279 ? -22.959 2.954 -24.066 1.00 65.83 791 GLU B O 1
ATOM 4125 N N . PRO B 1 280 ? -22.535 1.758 -22.201 1.00 63.96 792 PRO B N 1
ATOM 4126 C CA . PRO B 1 280 ? -22.332 2.927 -21.339 1.00 61.77 792 PRO B CA 1
ATOM 4127 C C . PRO B 1 280 ? -21.244 3.871 -21.849 1.00 62.86 792 PRO B C 1
ATOM 4128 O O . PRO B 1 280 ? -21.381 5.087 -21.712 1.00 61.38 792 PRO B O 1
ATOM 4132 N N . TRP B 1 281 ? -20.183 3.321 -22.431 1.00 65.84 793 TRP B N 1
ATOM 4133 C CA . TRP B 1 281 ? -19.047 4.134 -22.855 1.00 67.39 793 TRP B CA 1
ATOM 4134 C C . TRP B 1 281 ? -19.405 5.097 -23.984 1.00 67.61 793 TRP B C 1
ATOM 4135 O O . TRP B 1 281 ? -18.796 6.160 -24.121 1.00 67.90 793 TRP B O 1
ATOM 4146 N N . LYS B 1 282 ? -20.398 4.726 -24.786 1.00 57.88 794 LYS B N 1
ATOM 4147 C CA . LYS B 1 282 ? -20.818 5.552 -25.915 1.00 58.66 794 LYS B CA 1
ATOM 4148 C C . LYS B 1 282 ? -21.708 6.708 -25.473 1.00 55.82 794 LYS B C 1
ATOM 4149 O O . LYS B 1 282 ? -22.065 7.569 -26.276 1.00 56.48 794 LYS B O 1
ATOM 4155 N N . ARG B 1 283 ? -22.069 6.721 -24.194 1.00 38.29 795 ARG B N 1
ATOM 4156 C CA . ARG B 1 283 ? -22.851 7.816 -23.634 1.00 35.95 795 ARG B CA 1
ATOM 4157 C C . ARG B 1 283 ? -21.939 9.003 -23.353 1.00 36.17 795 ARG B C 1
ATOM 4158 O O . ARG B 1 283 ? -20.775 8.825 -22.993 1.00 37.07 795 ARG B O 1
ATOM 4166 N N . PRO B 1 284 ? -22.462 10.225 -23.525 1.00 57.64 796 PRO B N 1
ATOM 4167 C CA . PRO B 1 284 ? -21.666 11.434 -23.300 1.00 58.12 796 PRO B CA 1
ATOM 4168 C C . PRO B 1 284 ? -21.422 11.687 -21.819 1.00 56.37 796 PRO B C 1
ATOM 4169 O O . PRO B 1 284 ? -22.256 11.335 -20.985 1.00 54.47 796 PRO B O 1
ATOM 4173 N N . SER B 1 285 ? -20.283 12.287 -21.500 1.00 44.54 797 SER B N 1
ATOM 4174 C CA . SER B 1 285 ? -20.002 12.705 -20.136 1.00 43.41 797 SER B CA 1
ATOM 4175 C C . SER B 1 285 ? -20.845 13.932 -19.819 1.00 42.37 797 SER B C 1
ATOM 4176 O O . SER B 1 285 ? -21.315 14.618 -20.727 1.00 42.99 797 SER B O 1
ATOM 4179 N N . PHE B 1 286 ? -21.044 14.208 -18.534 1.00 44.10 798 PHE B N 1
ATOM 4180 C CA . PHE B 1 286 ? -21.798 15.390 -18.134 1.00 43.47 798 PHE B CA 1
ATOM 4181 C C . PHE B 1 286 ? -21.109 16.660 -18.620 1.00 45.09 798 PHE B C 1
ATOM 4182 O O . PHE B 1 286 ? -21.755 17.686 -18.829 1.00 45.20 798 PHE B O 1
ATOM 4190 N N . ALA B 1 287 ? -19.796 16.581 -18.805 1.00 38.41 799 ALA B N 1
ATOM 4191 C CA . ALA B 1 287 ? -19.035 17.697 -19.354 1.00 40.39 799 ALA B CA 1
ATOM 4192 C C . ALA B 1 287 ? -19.493 18.000 -20.779 1.00 41.46 799 ALA B C 1
ATOM 4193 O O . ALA B 1 287 ? -19.709 19.159 -21.140 1.00 42.44 799 ALA B O 1
ATOM 4195 N N . THR B 1 288 ? -19.643 16.947 -21.578 1.00 40.61 800 THR B N 1
ATOM 4196 C CA . THR B 1 288 ? -20.103 17.076 -22.957 1.00 41.98 800 THR B CA 1
ATOM 4197 C C . THR B 1 288 ? -21.559 17.528 -23.019 1.00 40.79 800 THR B C 1
ATOM 4198 O O . THR B 1 288 ? -21.932 18.333 -23.874 1.00 42.30 800 THR B O 1
ATOM 4202 N N . ILE B 1 289 ? -22.377 17.006 -22.110 1.00 48.96 801 ILE B N 1
ATOM 4203 C CA . ILE B 1 289 ? -23.788 17.366 -22.055 1.00 48.06 801 ILE B CA 1
ATOM 4204 C C . ILE B 1 289 ? -23.975 18.869 -21.846 1.00 49.04 801 ILE B C 1
ATOM 4205 O O . ILE B 1 289 ? -24.798 19.498 -22.512 1.00 50.26 801 ILE B O 1
ATOM 4210 N N . MET B 1 290 ? -23.207 19.441 -20.923 1.00 44.52 802 MET B N 1
ATOM 4211 C CA . MET B 1 290 ? -23.263 20.877 -20.678 1.00 45.85 802 MET B CA 1
ATOM 4212 C C . MET B 1 290 ? -22.998 21.660 -21.958 1.00 48.53 802 MET B C 1
ATOM 4213 O O . MET B 1 290 ? -23.697 22.624 -22.263 1.00 49.96 802 MET B O 1
ATOM 4218 N N . ASP B 1 291 ? -21.983 21.241 -22.706 1.00 50.55 803 ASP B N 1
ATOM 4219 C CA . ASP B 1 291 ? -21.608 21.930 -23.934 1.00 53.55 803 ASP B CA 1
ATOM 4220 C C . ASP B 1 291 ? -22.735 21.912 -24.963 1.00 54.59 803 ASP B C 1
ATOM 4221 O O . ASP B 1 291 ? -22.854 22.825 -25.781 1.00 57.33 803 ASP B O 1
ATOM 4226 N N . LEU B 1 292 ? -23.560 20.872 -24.916 1.00 44.78 804 LEU B N 1
ATOM 4227 C CA . LEU B 1 292 ? -24.668 20.740 -25.854 1.00 45.91 804 LEU B CA 1
ATOM 4228 C C . LEU B 1 292 ? -25.867 21.580 -25.423 1.00 45.93 804 LEU B C 1
ATOM 4229 O O . LEU B 1 292 ? -26.605 22.101 -26.258 1.00 48.23 804 LEU B O 1
ATOM 4234 N N . LEU B 1 293 ? -26.050 21.712 -24.114 1.00 52.19 805 LEU B N 1
ATOM 4235 C CA . LEU B 1 293 ? -27.196 22.432 -23.568 1.00 52.37 805 LEU B CA 1
ATOM 4236 C C . LEU B 1 293 ? -27.019 23.947 -23.600 1.00 54.93 805 LEU B C 1
ATOM 4237 O O . LEU B 1 293 ? -27.971 24.684 -23.848 1.00 56.83 805 LEU B O 1
ATOM 4242 N N . ARG B 1 294 ? -25.798 24.404 -23.345 1.00 50.60 806 ARG B N 1
ATOM 4243 C CA . ARG B 1 294 ? -25.520 25.834 -23.226 1.00 53.09 806 ARG B CA 1
ATOM 4244 C C . ARG B 1 294 ? -26.079 26.671 -24.384 1.00 56.62 806 ARG B C 1
ATOM 4245 O O . ARG B 1 294 ? -26.694 27.712 -24.152 1.00 58.55 806 ARG B O 1
ATOM 4253 N N . PRO B 1 295 ? -25.863 26.222 -25.633 1.00 67.87 807 PRO B N 1
ATOM 4254 C CA . PRO B 1 295 ? -26.375 26.959 -26.795 1.00 71.73 807 PRO B CA 1
ATOM 4255 C C . PRO B 1 295 ? -27.900 26.950 -26.871 1.00 72.18 807 PRO B C 1
ATOM 4256 O O . PRO B 1 295 ? -28.500 27.915 -27.348 1.00 75.58 807 PRO B O 1
ATOM 4260 N N . LEU B 1 296 ? -28.514 25.866 -26.406 1.00 54.58 808 LEU B N 1
ATOM 4261 C CA . LEU B 1 296 ? -29.965 25.717 -26.461 1.00 55.02 808 LEU B CA 1
ATOM 4262 C C . LEU B 1 296 ? -30.679 26.640 -25.479 1.00 55.55 808 LEU B C 1
ATOM 4263 O O . LEU B 1 296 ? -31.907 26.647 -25.401 1.00 56.33 808 LEU B O 1
ATOM 4268 N N . ILE B 1 297 ? -29.905 27.418 -24.731 1.00 92.46 809 ILE B N 1
ATOM 4269 C CA . ILE B 1 297 ? -30.469 28.364 -23.778 1.00 93.50 809 ILE B CA 1
ATOM 4270 C C . ILE B 1 297 ? -30.294 29.789 -24.295 1.00 97.82 809 ILE B C 1
ATOM 4271 O O . ILE B 1 297 ? -30.389 30.756 -23.540 1.00 99.27 809 ILE B O 1
ATOM 4276 N N . LYS B 1 298 ? -30.036 29.905 -25.593 1.00 107.10 810 LYS B N 1
ATOM 4277 C CA . LYS B 1 298 ? -29.886 31.201 -26.244 1.00 111.75 810 LYS B CA 1
ATOM 4278 C C . LYS B 1 298 ? -28.808 32.042 -25.568 1.00 112.10 810 LYS B C 1
ATOM 4279 O O . LYS B 1 298 ? -27.768 31.525 -25.160 1.00 109.34 810 LYS B O 1
#

Radius of gyration: 24.8 Å; Cα contacts (8 Å, |Δi|>4): 934; chains: 2; bounding box: 58×71×58 Å

Secondary structure (DSSP, 8-state):
---S-B--GGG-EEEEEEEE-SS-EEEEEEETTEEEEEEEPP--THHHHHHHHHHHHTT---TTB--EEEEE-SSS--EEEEE--TT-BHHHHHTSS--TTTS-HHHHHHHHHHHHHHHHHHHTSSS-EE-S---GGGEEE-TT--EEE---TT-EE---------S-TTTS-HHHHTT----THHHHHHHHHHHHHHHH---S--SS-HHHHIIIIIIS-------TTS-HHHHHHHHHHT-SSGGGSPPHHHHHHHHGGG--/---S-B--GGGEEEEEE----EEEEEETTEEEEEEEPPGGG-SHHHHHHHHHHHHHHTT---TTBPPEEEE--SSS--EEEEE--TT-BHHHHHTSTTHHHHS-HHHHHHHHHHHHHHHHHHHHSSS-EE-S---GGGEEE-TTS-EEE---TT-EE---------S-GGG--HHHHTT----THHHHHHHHHHHHHHHH-PPSS-SS-HHHHIIIIIIH---PPPPTTS-HHHHHHHHHHT-SSGGGSPPHHHHHHHHGGGG-

Nearest PDB structures (foldseek):
  5ng0-assembly1_B  TM=9.161E-01  e=8.153E-23  Homo sapiens
  7yaz-assembly1_A  TM=8.658E-01  e=2.699E-20  Homo sapiens
  8y22-assembly2_A  TM=8.627E-01  e=3.018E-20  Homo sapiens
  8jmz-assembly2_B  TM=8.362E-01  e=1.217E-19  Homo sapiens
  6p68-assembly2_B  TM=8.369E-01  e=3.929E-19  Homo sapiens

InterPro domains:
  IPR000719 Protein kinase domain [PS50011] (551-809)
  IPR000719 Protein kinase domain [SM00220] (551-809)
  IPR001245 Serine-threonine/tyrosine-protein kinase, catalytic domain [PF07714] (551-804)
  IPR001245 Serine-threonine/tyrosine-protein kinase, catalytic domain [PR00109] (625-638)
  IPR001245 Serine-threonine/tyrosine-protein kinase, catalytic domain [PR00109] (666-684)
  IPR001245 Serine-threonine/tyrosine-protein kinase, catalytic domain [PR00109] (713-723)
  IPR001245 Serine-threonine/tyrosine-protein kinase, catalytic domain [PR00109] (732-754)
  IPR001245 Serine-threonine/tyrosine-protein kinase, catalytic domain [PR00109] (776-798)
  IPR008271 Serine/threonine-protein kinase, active site [PS00108] (672-684)
  IPR011009 Protein kinase-like domain superfamily [SSF56112] (541-805)
  IPR017441 Protein kinase, ATP binding site [PS00107] (557-578)
  IPR051681 Serine/Threonine Kinases and Pseudokinases [PTHR44329] (298-808)
  IPR055164 EDR1/CTR1/ARMC3-like, peptidase-like domain [PF14381] (207-412)

Sequence (528 aa):
DGDDMDIPWCDLNIKEKIGAGSFGTVHRAEWHGSDVAVKILMEAERVNEFLREVAIMKRLRHPNIVLFMGAVTQPPNLSIVTEYLSRGSLYRLLHKSGAREQLDERRRLSMAYDVAKGMNYLHNRNPPIVHRDLKSPNLLVDKKYTVKVCDFGLSRLKASFLSKAAGTPEWMAPEVLRDEPSNEKSDVYSFGVILWELATLQQPWGNLNPAQVVAAVGFKCKRLEIPRNLNPQVAAIIEGCWTNEPWKRPSFATIMDLLRPLIKDGDDMDIPWCDLNIKEKIGATVHRAEWHGSDVAVKILMEQDFHAERVNEFLREVAIMKRLRHPNIVLFMGAVTQPPNLSIVTEYLSRGSLYRLLHKSGAREQLDERRRLSMAYDVAKGMNYLHNRNPPIVHRDLKSPNLLVDKKYTVKVCDFGLSRLKASFLSKAAGTPEWMAPEVLRDEPSNEKSDVYSFGVILWELATLQQPWGNLNPAQVVAAVGFKCKRLEIPRNLNPQVAAIIEGCWTNEPWKRPSFATIMDLLRPLIK

Solvent-accessible surface area: 24470 Å² total

B-factor: mean 61.58, std 31.16, range [16.72, 229.77]

CATH classification: 3.30.200.20 (+1 more: 1.10.510.10)

Foldseek 3Di:
DDPPQEDDPVQWAWDAWDDADPQGTKTWIAGPNAIKIKDWGDLPCCLVLVVVLVVVLVQDDDPQAFAWRHWHSDPDTTITITHDAPQAFQLCVLPDDDCCVVPPLLLLLVLLLSVLVRLLRQVPDVQHKAQQADARNQWGAHPVGHIHGHDSSVIDGDNDQDVWADYDLLQFALCRLVGHGDHNLRVLLSSLVSLVCSQPSDDRCPVDDNVRSSCCVNVNVDDDDDDPPTDPLSVVLSVLSRDPPSVSRDRSVVVSVSSVVVND/DDDQQEDAPVQWAWDDQADDNKTWTQGPNATKIKAWDDPVLPDDVSLVLVVVLVVVLVQDDDPQAWAFRHWHNDPDTTITITHDAPVAFQLCQLPDPPNCVVDDPLLLLVQLLSNLVRLLRQVPRVQHKAQQEDARNQWGAHPVGHIHGHDSSVIDGDPDLRVWADYDLLQFALCNLVGHRDDNLRVLSSSLSVLQCSQPSDDRPPVDDSVVSSCQRNPVVHDDDDDPPTDPLSVVLSVLSNDNDSVSRDRSVVVSVSSVVVSD

GO terms:
  GO:0004674 protein serine/threonine kinase activity (F, IDA)
  GO:0005789 endoplasmic reticulum membrane (C, IDA)
  GO:0010105 negative regulation of ethylene-activated signaling pathway (P, TAS)
  GO:0010182 sugar mediated signaling pathway (P, TAS)
  GO:0001666 response to hypoxia (P, IMP)
  GO:0004674 protein serine/threonine kinase activity (F, HDA)
  GO:0009686 gibberellin biosynthetic process (P, IMP)
  GO:0009723 response to ethylene (P, IMP)
  GO:0009744 response to sucrose (P, IMP)
  GO:0009750 response to fructose (P, IMP)
  GO:2000035 regulation of stem cell division (P, IMP)
  GO:2000069 regulation of post-embryonic root development (P, IMP)
  GO:0046777 protein autophosphorylation (P, HDA)
  GO:0048510 regulation of timing of transition from vegetative to reproductive phase (P, IMP)
  GO:0005515 protein binding (F, IPI)